Protein AF-0000000086664662 (afdb_homodimer)

Solvent-accessible surface area (backbone atoms only — not comparable to full-atom values): 20351 Å² total; per-residue (Å²): 121,57,59,21,44,47,44,30,53,34,76,46,80,38,50,52,62,25,28,40,36,44,28,25,52,72,15,23,47,25,31,38,33,47,38,33,53,64,78,58,82,44,53,60,62,48,32,48,23,44,42,45,26,21,48,71,67,34,19,66,63,73,53,88,75,31,51,42,12,14,48,73,66,43,64,37,35,24,36,72,45,68,67,47,87,76,46,55,29,58,62,51,47,62,50,32,42,62,56,35,42,75,71,73,41,62,58,83,52,67,25,36,46,57,37,50,46,56,51,46,68,72,48,92,53,60,19,30,66,52,49,46,53,40,41,74,54,41,50,72,75,49,24,44,25,41,49,22,30,63,46,76,57,92,56,36,44,44,64,34,50,25,83,46,52,59,60,28,31,41,27,37,29,25,62,34,36,24,38,37,40,37,22,20,38,36,52,65,87,59,68,37,18,62,53,74,49,38,51,30,38,38,46,77,43,81,110,123,57,58,21,44,48,44,29,53,34,76,46,79,38,49,53,61,26,26,40,36,44,27,26,55,71,15,23,46,26,31,37,33,48,40,34,53,61,78,59,82,44,53,59,63,48,32,50,23,46,41,44,26,21,49,69,68,35,19,66,60,73,53,86,73,31,52,42,13,14,46,73,65,41,64,36,34,24,36,72,46,67,67,46,90,76,44,54,29,59,64,52,49,63,49,34,42,62,56,36,43,74,72,73,40,64,57,83,52,65,26,36,46,58,38,51,48,56,52,47,67,71,48,91,54,58,20,31,65,54,49,44,54,42,40,74,53,42,50,70,76,50,24,45,25,42,49,22,29,62,45,78,57,91,55,35,43,43,65,35,49,25,86,46,53,59,59,28,31,40,28,37,29,25,63,34,36,26,38,36,38,37,20,19,39,34,54,65,88,59,68,37,19,61,52,74,49,40,52,28,37,36,47,78,42,73,112

Sequence (414 aa):
MPTIPARSFAIQHLQAGQAIKIVNTTGGQVIDTWAFSTSTNEPFPTYLSMTHTRSTHHKLLPSMNESFLDNRQQPILTIREDTSCGMHDVLFAACSPERYVQLGVPWDHDNCAKNLYEAVQSIKSPWREETVRFLAHGWMPDPLNVFMNVRIHGNSLQCLDPQGQPGEHMVLRAKQDCVIIMSACPMDVSKCNGGEPTTADFDVLQEMPTIPARSFAIQHLQAGQAIKIVNTTGGQVIDTWAFSTSTNEPFPTYLSMTHTRSTHHKLLPSMNESFLDNRQQPILTIREDTSCGMHDVLFAACSPERYVQLGVPWDHDNCAKNLYEAVQSIKSPWREETVRFLAHGWMPDPLNVFMNVRIHGNSLQCLDPQGQPGEHMVLRAKQDCVIIMSACPMDVSKCNGGEPTTADFDVLQE

pLDDT: mean 97.0, std 3.19, range [66.38, 98.94]

Organism: Colletotrichum gloeosporioides (NCBI:txid474922)

Nearest PDB structures (foldseek):
  3oru-assembly1_A  TM=8.767E-01  e=4.661E-20  Ruegeria sp. TM1040
  3di4-assembly1_B  TM=8.191E-01  e=3.926E-12  Ruegeria pomeroyi DSS-3
  7anj-assembly1_A  TM=5.596E-01  e=9.134E+00  Campylobacter jejuni
  7mw4-assembly1_C  TM=1.820E-01  e=3.699E+00  Severe acute respiratory syndrome coronavirus 2
  3oru-assembly1_A  TM=8.765E-01  e=5.653E-20  Ruegeria sp. TM1040

InterPro domains:
  IPR018959 Domain of unknown function DUF1989 [PF09347] (3-179)

Structure (mmCIF, N/CA/C/O backbone):
data_AF-0000000086664662-model_v1
#
loop_
_entity.id
_entity.type
_entity.pdbx_description
1 polymer 'DUF1989 domain-containing protein'
#
loop_
_atom_site.group_PDB
_atom_site.id
_atom_site.type_symbol
_atom_site.label_atom_id
_atom_site.label_alt_id
_atom_site.label_comp_id
_atom_site.label_asym_id
_atom_site.label_entity_id
_atom_site.label_seq_id
_atom_site.pdbx_PDB_ins_code
_atom_site.Cartn_x
_atom_site.Cartn_y
_atom_site.Cartn_z
_atom_site.occupancy
_atom_site.B_iso_or_equiv
_atom_site.auth_seq_id
_atom_site.auth_comp_id
_atom_site.auth_asym_id
_atom_site.auth_atom_id
_atom_site.pdbx_PDB_model_num
ATOM 1 N N . MET A 1 1 ? 2.459 -30.344 -14.273 1 83.25 1 MET A N 1
ATOM 2 C CA . MET A 1 1 ? 2.594 -28.938 -13.945 1 83.25 1 MET A CA 1
ATOM 3 C C . MET A 1 1 ? 2.434 -28.703 -12.445 1 83.25 1 MET A C 1
ATOM 5 O O . MET A 1 1 ? 1.512 -29.234 -11.828 1 83.25 1 MET A O 1
ATOM 9 N N . PRO A 1 2 ? 3.42 -27.969 -11.891 1 95.75 2 PRO A N 1
ATOM 10 C CA . PRO A 1 2 ? 3.213 -27.719 -10.461 1 95.75 2 PRO A CA 1
ATOM 11 C C . PRO A 1 2 ? 1.939 -26.922 -10.18 1 95.75 2 PRO A C 1
ATOM 13 O O . PRO A 1 2 ? 1.406 -26.266 -11.086 1 95.75 2 PRO A O 1
ATOM 16 N N . THR A 1 3 ? 1.424 -27.078 -9.062 1 98.56 3 THR A N 1
ATOM 17 C CA . THR A 1 3 ? 0.144 -26.469 -8.727 1 98.56 3 THR A CA 1
ATOM 18 C C . THR A 1 3 ? 0.302 -25.484 -7.566 1 98.56 3 THR A C 1
ATOM 20 O O . THR A 1 3 ? 1.303 -25.531 -6.848 1 98.56 3 THR A O 1
ATOM 23 N N . ILE A 1 4 ? -0.559 -24.594 -7.465 1 98.88 4 ILE A N 1
ATOM 24 C CA . ILE A 1 4 ? -0.869 -23.812 -6.273 1 98.88 4 ILE A CA 1
ATOM 25 C C . ILE A 1 4 ? -2.086 -24.406 -5.566 1 98.88 4 ILE A C 1
ATOM 27 O O . ILE A 1 4 ? -3.219 -24.25 -6.027 1 98.88 4 ILE A O 1
ATOM 31 N N . PRO A 1 5 ? -1.873 -25.156 -4.465 1 98.81 5 PRO A N 1
ATOM 32 C CA . PRO A 1 5 ? -3.01 -25.859 -3.857 1 98.81 5 PRO A CA 1
ATOM 33 C C . PRO A 1 5 ? -4.082 -24.906 -3.34 1 98.81 5 PRO A C 1
ATOM 35 O O . PRO A 1 5 ? -3.76 -23.828 -2.838 1 98.81 5 PRO A O 1
ATOM 38 N N . ALA A 1 6 ? -5.375 -25.328 -3.473 1 98.75 6 ALA A N 1
ATOM 39 C CA . ALA A 1 6 ? -6.48 -24.531 -2.959 1 98.75 6 ALA A CA 1
ATOM 40 C C . ALA A 1 6 ? -6.211 -24.078 -1.526 1 98.75 6 ALA A C 1
ATOM 42 O O . ALA A 1 6 ? -5.742 -24.859 -0.699 1 98.75 6 ALA A O 1
ATOM 43 N N . ARG A 1 7 ? -6.473 -22.812 -1.249 1 98.81 7 ARG A N 1
ATOM 44 C CA . ARG A 1 7 ? -6.406 -22.188 0.072 1 98.81 7 ARG A CA 1
ATOM 45 C C . ARG A 1 7 ? -4.973 -22.156 0.591 1 98.81 7 ARG A C 1
ATOM 47 O O . ARG A 1 7 ? -4.73 -21.766 1.733 1 98.81 7 ARG A O 1
ATOM 54 N N . SER A 1 8 ? -4.047 -22.547 -0.216 1 98.81 8 SER A N 1
ATOM 55 C CA . SER A 1 8 ? -2.646 -22.625 0.183 1 98.81 8 SER A CA 1
ATOM 56 C C . SER A 1 8 ? -1.74 -21.922 -0.82 1 98.81 8 SER A C 1
ATOM 58 O O . SER A 1 8 ? -2.195 -21.062 -1.581 1 98.81 8 SER A O 1
ATOM 60 N N . PHE A 1 9 ? -0.408 -22.188 -0.734 1 98.88 9 PHE A N 1
ATOM 61 C CA . PHE A 1 9 ? 0.523 -21.391 -1.516 1 98.88 9 PHE A CA 1
ATOM 62 C C . PHE A 1 9 ? 1.537 -22.266 -2.23 1 98.88 9 PHE A C 1
ATOM 64 O O . PHE A 1 9 ? 1.643 -23.469 -1.938 1 98.88 9 PHE A O 1
ATOM 71 N N . ALA A 1 10 ? 2.141 -21.719 -3.191 1 98.94 10 ALA A N 1
ATOM 72 C CA . ALA A 1 10 ? 3.314 -22.281 -3.863 1 98.94 10 ALA A CA 1
ATOM 73 C C . ALA A 1 10 ? 4.418 -21.234 -3.99 1 98.94 10 ALA A C 1
ATOM 75 O O . ALA A 1 10 ? 4.148 -20.031 -3.951 1 98.94 10 ALA A O 1
ATOM 76 N N . ILE A 1 11 ? 5.648 -21.688 -4.043 1 98.75 11 ILE A N 1
ATOM 77 C CA . ILE A 1 11 ? 6.836 -20.844 -4.164 1 98.75 11 ILE A CA 1
ATOM 78 C C . ILE A 1 11 ? 7.621 -21.234 -5.41 1 98.75 11 ILE A C 1
ATOM 80 O O . ILE A 1 11 ? 7.754 -22.422 -5.723 1 98.75 11 ILE A O 1
ATOM 84 N N . GLN A 1 12 ? 8.117 -20.25 -6.117 1 98.62 12 GLN A N 1
ATOM 85 C CA . GLN A 1 12 ? 8.945 -20.531 -7.281 1 98.62 12 GLN A CA 1
ATOM 86 C C . GLN A 1 12 ? 10.086 -19.531 -7.406 1 98.62 12 GLN A C 1
ATOM 88 O O . GLN A 1 12 ? 9.852 -18.312 -7.465 1 98.62 12 GLN A O 1
ATOM 93 N N . HIS A 1 13 ? 11.32 -20 -7.383 1 98 13 HIS A N 1
ATOM 94 C CA . HIS A 1 13 ? 12.477 -19.141 -7.656 1 98 13 HIS A CA 1
ATOM 95 C C . HIS A 1 13 ? 12.648 -18.922 -9.156 1 98 13 HIS A C 1
ATOM 97 O O . HIS A 1 13 ? 12.5 -19.844 -9.953 1 98 13 HIS A O 1
ATOM 103 N N . LEU A 1 14 ? 12.859 -17.688 -9.539 1 98.19 14 LEU A N 1
ATOM 104 C CA . LEU A 1 14 ? 13.109 -17.312 -10.93 1 98.19 14 LEU A CA 1
ATOM 105 C C . LEU A 1 14 ? 14.43 -16.578 -11.062 1 98.19 14 LEU A C 1
ATOM 107 O O . LEU A 1 14 ? 14.766 -15.742 -10.219 1 98.19 14 LEU A O 1
ATOM 111 N N . GLN A 1 15 ? 15.172 -16.922 -12.086 1 97.81 15 GLN A N 1
ATOM 112 C CA . GLN A 1 15 ? 16.266 -16.062 -12.523 1 97.81 15 GLN A CA 1
ATOM 113 C C . GLN A 1 15 ? 15.766 -14.945 -13.445 1 97.81 15 GLN A C 1
ATOM 115 O O . GLN A 1 15 ? 14.773 -15.117 -14.148 1 97.81 15 GLN A O 1
ATOM 120 N N . ALA A 1 16 ? 16.547 -13.82 -13.359 1 97.81 16 ALA A N 1
ATOM 121 C CA . ALA A 1 16 ? 16.234 -12.773 -14.328 1 97.81 16 ALA A CA 1
ATOM 122 C C . ALA A 1 16 ? 16.172 -13.344 -15.742 1 97.81 16 ALA A C 1
ATOM 124 O O . ALA A 1 16 ? 17.031 -14.109 -16.156 1 97.81 16 ALA A O 1
ATOM 125 N N . GLY A 1 17 ? 15.094 -13 -16.438 1 97.75 17 GLY A N 1
ATOM 126 C CA . GLY A 1 17 ? 14.906 -13.516 -17.797 1 97.75 17 GLY A CA 1
ATOM 127 C C . GLY A 1 17 ? 13.898 -14.648 -17.859 1 97.75 17 GLY A C 1
ATOM 128 O O . GLY A 1 17 ? 13.234 -14.836 -18.891 1 97.75 17 GLY A O 1
ATOM 129 N N . GLN A 1 18 ? 13.758 -15.461 -16.844 1 98.5 18 GLN A N 1
ATOM 130 C CA . GLN A 1 18 ? 12.742 -16.5 -16.797 1 98.5 18 GLN A CA 1
ATOM 131 C C . GLN A 1 18 ? 11.352 -15.914 -16.578 1 98.5 18 GLN A C 1
ATOM 133 O O . GLN A 1 18 ? 11.219 -14.766 -16.141 1 98.5 18 GLN A O 1
ATOM 138 N N . ALA A 1 19 ? 10.375 -16.672 -16.922 1 98.62 19 ALA A N 1
ATOM 139 C CA . ALA A 1 19 ? 8.992 -16.219 -16.75 1 98.62 19 ALA A CA 1
ATOM 140 C C . ALA A 1 19 ? 8.172 -17.281 -16.016 1 98.62 19 ALA A C 1
ATOM 142 O O . ALA A 1 19 ? 8.492 -18.469 -16.047 1 98.62 19 ALA A O 1
ATOM 143 N N . ILE A 1 20 ? 7.18 -16.828 -15.32 1 98.75 20 ILE A N 1
ATOM 144 C CA . ILE A 1 20 ? 6.215 -17.719 -14.695 1 98.75 20 ILE A CA 1
ATOM 145 C C . ILE A 1 20 ? 4.852 -17.562 -15.359 1 98.75 20 ILE A C 1
ATOM 147 O O . ILE A 1 20 ? 4.398 -16.438 -15.609 1 98.75 20 ILE A O 1
ATOM 151 N N . LYS A 1 21 ? 4.301 -18.641 -15.758 1 98.69 21 LYS A N 1
ATOM 152 C CA . LYS A 1 21 ? 2.934 -18.703 -16.266 1 98.69 21 LYS A CA 1
ATOM 153 C C . LYS A 1 21 ? 1.96 -19.156 -15.188 1 98.69 21 LYS A C 1
ATOM 155 O O . LYS A 1 21 ? 2.041 -20.281 -14.695 1 98.69 21 LYS A O 1
ATOM 160 N N . ILE A 1 22 ? 1.085 -18.281 -14.75 1 98.75 22 ILE A N 1
ATOM 161 C CA . ILE A 1 22 ? 0.038 -18.594 -13.781 1 98.75 22 ILE A CA 1
ATOM 162 C C . ILE A 1 22 ? -1.262 -18.922 -14.516 1 98.75 22 ILE A C 1
ATOM 164 O O . ILE A 1 22 ? -1.807 -18.078 -15.227 1 98.75 22 ILE A O 1
ATOM 168 N N . VAL A 1 23 ? -1.776 -20.109 -14.289 1 98.5 23 VAL A N 1
ATOM 169 C CA . VAL A 1 23 ? -2.912 -20.594 -15.062 1 98.5 23 VAL A CA 1
ATOM 170 C C . VAL A 1 23 ? -4.133 -20.734 -14.156 1 98.5 23 VAL A C 1
ATOM 172 O O . VAL A 1 23 ? -4.09 -21.422 -13.141 1 98.5 23 VAL A O 1
ATOM 175 N N . ASN A 1 24 ? -5.172 -20.016 -14.477 1 97.94 24 ASN A N 1
ATOM 176 C CA . ASN A 1 24 ? -6.449 -20.203 -13.797 1 97.94 24 ASN A CA 1
ATOM 177 C C . ASN A 1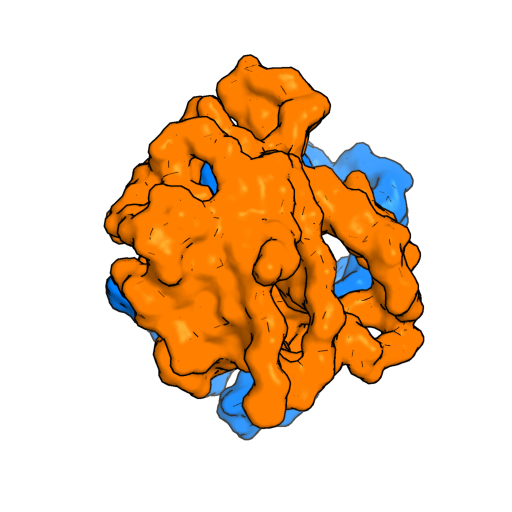 24 ? -7.16 -21.469 -14.273 1 97.94 24 ASN A C 1
ATOM 179 O O . ASN A 1 24 ? -8.031 -21.406 -15.133 1 97.94 24 ASN A O 1
ATOM 183 N N . THR A 1 25 ? -6.871 -22.562 -13.594 1 97.12 25 THR A N 1
ATOM 184 C CA . THR A 1 25 ? -7.258 -23.891 -14.047 1 97.12 25 THR A CA 1
ATOM 185 C C . THR A 1 25 ? -8.773 -24.016 -14.125 1 97.12 25 THR A C 1
ATOM 187 O O . THR A 1 25 ? -9.305 -24.641 -15.047 1 97.12 25 THR A O 1
ATOM 190 N N . THR A 1 26 ? -9.484 -23.406 -13.188 1 95.69 26 THR A N 1
ATOM 191 C CA . THR A 1 26 ? -10.938 -23.547 -13.109 1 95.69 26 THR A CA 1
ATOM 192 C C . THR A 1 26 ? -11.633 -22.281 -13.617 1 95.69 26 THR A C 1
ATOM 194 O O . THR A 1 26 ? -12.844 -22.281 -13.852 1 95.69 26 THR A O 1
ATOM 197 N N . GLY A 1 27 ? -10.898 -21.203 -13.75 1 95.12 27 GLY A N 1
ATOM 198 C CA . GLY A 1 27 ? -11.445 -19.953 -14.289 1 95.12 27 GLY A CA 1
ATOM 199 C C . GLY A 1 27 ? -11.828 -18.953 -13.203 1 95.12 27 GLY A C 1
ATOM 200 O O . GLY A 1 27 ? -11.891 -17.75 -13.461 1 95.12 27 GLY A O 1
ATOM 201 N N . GLY A 1 28 ? -12.016 -19.469 -12.039 1 96.12 28 GLY A N 1
ATOM 202 C CA . GLY A 1 28 ? -12.578 -18.578 -11.031 1 96.12 28 GLY A CA 1
ATOM 203 C C . GLY A 1 28 ? -11.617 -18.266 -9.898 1 96.12 28 GLY A C 1
ATOM 204 O O . GLY A 1 28 ? -11.898 -17.422 -9.047 1 96.12 28 GLY A O 1
ATOM 205 N N . GLN A 1 29 ? -10.414 -18.844 -9.891 1 98.25 29 GLN A N 1
ATOM 206 C CA . GLN A 1 29 ? -9.523 -18.781 -8.734 1 98.25 29 GLN A CA 1
ATOM 207 C C . GLN A 1 29 ? -8.641 -17.547 -8.789 1 98.25 29 GLN A C 1
ATOM 209 O O . GLN A 1 29 ? -7.895 -17.344 -9.75 1 98.25 29 GLN A O 1
ATOM 214 N N . VAL A 1 30 ? -8.758 -16.703 -7.801 1 98.75 30 VAL A N 1
ATOM 215 C CA . VAL A 1 30 ? -7.863 -15.555 -7.633 1 98.75 30 VAL A CA 1
ATOM 216 C C . VAL A 1 30 ? -6.539 -16.016 -7.027 1 98.75 30 VAL A C 1
ATOM 218 O O . VAL A 1 30 ? -6.523 -16.844 -6.117 1 98.75 30 VAL A O 1
ATOM 221 N N . ILE A 1 31 ? -5.43 -15.492 -7.504 1 98.88 31 ILE A N 1
ATOM 222 C CA . ILE A 1 31 ? -4.098 -15.82 -7.012 1 98.88 31 ILE A CA 1
ATOM 223 C C . ILE A 1 31 ? -3.41 -14.555 -6.5 1 98.88 31 ILE A C 1
ATOM 225 O O . ILE A 1 31 ? -3.01 -13.695 -7.289 1 98.88 31 ILE A O 1
ATOM 229 N N . ASP A 1 32 ? -3.275 -14.414 -5.156 1 98.94 32 ASP A N 1
ATOM 230 C CA . ASP A 1 32 ? -2.41 -13.359 -4.617 1 98.94 32 ASP A CA 1
ATOM 231 C C . ASP A 1 32 ? -0.941 -13.664 -4.906 1 98.94 32 ASP A C 1
ATOM 233 O O . ASP A 1 32 ? -0.441 -14.734 -4.562 1 98.94 32 ASP A O 1
ATOM 237 N N . THR A 1 33 ? -0.265 -12.703 -5.516 1 98.94 33 THR A N 1
ATOM 238 C CA . THR A 1 33 ? 1.083 -12.945 -6.012 1 98.94 33 THR A CA 1
ATOM 239 C C . THR A 1 33 ? 2.055 -11.898 -5.488 1 98.94 33 THR A C 1
ATOM 241 O O . THR A 1 33 ? 1.789 -10.695 -5.59 1 98.94 33 THR A O 1
ATOM 244 N N . TRP A 1 34 ? 3.148 -12.336 -4.875 1 98.94 34 TRP A N 1
ATOM 245 C CA . TRP A 1 34 ? 4.246 -11.492 -4.398 1 98.94 34 TRP A CA 1
ATOM 246 C C . TRP A 1 34 ? 5.559 -11.891 -5.062 1 98.94 34 TRP A C 1
ATOM 248 O O . TRP A 1 34 ? 5.691 -13 -5.582 1 98.94 34 TRP A O 1
ATOM 258 N N . ALA A 1 35 ? 6.445 -11 -5.062 1 98.88 35 ALA A N 1
ATOM 259 C CA . ALA A 1 35 ? 7.816 -11.281 -5.492 1 98.88 35 ALA A CA 1
ATOM 260 C C . ALA A 1 35 ? 8.82 -10.57 -4.59 1 98.88 35 ALA A C 1
ATOM 262 O O . ALA A 1 35 ? 8.633 -9.414 -4.219 1 98.88 35 ALA A O 1
ATOM 263 N N . PHE A 1 36 ? 9.852 -11.266 -4.164 1 98.62 36 PHE A N 1
ATOM 264 C CA . PHE A 1 36 ? 10.977 -10.742 -3.404 1 98.62 36 PHE A CA 1
ATOM 265 C C . PHE A 1 36 ? 12.289 -10.984 -4.145 1 98.62 36 PHE A C 1
ATOM 267 O O . PHE A 1 36 ? 12.555 -12.102 -4.594 1 98.62 36 PHE A O 1
ATOM 274 N N . SER A 1 37 ? 13.031 -9.922 -4.27 1 98 37 SER A N 1
ATOM 275 C CA . SER A 1 37 ? 14.336 -10.07 -4.91 1 98 37 SER A CA 1
ATOM 276 C C . SER A 1 37 ? 15.25 -10.992 -4.105 1 98 37 SER A C 1
ATOM 278 O O . SER A 1 37 ? 15.258 -10.945 -2.873 1 98 37 SER A O 1
ATOM 280 N N . THR A 1 38 ? 15.953 -11.805 -4.797 1 96.69 38 THR A N 1
ATOM 281 C CA . THR A 1 38 ? 16.922 -12.68 -4.141 1 96.69 38 THR A CA 1
ATOM 282 C C . THR A 1 38 ? 18.344 -12.258 -4.477 1 96.69 38 THR A C 1
ATOM 284 O O . THR A 1 38 ? 19.297 -12.977 -4.176 1 96.69 38 THR A O 1
ATOM 287 N N . SER A 1 39 ? 18.484 -11.117 -5.059 1 89.25 39 SER A N 1
ATOM 288 C CA . SER A 1 39 ? 19.766 -10.617 -5.527 1 89.25 39 SER A CA 1
ATOM 289 C C . SER A 1 39 ? 20.469 -9.805 -4.445 1 89.25 39 SER A C 1
ATOM 291 O O . SER A 1 39 ? 21.562 -9.273 -4.668 1 89.25 39 SER A O 1
ATOM 293 N N . THR A 1 40 ? 19.969 -9.734 -3.287 1 85.38 40 THR A N 1
ATOM 294 C CA . THR A 1 40 ? 20.562 -8.875 -2.27 1 85.38 40 THR A CA 1
ATOM 295 C C . THR A 1 40 ? 21.031 -9.703 -1.074 1 85.38 40 THR A C 1
ATOM 297 O O . THR A 1 40 ? 20.484 -10.766 -0.791 1 85.38 40 THR A O 1
ATOM 300 N N . ASN A 1 41 ? 22.078 -9.188 -0.438 1 90.19 41 ASN A N 1
ATOM 301 C CA . ASN A 1 41 ? 22.562 -9.773 0.81 1 90.19 41 ASN A CA 1
ATOM 302 C C . ASN A 1 41 ? 22.125 -8.945 2.018 1 90.19 41 ASN A C 1
ATOM 304 O O . ASN A 1 41 ? 22.594 -9.188 3.135 1 90.19 41 ASN A O 1
ATOM 308 N N . GLU A 1 42 ? 21.281 -8.062 1.765 1 92.88 42 GLU A N 1
ATOM 309 C CA . GLU A 1 42 ? 20.797 -7.195 2.836 1 92.88 42 GLU A CA 1
ATOM 310 C C . GLU A 1 42 ? 19.781 -7.914 3.715 1 92.88 42 GLU A C 1
ATOM 312 O O . GLU A 1 42 ? 19.062 -8.797 3.244 1 92.88 42 GLU A O 1
ATOM 317 N N . PRO A 1 43 ? 19.719 -7.5 4.961 1 95.12 43 PRO A N 1
ATOM 318 C CA . PRO A 1 43 ? 18.781 -8.148 5.887 1 95.12 43 PRO A CA 1
ATOM 319 C C . PRO A 1 43 ? 17.328 -7.73 5.66 1 95.12 43 PRO A C 1
ATOM 321 O O . PRO A 1 43 ? 16.422 -8.258 6.312 1 95.12 43 PRO A O 1
ATOM 324 N N . PHE A 1 44 ? 17.109 -6.738 4.75 1 94.94 44 PHE A N 1
ATOM 325 C CA . PHE A 1 44 ? 15.766 -6.266 4.422 1 94.94 44 PHE A CA 1
ATOM 326 C C . PHE A 1 44 ? 15.445 -6.531 2.957 1 94.94 44 PHE A C 1
ATOM 328 O O . PHE A 1 44 ? 16.328 -6.438 2.096 1 94.94 44 PHE A O 1
ATOM 335 N N . PRO A 1 45 ? 14.219 -6.777 2.729 1 94.88 45 PRO A N 1
ATOM 336 C CA . PRO A 1 45 ? 13.875 -7.25 1.386 1 94.88 45 PRO A CA 1
ATOM 337 C C . PRO A 1 45 ? 13.625 -6.105 0.403 1 94.88 45 PRO A C 1
ATOM 339 O O . PRO A 1 45 ? 13.18 -5.027 0.803 1 94.88 45 PRO A O 1
ATOM 342 N N . THR A 1 46 ? 13.961 -6.32 -0.818 1 96.88 46 THR A N 1
ATOM 343 C CA . THR A 1 46 ? 13.375 -5.652 -1.972 1 96.88 46 THR A CA 1
ATOM 344 C C . THR A 1 46 ? 12.234 -6.48 -2.557 1 96.88 46 THR A C 1
ATOM 346 O O . THR A 1 46 ? 12.383 -7.688 -2.771 1 96.88 46 THR A O 1
ATOM 349 N N . TYR A 1 47 ? 11.078 -5.84 -2.785 1 98.25 47 TYR A N 1
ATOM 350 C CA . TYR A 1 47 ? 9.891 -6.637 -3.061 1 98.25 47 TYR A CA 1
ATOM 351 C C . TYR A 1 47 ? 8.984 -5.93 -4.059 1 98.25 47 TYR A C 1
ATOM 353 O O . TYR A 1 47 ? 9.094 -4.719 -4.262 1 98.25 47 TYR A O 1
ATOM 361 N N . LEU A 1 48 ? 8.156 -6.691 -4.781 1 98.81 48 LEU A N 1
ATOM 362 C CA . LEU A 1 48 ? 7.125 -6.195 -5.684 1 98.81 48 LEU A CA 1
ATOM 363 C C . LEU A 1 48 ? 6.223 -5.188 -4.977 1 98.81 48 LEU A C 1
ATOM 365 O O . LEU A 1 48 ? 5.648 -5.488 -3.93 1 98.81 48 LEU A O 1
ATOM 369 N N . SER A 1 49 ? 6.113 -3.961 -5.543 1 98.62 49 SER A N 1
ATOM 370 C CA . SER A 1 49 ? 5.398 -2.875 -4.879 1 98.62 49 SER A CA 1
ATOM 371 C C . SER A 1 49 ? 4.328 -2.285 -5.789 1 98.62 49 SER A C 1
ATOM 373 O O . SER A 1 49 ? 4.637 -1.556 -6.734 1 98.62 49 SER A O 1
ATOM 375 N N . MET A 1 50 ? 3.033 -2.484 -5.453 1 98.62 50 MET A N 1
ATOM 376 C CA . MET A 1 50 ? 1.921 -1.972 -6.246 1 98.62 50 MET A CA 1
ATOM 377 C C . MET A 1 50 ? 1.87 -0.448 -6.191 1 98.62 50 MET A C 1
ATOM 379 O O . MET A 1 50 ? 1.594 0.204 -7.199 1 98.62 50 MET A O 1
ATOM 383 N N . THR A 1 51 ? 2.154 0.113 -5.008 1 98.12 51 THR A N 1
ATOM 384 C CA . THR A 1 51 ? 2.074 1.56 -4.84 1 98.12 51 THR A CA 1
ATOM 385 C C . THR A 1 51 ? 3.129 2.262 -5.691 1 98.12 51 THR A C 1
ATOM 387 O O . THR A 1 51 ? 2.844 3.273 -6.336 1 98.12 51 THR A O 1
ATOM 390 N N . HIS A 1 52 ? 4.355 1.747 -5.707 1 98.25 52 HIS A N 1
ATOM 391 C CA . HIS A 1 52 ? 5.406 2.369 -6.504 1 98.25 52 HIS A CA 1
ATOM 392 C C . HIS A 1 52 ? 5.164 2.158 -7.992 1 98.25 52 HIS A C 1
ATOM 394 O O . HIS A 1 52 ? 5.488 3.027 -8.805 1 98.25 52 HIS A O 1
ATOM 400 N N . THR A 1 53 ? 4.598 1.012 -8.359 1 98.62 53 THR A N 1
ATOM 401 C CA . THR A 1 53 ? 4.262 0.74 -9.758 1 98.62 53 THR A CA 1
ATOM 402 C C . THR A 1 53 ? 3.229 1.74 -10.266 1 98.62 53 THR A C 1
ATOM 404 O O . THR A 1 53 ? 3.455 2.412 -11.273 1 98.62 53 THR A O 1
ATOM 407 N N . ARG A 1 54 ? 2.1 1.854 -9.531 1 98.31 54 ARG A N 1
ATOM 408 C CA . ARG A 1 54 ? 1.027 2.717 -10.016 1 98.31 54 ARG A CA 1
ATOM 409 C C . ARG A 1 54 ? 1.45 4.184 -9.992 1 98.31 54 ARG A C 1
ATOM 411 O O . ARG A 1 54 ? 1.087 4.953 -10.883 1 98.31 54 ARG A O 1
ATOM 418 N N . SER A 1 55 ? 2.266 4.609 -9 1 97.69 55 SER A N 1
ATOM 419 C CA . SER A 1 55 ? 2.689 6 -8.891 1 97.69 55 SER A CA 1
ATOM 420 C C . SER A 1 55 ? 3.648 6.379 -10.016 1 97.69 55 SER A C 1
ATOM 422 O O . SER A 1 55 ? 3.65 7.523 -10.477 1 97.69 55 SER A O 1
ATOM 424 N N . THR A 1 56 ? 4.48 5.43 -10.414 1 97.56 56 THR A N 1
ATOM 425 C CA . THR A 1 56 ? 5.477 5.691 -11.445 1 97.56 56 THR A CA 1
ATOM 426 C C . THR A 1 56 ? 4.828 5.715 -12.828 1 97.56 56 THR A C 1
ATOM 428 O O . THR A 1 56 ? 5.113 6.602 -13.641 1 97.56 56 THR A O 1
ATOM 431 N N . HIS A 1 57 ? 3.982 4.777 -13.062 1 97.88 57 HIS A N 1
ATOM 432 C CA . HIS A 1 57 ? 3.406 4.613 -14.391 1 97.88 57 HIS A CA 1
ATOM 433 C C . HIS A 1 57 ? 2.182 5.504 -14.578 1 97.88 57 HIS A C 1
ATOM 435 O O . HIS A 1 57 ? 1.707 5.688 -15.703 1 97.88 57 HIS A O 1
ATOM 441 N N . HIS A 1 58 ? 1.661 6.062 -13.469 1 97.88 58 HIS A N 1
ATOM 442 C CA . HIS A 1 58 ? 0.396 6.785 -13.5 1 97.88 58 HIS A CA 1
ATOM 443 C C . HIS A 1 58 ? -0.718 5.926 -14.086 1 97.88 58 HIS A C 1
ATOM 445 O O . HIS A 1 58 ? -1.474 6.383 -14.945 1 97.88 58 HIS A O 1
ATOM 451 N N . LYS A 1 59 ? -0.735 4.645 -13.633 1 97.75 59 LYS A N 1
ATOM 452 C CA . LYS A 1 59 ? -1.708 3.617 -14 1 97.75 59 LYS A CA 1
ATOM 453 C C . LYS A 1 59 ? -1.983 2.68 -12.828 1 97.75 59 LYS A C 1
ATOM 455 O O . LYS A 1 59 ? -1.09 2.402 -12.023 1 97.75 59 LYS A O 1
ATOM 460 N N . LEU A 1 60 ? -3.24 2.252 -12.781 1 97.44 60 LEU A N 1
ATOM 461 C CA . LEU A 1 60 ? -3.531 1.251 -11.766 1 97.44 60 LEU A CA 1
ATOM 462 C C . LEU A 1 60 ? -2.746 -0.031 -12.016 1 97.44 60 LEU A C 1
ATOM 464 O O . LEU A 1 60 ? -2.059 -0.53 -11.125 1 97.44 60 LEU A O 1
ATOM 468 N N . LEU A 1 61 ? -2.791 -0.521 -13.195 1 97.25 61 LEU A N 1
ATOM 469 C CA . LEU A 1 61 ? -2.135 -1.746 -13.641 1 97.25 61 LEU A CA 1
ATOM 470 C C . LEU A 1 61 ? -1.213 -1.47 -14.828 1 97.25 61 LEU A C 1
ATOM 472 O O . LEU A 1 61 ? -1.597 -0.77 -15.766 1 97.25 61 LEU A O 1
ATOM 476 N N . PRO A 1 62 ? 0.016 -2.035 -14.82 1 97.38 62 PRO A N 1
ATOM 477 C CA . PRO A 1 62 ? 0.881 -1.886 -16 1 97.38 62 PRO A CA 1
ATOM 478 C C . PRO A 1 62 ? 0.271 -2.486 -17.266 1 97.38 62 PRO A C 1
ATOM 480 O O . PRO A 1 62 ? -0.503 -3.443 -17.188 1 97.38 62 PRO A O 1
ATOM 483 N N . SER A 1 63 ? 0.667 -1.881 -18.359 1 95.31 63 SER A N 1
ATOM 484 C CA . SER A 1 63 ? 0.28 -2.422 -19.672 1 95.31 63 SER A CA 1
ATOM 485 C C . SER A 1 63 ? 1.197 -3.566 -20.078 1 95.31 63 SER A C 1
ATOM 487 O O . SER A 1 63 ? 2.215 -3.822 -19.438 1 95.31 63 SER A O 1
ATOM 489 N N . MET A 1 64 ? 0.756 -4.262 -21.188 1 95.94 64 MET A N 1
ATOM 490 C CA . MET A 1 64 ? 1.605 -5.301 -21.766 1 95.94 64 MET A CA 1
ATOM 491 C C . MET A 1 64 ? 3.018 -4.777 -22 1 95.94 64 MET A C 1
ATOM 493 O O . MET A 1 64 ? 3.195 -3.662 -22.5 1 95.94 64 MET A O 1
ATOM 497 N N . ASN A 1 65 ? 4.086 -5.566 -21.578 1 96.62 65 ASN A N 1
ATOM 498 C CA . ASN A 1 65 ? 5.508 -5.293 -21.734 1 96.62 65 ASN A CA 1
ATOM 499 C C . ASN A 1 65 ? 5.965 -4.156 -20.828 1 96.62 65 ASN A C 1
ATOM 501 O O . ASN A 1 65 ? 7.078 -3.646 -20.969 1 96.62 65 ASN A O 1
ATOM 505 N N . GLU A 1 66 ? 5.141 -3.66 -20 1 97.31 66 GLU A N 1
ATOM 506 C CA . GLU A 1 66 ? 5.527 -2.758 -18.922 1 97.31 66 GLU A CA 1
ATOM 507 C C . GLU A 1 66 ? 5.766 -3.52 -17.625 1 97.31 66 GLU A C 1
ATOM 509 O O . GLU A 1 66 ? 5.207 -4.602 -17.422 1 97.31 66 GLU A O 1
ATOM 514 N N . SER A 1 67 ? 6.562 -2.975 -16.766 1 98.75 67 SER A N 1
ATOM 515 C CA . SER A 1 67 ? 7.016 -3.721 -15.594 1 98.75 67 SER A CA 1
ATOM 516 C C . SER A 1 67 ? 6.305 -3.252 -14.328 1 98.75 67 SER A C 1
ATOM 518 O O . SER A 1 67 ? 6.074 -2.055 -14.148 1 98.75 67 SER A O 1
ATOM 520 N N . PHE A 1 68 ? 5.953 -4.258 -13.523 1 98.88 68 PHE A N 1
ATOM 521 C CA . PHE A 1 68 ? 5.805 -3.945 -12.102 1 98.88 68 PHE A CA 1
ATOM 522 C C . PHE A 1 68 ? 7.148 -3.557 -11.492 1 98.88 68 PHE A C 1
ATOM 524 O O . PHE A 1 68 ? 8.188 -4.09 -11.883 1 98.88 68 PHE A O 1
ATOM 531 N N . LEU A 1 69 ? 7.086 -2.654 -10.523 1 98.75 69 LEU A N 1
ATOM 532 C CA . LEU A 1 69 ? 8.312 -2.162 -9.898 1 98.75 69 LEU A CA 1
ATOM 533 C C . LEU A 1 69 ? 8.422 -2.658 -8.453 1 98.75 69 LEU A C 1
ATOM 535 O O . LEU A 1 69 ? 7.418 -3.051 -7.852 1 98.75 69 LEU A O 1
ATOM 539 N N . ASP A 1 70 ? 9.641 -2.715 -7.973 1 98.19 70 ASP A N 1
ATOM 540 C CA . ASP A 1 70 ? 9.867 -3.033 -6.566 1 98.19 70 ASP A CA 1
ATOM 541 C C . ASP A 1 70 ? 9.836 -1.771 -5.707 1 98.19 70 ASP A C 1
ATOM 543 O O . ASP A 1 70 ? 9.57 -0.678 -6.207 1 98.19 70 ASP A O 1
ATOM 547 N N . ASN A 1 71 ? 10.094 -1.885 -4.391 1 97.25 71 ASN A N 1
ATOM 548 C CA . ASN A 1 71 ? 9.984 -0.777 -3.449 1 97.25 71 ASN A CA 1
ATOM 549 C C . ASN A 1 71 ? 11.141 0.209 -3.611 1 97.25 71 ASN A C 1
ATOM 551 O O . ASN A 1 71 ? 11.211 1.213 -2.9 1 97.25 71 ASN A O 1
ATOM 555 N N . ARG A 1 72 ? 12.039 -0.026 -4.555 1 96.19 72 ARG A N 1
ATOM 556 C CA . ARG A 1 72 ? 13.07 0.929 -4.953 1 96.19 72 ARG A CA 1
ATOM 557 C C . ARG A 1 72 ? 12.82 1.448 -6.367 1 96.19 72 ARG A C 1
ATOM 559 O O . ARG A 1 72 ? 13.703 2.053 -6.977 1 96.19 72 ARG A O 1
ATOM 566 N N . GLN A 1 73 ? 11.609 1.118 -6.859 1 97.44 73 GLN A N 1
ATOM 567 C CA . GLN A 1 73 ? 11.109 1.612 -8.141 1 97.44 73 GLN A CA 1
ATOM 568 C C . GLN A 1 73 ? 11.961 1.096 -9.297 1 97.44 73 GLN A C 1
ATOM 570 O O . GLN A 1 73 ? 12.188 1.811 -10.273 1 97.44 73 GLN A O 1
ATOM 575 N N . GLN A 1 74 ? 12.547 -0.087 -9.125 1 97.56 74 GLN A N 1
ATOM 576 C CA . GLN A 1 74 ? 13.219 -0.81 -10.203 1 97.56 74 GLN A CA 1
ATOM 577 C C . GLN A 1 74 ? 12.328 -1.929 -10.75 1 97.56 74 GLN A C 1
ATOM 579 O O . GLN A 1 74 ? 11.586 -2.559 -9.992 1 97.56 74 GLN A O 1
ATOM 584 N N . PRO A 1 75 ? 12.375 -2.184 -12.062 1 98.5 75 PRO A N 1
ATOM 585 C CA . PRO A 1 75 ? 11.57 -3.273 -12.625 1 98.5 75 PRO A CA 1
ATOM 586 C C . PRO A 1 75 ? 11.844 -4.617 -11.945 1 98.5 75 PRO A C 1
ATOM 588 O O . PRO A 1 75 ? 13 -4.988 -11.758 1 98.5 75 PRO A O 1
ATOM 591 N N . ILE A 1 76 ? 10.812 -5.367 -11.578 1 98.75 76 ILE A N 1
ATOM 592 C CA . ILE A 1 76 ? 11.008 -6.676 -10.969 1 98.75 76 ILE A CA 1
ATOM 593 C C . ILE A 1 76 ? 10.258 -7.738 -11.773 1 98.75 76 ILE A C 1
ATOM 595 O O . ILE A 1 76 ? 10.773 -8.836 -12 1 98.75 76 ILE A O 1
ATOM 599 N N . LEU A 1 77 ? 9.047 -7.492 -12.242 1 98.88 77 LEU A N 1
ATOM 600 C CA . LEU A 1 77 ? 8.266 -8.367 -13.109 1 98.88 77 LEU A CA 1
ATOM 601 C C . LEU A 1 77 ? 7.684 -7.586 -14.289 1 98.88 77 LEU A C 1
ATOM 603 O O . LEU A 1 77 ? 7.215 -6.457 -14.117 1 98.88 77 LEU A O 1
ATOM 607 N N . THR A 1 78 ? 7.668 -8.156 -15.43 1 98.75 78 THR A N 1
ATOM 608 C CA . THR A 1 78 ? 7.082 -7.574 -16.625 1 98.75 78 THR A CA 1
ATOM 609 C C . THR A 1 78 ? 5.961 -8.461 -17.172 1 98.75 78 THR A C 1
ATOM 611 O O . THR A 1 78 ? 6.109 -9.68 -17.25 1 98.75 78 THR A O 1
ATOM 614 N N . ILE A 1 79 ? 4.875 -7.836 -17.484 1 98.25 79 ILE A N 1
ATOM 615 C CA . ILE A 1 79 ? 3.791 -8.609 -18.094 1 98.25 79 ILE A CA 1
ATOM 616 C C . ILE A 1 79 ? 4.176 -9.031 -19.5 1 98.25 79 ILE A C 1
ATOM 618 O O . ILE A 1 79 ? 4.406 -8.188 -20.375 1 98.25 79 ILE A O 1
ATOM 622 N N . ARG A 1 80 ? 4.188 -10.258 -19.703 1 97.5 80 ARG A N 1
ATOM 623 C CA . ARG A 1 80 ? 4.594 -10.797 -21 1 97.5 80 ARG A CA 1
ATOM 624 C C . ARG A 1 80 ? 3.383 -11.242 -21.812 1 97.5 80 ARG A C 1
ATOM 626 O O . ARG A 1 80 ? 3.352 -11.078 -23.031 1 97.5 80 ARG A O 1
ATOM 633 N N . GLU A 1 81 ? 2.459 -11.859 -21.141 1 97.56 81 GLU A N 1
ATOM 634 C CA . GLU A 1 81 ? 1.263 -12.406 -21.766 1 97.56 81 GLU A CA 1
ATOM 635 C C . GLU A 1 81 ? 0.084 -12.422 -20.797 1 97.56 81 GLU A C 1
ATOM 637 O O . GLU A 1 81 ? 0.263 -12.633 -19.594 1 97.56 81 GLU A O 1
ATOM 642 N N . ASP A 1 82 ? -1.055 -12.148 -21.297 1 97.75 82 ASP A N 1
ATOM 643 C CA . ASP A 1 82 ? -2.301 -12.219 -20.547 1 97.75 82 ASP A CA 1
ATOM 644 C C . ASP A 1 82 ? -3.457 -12.672 -21.422 1 97.75 82 ASP A C 1
ATOM 646 O O . ASP A 1 82 ? -3.91 -11.93 -22.297 1 97.75 82 ASP A O 1
ATOM 650 N N . THR A 1 83 ? -3.939 -13.844 -21.188 1 97.38 83 THR A N 1
ATOM 651 C CA . THR A 1 83 ? -5.023 -14.375 -22 1 97.38 83 THR A CA 1
ATOM 652 C C . THR A 1 83 ? -6.367 -14.195 -21.312 1 97.38 83 THR A C 1
ATOM 654 O O . THR A 1 83 ? -7.406 -14.602 -21.828 1 97.38 83 THR A O 1
ATOM 657 N N . SER A 1 84 ? -6.348 -13.641 -20.078 1 93.88 84 SER A N 1
ATOM 658 C CA . SER A 1 84 ? -7.586 -13.391 -19.344 1 93.88 84 SER A CA 1
ATOM 659 C C . SER A 1 84 ? -8.312 -12.156 -19.875 1 93.88 84 SER A C 1
ATOM 661 O O . SER A 1 84 ? -7.93 -11.609 -20.922 1 93.88 84 SER A O 1
ATOM 663 N N . CYS A 1 85 ? -9.414 -11.789 -19.312 1 89.12 85 CYS A N 1
ATOM 664 C CA . CYS A 1 85 ? -10.141 -10.586 -19.703 1 89.12 85 CYS A CA 1
ATOM 665 C C . CYS A 1 85 ? -9.438 -9.336 -19.203 1 89.12 85 CYS A C 1
ATOM 667 O O . CYS A 1 85 ? -9.977 -8.234 -19.297 1 89.12 85 CYS A O 1
ATOM 669 N N . GLY A 1 86 ? -8.234 -9.523 -18.625 1 90.56 86 GLY A N 1
ATOM 670 C CA . GLY A 1 86 ? -7.406 -8.398 -18.234 1 90.56 86 GLY A CA 1
ATOM 671 C C . GLY A 1 86 ? -7.746 -7.867 -16.859 1 90.56 86 GLY A C 1
ATOM 672 O O . GLY A 1 86 ? -7.234 -6.824 -16.438 1 90.56 86 GLY A O 1
ATOM 673 N N . MET A 1 87 ? -8.555 -8.602 -16.172 1 91 87 MET A N 1
ATOM 674 C CA . MET A 1 87 ? -8.961 -8.141 -14.844 1 91 87 MET A CA 1
ATOM 675 C C . MET A 1 87 ? -8.055 -8.719 -13.758 1 91 87 MET A C 1
ATOM 677 O O . MET A 1 87 ? -8.117 -9.914 -13.469 1 91 87 MET A O 1
ATOM 681 N N . HIS A 1 88 ? -7.188 -7.941 -13.211 1 98 88 HIS A N 1
ATOM 682 C CA . HIS A 1 88 ? -6.316 -8.18 -12.062 1 98 88 HIS A CA 1
ATOM 683 C C . HIS A 1 88 ? -6.367 -7.012 -11.086 1 98 88 HIS A C 1
ATOM 685 O O . HIS A 1 88 ? -6.426 -5.852 -11.492 1 98 88 HIS A O 1
ATOM 691 N N . ASP A 1 89 ? -6.398 -7.34 -9.906 1 98.12 89 ASP A N 1
ATOM 692 C CA . ASP A 1 89 ? -6.539 -6.254 -8.938 1 98.12 89 ASP A CA 1
ATOM 693 C C . ASP A 1 89 ? -5.195 -5.91 -8.297 1 98.12 89 ASP A C 1
ATOM 695 O O . ASP A 1 89 ? -4.391 -6.805 -8.016 1 98.12 89 ASP A O 1
ATOM 699 N N . VAL A 1 90 ? -4.973 -4.629 -8.047 1 98.38 90 VAL A N 1
ATOM 700 C CA . VAL A 1 90 ? -3.746 -4.148 -7.426 1 98.38 90 VAL A CA 1
ATOM 701 C C . VAL A 1 90 ? -4.09 -3.24 -6.246 1 98.38 90 VAL A C 1
ATOM 703 O O . VAL A 1 90 ? -3.244 -2.475 -5.777 1 98.38 90 VAL A O 1
ATOM 706 N N . LEU A 1 91 ? -5.367 -3.246 -5.75 1 98.12 91 LEU A N 1
ATOM 707 C CA . LEU A 1 91 ? -5.816 -2.273 -4.762 1 98.12 91 LEU A CA 1
ATOM 708 C C . LEU A 1 91 ? -6.168 -2.961 -3.445 1 98.12 91 LEU A C 1
ATOM 710 O O . LEU A 1 91 ? -6.047 -2.361 -2.375 1 98.12 91 LEU A O 1
ATOM 714 N N . PHE A 1 92 ? -6.605 -4.141 -3.508 1 98.38 92 PHE A N 1
ATOM 715 C CA . PHE A 1 92 ? -7.074 -4.828 -2.309 1 98.38 92 PHE A CA 1
ATOM 716 C C . PHE A 1 92 ? -5.91 -5.48 -1.571 1 98.38 92 PHE A C 1
ATOM 718 O O . PHE A 1 92 ? -5.012 -6.043 -2.197 1 98.38 92 PHE A O 1
ATOM 725 N N . ALA A 1 93 ? -5.961 -5.453 -0.257 1 98.31 93 ALA A N 1
ATOM 726 C CA . ALA A 1 93 ? -5.023 -6.176 0.599 1 98.31 93 ALA A CA 1
ATOM 727 C C . ALA A 1 93 ? -5.258 -7.684 0.515 1 98.31 93 ALA A C 1
ATOM 729 O O . ALA A 1 93 ? -6.359 -8.133 0.179 1 98.31 93 ALA A O 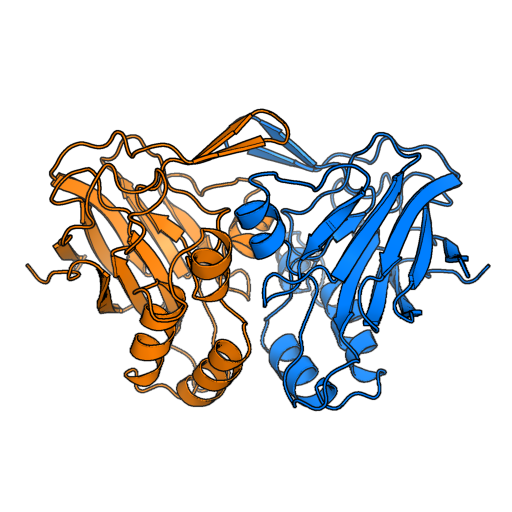1
ATOM 730 N N . ALA A 1 94 ? -4.223 -8.414 0.842 1 98.56 94 ALA A N 1
ATOM 731 C CA . ALA A 1 94 ? -4.418 -9.844 1.058 1 98.56 94 ALA A CA 1
ATOM 732 C C . ALA A 1 94 ? -5.434 -10.102 2.166 1 98.56 94 ALA A C 1
ATOM 734 O O . ALA A 1 94 ? -5.457 -9.391 3.174 1 98.56 94 ALA A O 1
ATOM 735 N N . CYS A 1 95 ? -6.25 -11.117 1.939 1 98.25 95 CYS A N 1
ATOM 736 C CA . CYS A 1 95 ? -7.117 -11.484 3.053 1 98.25 95 CYS A CA 1
ATOM 737 C C . CYS A 1 95 ? -6.297 -11.883 4.273 1 98.25 95 CYS A C 1
ATOM 739 O O . CYS A 1 95 ? -5.199 -12.43 4.137 1 98.25 95 CYS A O 1
ATOM 741 N N . SER A 1 96 ? -6.801 -11.586 5.426 1 98.12 96 SER A N 1
ATOM 742 C CA . SER A 1 96 ? -6.105 -11.727 6.699 1 98.12 96 SER A CA 1
ATOM 743 C C . SER A 1 96 ? -7.043 -12.234 7.789 1 98.12 96 SER A C 1
ATOM 745 O O . SER A 1 96 ? -8.258 -12.273 7.598 1 98.12 96 SER A O 1
ATOM 747 N N . PRO A 1 97 ? -6.445 -12.703 8.938 1 97.88 97 PRO A N 1
ATOM 748 C CA . PRO A 1 97 ? -7.312 -13.086 10.055 1 97.88 97 PRO A CA 1
ATOM 749 C C . PRO A 1 97 ? -8.273 -11.977 10.469 1 97.88 97 PRO A C 1
ATOM 751 O O . PRO A 1 97 ? -9.453 -12.234 10.727 1 97.88 97 PRO A O 1
ATOM 754 N N . GLU A 1 98 ? -7.762 -10.727 10.523 1 97.31 98 GLU A N 1
ATOM 755 C CA . GLU A 1 98 ? -8.578 -9.578 10.906 1 97.31 98 GLU A CA 1
ATOM 756 C C . GLU A 1 98 ? -9.781 -9.422 9.977 1 97.31 98 GLU A C 1
ATOM 758 O O . GLU A 1 98 ? -10.898 -9.188 10.43 1 97.31 98 GLU A O 1
ATOM 763 N N . ARG A 1 99 ? -9.547 -9.562 8.672 1 97 99 ARG A N 1
ATOM 764 C CA . ARG A 1 99 ? -10.609 -9.406 7.68 1 97 99 ARG A CA 1
ATOM 765 C C . ARG A 1 99 ? -11.688 -10.469 7.863 1 97 99 ARG A C 1
ATOM 767 O O . ARG A 1 99 ? -12.875 -10.172 7.777 1 97 99 ARG A O 1
ATOM 774 N N . TYR A 1 100 ? -11.266 -11.711 8.062 1 98.12 100 TYR A N 1
ATOM 775 C CA . TYR A 1 100 ? -12.234 -12.789 8.219 1 98.12 100 TYR A CA 1
ATOM 776 C C . TYR A 1 100 ? -13.078 -12.586 9.477 1 98.12 100 TYR A C 1
ATOM 778 O O . TYR A 1 100 ? -14.297 -12.805 9.453 1 98.12 100 TYR A O 1
ATOM 786 N N . VAL A 1 101 ? -12.445 -12.172 10.57 1 98.06 101 VAL A N 1
ATOM 787 C CA . VAL A 1 101 ? -13.203 -11.852 11.773 1 98.06 101 VAL A CA 1
ATOM 788 C C . VAL A 1 101 ? -14.234 -10.773 11.469 1 98.06 101 VAL A C 1
ATOM 790 O O . VAL A 1 101 ? -15.391 -10.867 11.898 1 98.06 101 VAL A O 1
ATOM 793 N N . GLN A 1 102 ? -13.836 -9.766 10.75 1 97.06 102 GLN A N 1
ATOM 794 C CA . GLN A 1 102 ? -14.75 -8.695 10.359 1 97.06 102 GLN A CA 1
ATOM 795 C C . GLN A 1 102 ? -15.898 -9.234 9.516 1 97.06 102 GLN A C 1
ATOM 797 O O . GLN A 1 102 ? -17 -8.664 9.508 1 97.06 102 GLN A O 1
ATOM 802 N N . LEU A 1 103 ? -15.672 -10.344 8.805 1 97 103 LEU A N 1
ATOM 803 C CA . LEU A 1 103 ? -16.688 -10.953 7.941 1 97 103 LEU A CA 1
ATOM 804 C C . LEU A 1 103 ? -17.484 -12.008 8.695 1 97 103 LEU A C 1
ATOM 806 O O . LEU A 1 103 ? -18.297 -12.719 8.102 1 97 103 LEU A O 1
ATOM 810 N N . GLY A 1 104 ? -17.188 -12.18 10.008 1 97.31 104 GLY A N 1
ATOM 811 C CA . GLY A 1 104 ? -18 -13.016 10.867 1 97.31 104 GLY A CA 1
ATOM 812 C C . GLY A 1 104 ? -17.531 -14.453 10.93 1 97.31 104 GLY A C 1
ATOM 813 O O . GLY A 1 104 ? -18.297 -15.352 11.281 1 97.31 104 GLY A O 1
ATOM 814 N N . VAL A 1 105 ? -16.344 -14.773 10.461 1 97.12 105 VAL A N 1
ATOM 815 C CA . VAL A 1 105 ? -15.828 -16.141 10.523 1 97.12 105 VAL A CA 1
ATOM 816 C C . VAL A 1 105 ? -14.602 -16.188 11.43 1 97.12 105 VAL A C 1
ATOM 818 O O . VAL A 1 105 ? -14 -15.148 11.734 1 97.12 105 VAL A O 1
ATOM 821 N N . PRO A 1 106 ? -14.18 -17.375 11.844 1 97.62 106 PRO A N 1
ATOM 822 C CA . PRO A 1 106 ? -13.133 -17.5 12.859 1 97.62 106 PRO A CA 1
ATOM 823 C C . PRO A 1 106 ? -11.781 -16.969 12.391 1 97.62 106 PRO A C 1
ATOM 825 O O . PRO A 1 106 ? -11.477 -17.016 11.195 1 97.62 106 PRO A O 1
ATOM 828 N N . TRP A 1 107 ? -10.953 -16.594 13.336 1 96.94 107 TRP A N 1
ATOM 829 C CA . TRP A 1 107 ? -9.633 -15.992 13.156 1 96.94 107 TRP A CA 1
ATOM 830 C C . TRP A 1 107 ? -8.688 -16.953 12.438 1 96.94 107 TRP A C 1
ATOM 832 O O . TRP A 1 107 ? -7.777 -16.516 11.727 1 96.94 107 TRP A O 1
ATOM 842 N N . ASP A 1 108 ? -8.883 -18.25 12.586 1 97.81 108 ASP A N 1
ATOM 843 C CA . ASP A 1 108 ? -7.926 -19.234 12.078 1 97.81 108 ASP A CA 1
ATOM 844 C C . ASP A 1 108 ? -8.32 -19.719 10.688 1 97.81 108 ASP A C 1
ATOM 846 O O . ASP A 1 108 ? -7.824 -20.75 10.219 1 97.81 108 ASP A O 1
ATOM 850 N N . HIS A 1 109 ? -9.32 -19.016 10.023 1 98.25 109 HIS A N 1
ATOM 851 C CA . HIS A 1 109 ? -9.656 -19.297 8.625 1 98.25 109 HIS A CA 1
ATOM 852 C C . HIS A 1 109 ? -8.43 -19.156 7.73 1 98.25 109 HIS A C 1
ATOM 854 O O . HIS A 1 109 ? -7.625 -18.234 7.902 1 98.25 109 HIS A O 1
ATOM 860 N N . ASP A 1 110 ? -8.227 -20.109 6.801 1 98.69 110 ASP A N 1
ATOM 861 C CA . ASP A 1 110 ? -7.145 -19.969 5.832 1 98.69 110 ASP A CA 1
ATOM 862 C C . ASP A 1 110 ? -7.16 -18.578 5.199 1 98.69 110 ASP A C 1
ATOM 864 O O . ASP A 1 110 ? -8.227 -18.047 4.887 1 98.69 110 ASP A O 1
ATOM 868 N N . ASN A 1 111 ? -6.059 -17.969 5.055 1 98.75 111 ASN A N 1
ATOM 869 C CA . ASN A 1 111 ? -5.969 -16.625 4.469 1 98.75 111 ASN A CA 1
ATOM 870 C C . ASN A 1 111 ? -4.617 -16.406 3.803 1 98.75 111 ASN A C 1
ATOM 872 O O . ASN A 1 111 ? -3.633 -17.062 4.141 1 98.75 111 ASN A O 1
ATOM 876 N N . CYS A 1 112 ? -4.621 -15.492 2.928 1 98.81 112 CYS A N 1
ATOM 877 C CA . CYS A 1 112 ? -3.432 -15.242 2.119 1 98.81 112 CYS A CA 1
ATOM 878 C C . CYS A 1 112 ? -2.314 -14.641 2.961 1 98.81 112 CYS A C 1
ATOM 880 O O . CYS A 1 112 ? -1.135 -14.875 2.697 1 98.81 112 CYS A O 1
ATOM 882 N N . ALA A 1 113 ? -2.623 -13.836 3.979 1 98.62 113 ALA A N 1
ATOM 883 C CA . ALA A 1 113 ? -1.588 -13.281 4.848 1 98.62 113 ALA A CA 1
ATOM 884 C C . ALA A 1 113 ? -0.811 -14.398 5.551 1 98.62 113 ALA A C 1
ATOM 886 O O . ALA A 1 113 ? 0.421 -14.359 5.605 1 98.62 113 ALA A O 1
ATOM 887 N N . LYS A 1 114 ? -1.532 -15.328 6.105 1 98.5 114 LYS A N 1
ATOM 888 C CA . LYS A 1 114 ? -0.878 -16.469 6.73 1 98.5 114 LYS A CA 1
ATOM 889 C C . LYS A 1 114 ? -0.075 -17.266 5.707 1 98.5 114 LYS A C 1
ATOM 891 O O . LYS A 1 114 ? 1.025 -17.734 6.004 1 98.5 114 LYS A O 1
ATOM 896 N N . ASN A 1 115 ? -0.657 -17.484 4.512 1 98.88 115 ASN A N 1
ATOM 897 C CA . ASN A 1 115 ? 0.066 -18.188 3.455 1 98.88 115 ASN A CA 1
ATOM 898 C C . ASN A 1 115 ? 1.403 -17.516 3.152 1 98.88 115 ASN A C 1
ATOM 900 O O . ASN A 1 115 ? 2.43 -18.188 3.043 1 98.88 115 ASN A O 1
ATOM 904 N N . LEU A 1 116 ? 1.397 -16.188 2.984 1 98.88 116 LEU A N 1
ATOM 905 C CA . LEU A 1 116 ? 2.648 -15.477 2.74 1 98.88 116 LEU A CA 1
ATOM 906 C C . LEU A 1 116 ? 3.617 -15.664 3.902 1 98.88 116 LEU A C 1
ATOM 908 O O . LEU A 1 116 ? 4.809 -15.906 3.689 1 98.88 116 LEU A O 1
ATOM 912 N N . TYR A 1 117 ? 3.094 -15.516 5.109 1 98.75 117 TYR A N 1
ATOM 913 C CA . TYR A 1 117 ? 3.912 -15.672 6.305 1 98.75 117 TYR A CA 1
ATOM 914 C C . TYR A 1 117 ? 4.621 -17.016 6.309 1 98.75 117 TYR A C 1
ATOM 916 O O . TYR A 1 117 ? 5.836 -17.094 6.5 1 98.75 117 TYR A O 1
ATOM 924 N N . GLU A 1 118 ? 3.879 -18.062 6.109 1 98.75 118 GLU A N 1
ATOM 925 C CA . GLU A 1 118 ? 4.418 -19.422 6.105 1 98.75 118 GLU A CA 1
ATOM 926 C C . GLU A 1 118 ? 5.383 -19.625 4.941 1 98.75 118 GLU A C 1
ATOM 928 O O . GLU A 1 118 ? 6.414 -20.281 5.09 1 98.75 118 GLU A O 1
ATOM 933 N N . ALA A 1 119 ? 5.027 -19.094 3.773 1 98.81 119 ALA A N 1
ATOM 934 C CA . ALA A 1 119 ? 5.906 -19.203 2.613 1 98.81 119 ALA A CA 1
ATOM 935 C C . ALA A 1 119 ? 7.27 -18.578 2.893 1 98.81 119 ALA A C 1
ATOM 937 O O . ALA A 1 119 ? 8.305 -19.188 2.641 1 98.81 119 ALA A O 1
ATOM 938 N N . VAL A 1 120 ? 7.277 -17.328 3.412 1 98.62 120 VAL A N 1
ATOM 939 C CA . VAL A 1 120 ? 8.523 -16.609 3.668 1 98.62 120 VAL A CA 1
ATOM 940 C C . VAL A 1 120 ? 9.352 -17.375 4.699 1 98.62 120 VAL A C 1
ATOM 942 O O . VAL A 1 120 ? 10.578 -17.406 4.609 1 98.62 120 VAL A O 1
ATOM 945 N N . GLN A 1 121 ? 8.711 -17.969 5.672 1 98.19 121 GLN A N 1
ATOM 946 C CA . GLN A 1 121 ? 9.406 -18.766 6.68 1 98.19 121 GLN A CA 1
ATOM 947 C C . GLN A 1 121 ? 10.195 -19.906 6.043 1 98.19 121 GLN A C 1
ATOM 949 O O . GLN A 1 121 ? 11.227 -20.328 6.57 1 98.19 121 GLN A O 1
ATOM 954 N N . SER A 1 122 ? 9.773 -20.344 4.934 1 97.75 122 SER A N 1
ATOM 955 C CA . SER A 1 122 ? 10.352 -21.531 4.32 1 97.75 122 SER A CA 1
ATOM 956 C C . SER A 1 122 ? 11.453 -21.156 3.324 1 97.75 122 SER A C 1
ATOM 958 O O . SER A 1 122 ? 12.109 -22.031 2.768 1 97.75 122 SER A O 1
ATOM 960 N N . ILE A 1 123 ? 11.641 -19.875 3.033 1 96.44 123 ILE A N 1
ATOM 961 C CA . ILE A 1 123 ? 12.617 -19.391 2.057 1 96.44 123 ILE A CA 1
ATOM 962 C C . ILE A 1 123 ? 13.945 -19.125 2.748 1 96.44 123 ILE A C 1
ATOM 964 O O . ILE A 1 123 ? 13.977 -18.609 3.867 1 96.44 123 ILE A O 1
ATOM 968 N N . LYS A 1 124 ? 15.07 -19.594 2.121 1 93.81 124 LYS A N 1
ATOM 969 C CA . LYS A 1 124 ? 16.406 -19.219 2.588 1 93.81 124 LYS A CA 1
ATOM 970 C C . LYS A 1 124 ? 16.875 -17.938 1.929 1 93.81 124 LYS A C 1
ATOM 972 O O . LYS A 1 124 ? 17.172 -17.906 0.729 1 93.81 124 LYS A O 1
ATOM 977 N N . SER A 1 125 ? 16.969 -16.906 2.637 1 95.94 125 SER A N 1
ATOM 978 C CA . SER A 1 125 ? 17.406 -15.586 2.193 1 95.94 125 SER A CA 1
ATOM 979 C C . SER A 1 125 ? 17.875 -14.742 3.367 1 95.94 125 SER A C 1
ATOM 981 O O . SER A 1 125 ? 17.422 -14.922 4.5 1 95.94 125 SER A O 1
ATOM 983 N N . PRO A 1 126 ? 18.828 -13.836 3.109 1 96.69 126 PRO A N 1
ATOM 984 C CA . PRO A 1 126 ? 19.297 -12.969 4.191 1 96.69 126 PRO A CA 1
ATOM 985 C C . PRO A 1 126 ? 18.188 -12.102 4.785 1 96.69 126 PRO A C 1
ATOM 987 O O . PRO A 1 126 ? 18.297 -11.672 5.934 1 96.69 126 PRO A O 1
ATOM 990 N N . TRP A 1 127 ? 17.156 -11.836 4.02 1 97.25 127 TRP A N 1
ATOM 991 C CA . TRP A 1 127 ? 16.094 -10.945 4.484 1 97.25 127 TRP A CA 1
ATOM 992 C C . TRP A 1 127 ? 14.969 -11.734 5.133 1 97.25 127 TRP A C 1
ATOM 994 O O . TRP A 1 127 ? 13.953 -11.156 5.543 1 97.25 127 TRP A O 1
ATOM 1004 N N . ARG A 1 128 ? 15.039 -13.047 5.234 1 97.44 128 ARG A N 1
ATOM 1005 C CA . ARG A 1 128 ? 13.953 -13.898 5.711 1 97.44 128 ARG A CA 1
ATOM 1006 C C . ARG A 1 128 ? 13.531 -13.508 7.125 1 97.44 128 ARG A C 1
ATOM 1008 O O . ARG A 1 128 ? 12.352 -13.258 7.375 1 97.44 128 ARG A O 1
ATOM 1015 N N . GLU A 1 129 ? 14.5 -13.398 8.008 1 96.94 129 GLU A N 1
ATOM 1016 C CA . GLU A 1 129 ? 14.195 -13.203 9.422 1 96.94 129 GLU A CA 1
ATOM 1017 C C . GLU A 1 129 ? 13.469 -11.875 9.648 1 96.94 129 GLU A C 1
ATOM 1019 O O . GLU A 1 129 ? 12.43 -11.844 10.305 1 96.94 129 GLU A O 1
ATOM 1024 N N . GLU A 1 130 ? 14 -10.828 9.102 1 96.31 130 GLU A N 1
ATOM 1025 C CA . GLU A 1 130 ? 13.375 -9.523 9.266 1 96.31 130 GLU A CA 1
ATOM 1026 C C . GLU A 1 130 ? 12 -9.477 8.609 1 96.31 130 GLU A C 1
ATOM 1028 O O . GLU A 1 130 ? 11.062 -8.883 9.156 1 96.31 130 GLU A O 1
ATOM 1033 N N . THR A 1 131 ? 11.844 -10.094 7.441 1 97.38 131 THR A N 1
ATOM 1034 C CA . THR A 1 131 ? 10.57 -10.117 6.73 1 97.38 131 THR A CA 1
ATOM 1035 C C . THR A 1 131 ? 9.516 -10.859 7.547 1 97.38 131 THR A C 1
ATOM 1037 O O . THR A 1 131 ? 8.383 -10.391 7.68 1 97.38 131 THR A O 1
ATOM 1040 N N . VAL A 1 132 ? 9.906 -12.008 8.125 1 97.69 132 VAL A N 1
ATOM 1041 C CA . VAL A 1 132 ? 9 -12.789 8.953 1 97.69 132 VAL A CA 1
ATOM 1042 C C . VAL A 1 132 ? 8.539 -11.961 10.148 1 97.69 132 VAL A C 1
ATOM 1044 O O . VAL A 1 132 ? 7.355 -11.953 10.492 1 97.69 132 VAL A O 1
ATOM 1047 N N . ARG A 1 133 ? 9.398 -11.219 10.758 1 96.19 133 ARG A N 1
ATOM 1048 C CA . ARG A 1 133 ? 9.07 -10.406 11.922 1 96.19 133 ARG A CA 1
ATOM 1049 C C . ARG A 1 133 ? 8.086 -9.297 11.555 1 96.19 133 ARG A C 1
ATOM 1051 O O . ARG A 1 133 ? 7.105 -9.07 12.266 1 96.19 133 ARG A O 1
ATOM 1058 N N . PHE A 1 134 ? 8.328 -8.633 10.453 1 95.81 134 PHE A N 1
ATOM 1059 C CA . PHE A 1 134 ? 7.453 -7.543 10.047 1 95.81 134 PHE A CA 1
ATOM 1060 C C . PHE A 1 134 ? 6.09 -8.07 9.625 1 95.81 134 PHE A C 1
ATOM 1062 O O . PHE A 1 134 ? 5.059 -7.477 9.961 1 95.81 134 PHE A O 1
ATOM 1069 N N . LEU A 1 135 ? 6.121 -9.219 8.969 1 97.38 135 LEU A N 1
ATOM 1070 C CA . LEU A 1 135 ? 4.852 -9.844 8.609 1 97.38 135 LEU A CA 1
ATOM 1071 C C . LEU A 1 135 ? 4.051 -10.203 9.852 1 97.38 135 LEU A C 1
ATOM 1073 O O . LEU A 1 135 ? 2.832 -10.008 9.891 1 97.38 135 LEU A O 1
ATOM 1077 N N . ALA A 1 136 ? 4.734 -10.664 10.859 1 96.19 136 ALA A N 1
ATOM 1078 C CA . ALA A 1 136 ? 4.082 -11.07 12.102 1 96.19 136 ALA A CA 1
ATOM 1079 C C . ALA A 1 136 ? 3.447 -9.875 12.805 1 96.19 136 ALA A C 1
ATOM 1081 O O . ALA A 1 136 ? 2.508 -10.039 13.586 1 96.19 136 ALA A O 1
ATOM 1082 N N . HIS A 1 137 ? 3.928 -8.703 12.445 1 94.19 137 HIS A N 1
ATOM 1083 C CA . HIS A 1 137 ? 3.422 -7.512 13.117 1 94.19 137 HIS A CA 1
ATOM 1084 C C . HIS A 1 137 ? 2.545 -6.684 12.188 1 94.19 137 HIS A C 1
ATOM 1086 O O . HIS A 1 137 ? 2.439 -5.465 12.344 1 94.19 137 HIS A O 1
ATOM 1092 N N . GLY A 1 138 ? 2.062 -7.301 11.172 1 93.38 138 GLY A N 1
ATOM 1093 C CA . GLY A 1 138 ? 0.943 -6.738 10.438 1 93.38 138 GLY A CA 1
ATOM 1094 C C . GLY A 1 138 ? 1.361 -6.043 9.156 1 93.38 138 GLY A C 1
ATOM 1095 O O . GLY A 1 138 ? 0.515 -5.566 8.398 1 93.38 138 GLY A O 1
ATOM 1096 N N . TRP A 1 139 ? 2.648 -5.957 8.906 1 94.94 139 TRP A N 1
ATOM 1097 C CA . TRP A 1 139 ? 3.047 -5.453 7.602 1 94.94 139 TRP A CA 1
ATOM 1098 C C . TRP A 1 139 ? 2.82 -6.504 6.52 1 94.94 139 TRP A C 1
ATOM 1100 O O . TRP A 1 139 ? 3.146 -7.676 6.707 1 94.94 139 TRP A O 1
ATOM 1110 N N . MET A 1 140 ? 2.275 -6.066 5.391 1 95.12 140 MET A N 1
ATOM 1111 C CA . MET A 1 140 ? 2.062 -6.934 4.234 1 95.12 140 MET A CA 1
ATOM 1112 C C . MET A 1 140 ? 2.205 -6.156 2.934 1 95.12 140 MET A C 1
ATOM 1114 O O . MET A 1 140 ? 1.486 -5.184 2.703 1 95.12 140 MET A O 1
ATOM 1118 N N . PRO A 1 141 ? 3.201 -6.562 2.072 1 97.62 141 PRO A N 1
ATOM 1119 C CA . PRO A 1 141 ? 3.168 -5.918 0.758 1 97.62 141 PRO A CA 1
ATOM 1120 C C . PRO A 1 141 ? 1.854 -6.156 0.018 1 97.62 141 PRO A C 1
ATOM 1122 O O . PRO A 1 141 ? 1.296 -7.254 0.079 1 97.62 141 PRO A O 1
ATOM 1125 N N . ASP A 1 142 ? 1.359 -5.129 -0.632 1 98.06 142 ASP A N 1
ATOM 1126 C CA . ASP A 1 142 ? 0.164 -5.332 -1.445 1 98.06 142 ASP A CA 1
ATOM 1127 C C . ASP A 1 142 ? 0.4 -6.391 -2.52 1 98.06 142 ASP A C 1
ATOM 1129 O O . ASP A 1 142 ? 1.371 -6.312 -3.273 1 98.06 142 ASP A O 1
ATOM 1133 N N . PRO A 1 143 ? -0.481 -7.336 -2.604 1 98.81 143 PRO A N 1
ATOM 1134 C CA . PRO A 1 143 ? -0.314 -8.336 -3.66 1 98.81 143 PRO A CA 1
ATOM 1135 C C . PRO A 1 143 ? -0.773 -7.836 -5.027 1 98.81 143 PRO A C 1
ATOM 1137 O O . PRO A 1 143 ? -1.594 -6.918 -5.109 1 98.81 143 PRO A O 1
ATOM 1140 N N . LEU A 1 144 ? -0.171 -8.367 -6.047 1 98.88 144 LEU A N 1
ATOM 1141 C CA . LEU A 1 144 ? -0.867 -8.484 -7.324 1 98.88 144 LEU A CA 1
ATOM 1142 C C . LEU A 1 144 ? -1.919 -9.586 -7.266 1 98.88 144 LEU A C 1
ATOM 1144 O O . LEU A 1 144 ? -1.58 -10.773 -7.219 1 98.88 144 LEU A O 1
ATOM 1148 N N . ASN A 1 145 ? -3.172 -9.188 -7.199 1 98.81 145 ASN A N 1
ATOM 1149 C CA . ASN A 1 145 ? -4.242 -10.18 -7.176 1 98.81 145 ASN A CA 1
ATOM 1150 C C . ASN A 1 145 ? -4.625 -10.633 -8.586 1 98.81 145 ASN A C 1
ATOM 1152 O O . ASN A 1 145 ? -5.559 -10.094 -9.18 1 98.81 145 ASN A O 1
ATOM 1156 N N . VAL A 1 146 ? -3.906 -11.648 -9.031 1 98.75 146 VAL A N 1
ATOM 1157 C CA . VAL A 1 146 ? -4.078 -12.148 -10.398 1 98.75 146 VAL A CA 1
ATOM 1158 C C . VAL A 1 146 ? -5.473 -12.75 -10.555 1 98.75 146 VAL A C 1
ATOM 1160 O O . VAL A 1 146 ? -5.906 -13.555 -9.727 1 98.75 146 VAL A O 1
ATOM 1163 N N . PHE A 1 147 ? -6.277 -12.312 -11.57 1 98.44 147 PHE A N 1
ATOM 1164 C CA . PHE A 1 147 ? -7.582 -12.789 -12.008 1 98.44 147 PHE A CA 1
ATOM 1165 C C . PHE A 1 147 ? -8.688 -12.211 -11.133 1 98.44 147 PHE A C 1
ATOM 1167 O O . PHE A 1 147 ? -9.867 -12.5 -11.352 1 98.44 147 PHE A O 1
ATOM 1174 N N . MET A 1 148 ? -8.352 -11.414 -10.148 1 98.31 148 MET A N 1
ATOM 1175 C CA . MET A 1 148 ? -9.367 -10.82 -9.281 1 98.31 148 MET A CA 1
ATOM 1176 C C . MET A 1 148 ? -10.102 -9.695 -9.992 1 98.31 148 MET A C 1
ATOM 1178 O O . MET A 1 148 ? -9.477 -8.828 -10.609 1 98.31 148 MET A O 1
ATOM 1182 N N . ASN A 1 149 ? -11.398 -9.758 -9.859 1 97.5 149 ASN A N 1
ATOM 1183 C CA . ASN A 1 149 ? -12.281 -8.812 -10.539 1 97.5 149 ASN A CA 1
ATOM 1184 C C . ASN A 1 149 ? -12.758 -7.715 -9.586 1 97.5 149 ASN A C 1
ATOM 1186 O O . ASN A 1 149 ? -13.727 -7.906 -8.852 1 97.5 149 ASN A O 1
ATOM 1190 N N . VAL A 1 150 ? -12.102 -6.602 -9.641 1 97.25 150 VAL A N 1
ATOM 1191 C CA . VAL A 1 150 ? -12.492 -5.434 -8.859 1 97.25 150 VAL A CA 1
ATOM 1192 C C . VAL A 1 150 ? -12.844 -4.273 -9.789 1 97.25 150 VAL A C 1
ATOM 1194 O O . VAL A 1 150 ? -12.055 -3.92 -10.672 1 97.25 150 VAL A O 1
ATOM 1197 N N . ARG A 1 151 ? -13.977 -3.695 -9.625 1 96.31 151 ARG A N 1
ATOM 1198 C CA . ARG A 1 151 ? -14.43 -2.568 -10.438 1 96.31 151 ARG A CA 1
ATOM 1199 C C . ARG A 1 151 ? -14.438 -1.279 -9.617 1 96.31 151 ARG A C 1
ATOM 1201 O O . ARG A 1 151 ? -14.781 -1.288 -8.438 1 96.31 151 ARG A O 1
ATOM 1208 N N . ILE A 1 152 ? -13.984 -0.271 -10.266 1 96.62 152 ILE A N 1
ATOM 1209 C CA . ILE A 1 152 ? -13.961 1.047 -9.641 1 96.62 152 ILE A CA 1
ATOM 1210 C C . ILE A 1 152 ? -15.086 1.906 -10.211 1 96.62 152 ILE A C 1
ATOM 1212 O O . ILE A 1 152 ? -15.172 2.102 -11.422 1 96.62 152 ILE A O 1
ATOM 1216 N N . HIS A 1 153 ? -15.953 2.34 -9.422 1 95.19 153 HIS A N 1
ATOM 1217 C CA . HIS A 1 153 ? -17 3.297 -9.758 1 95.19 153 HIS A CA 1
ATOM 1218 C C . HIS A 1 153 ? -16.953 4.516 -8.844 1 95.19 153 HIS A C 1
ATOM 1220 O O . HIS A 1 153 ? -17.531 4.512 -7.762 1 95.19 153 HIS A O 1
ATOM 1226 N N . GLY A 1 154 ? -16.391 5.652 -9.328 1 92.94 154 GLY A N 1
ATOM 1227 C CA . GLY A 1 154 ? -16.156 6.773 -8.438 1 92.94 154 GLY A CA 1
ATOM 1228 C C . GLY A 1 154 ? -15.289 6.41 -7.242 1 92.94 154 GLY A C 1
ATOM 1229 O O . GLY A 1 154 ? -14.148 5.969 -7.402 1 92.94 154 GLY A O 1
ATOM 1230 N N . ASN A 1 155 ? -15.891 6.512 -6.105 1 95.56 155 ASN A N 1
ATOM 1231 C CA . ASN A 1 155 ? -15.188 6.207 -4.859 1 95.56 155 ASN A CA 1
ATOM 1232 C C . ASN A 1 155 ? -15.367 4.742 -4.461 1 95.56 155 ASN A C 1
ATOM 1234 O O . ASN A 1 155 ? -14.688 4.25 -3.564 1 95.56 155 ASN A O 1
ATOM 1238 N N . SER A 1 156 ? -16.188 4.051 -5.188 1 97.31 156 SER A N 1
ATOM 1239 C CA . SER A 1 156 ? -16.578 2.705 -4.777 1 97.31 156 SER A CA 1
ATOM 1240 C C . SER A 1 156 ? -15.688 1.652 -5.434 1 97.31 156 SER A C 1
ATOM 1242 O O . SER A 1 156 ? -15.359 1.764 -6.617 1 97.31 156 SER A O 1
ATOM 1244 N N . LEU A 1 157 ? -15.266 0.702 -4.652 1 97.75 157 LEU A N 1
ATOM 1245 C CA . LEU A 1 157 ? -14.594 -0.507 -5.105 1 97.75 157 LEU A CA 1
ATOM 1246 C C . LEU A 1 157 ? -15.5 -1.725 -4.965 1 97.75 157 LEU A C 1
ATOM 1248 O O . LEU A 1 157 ? -15.875 -2.094 -3.85 1 97.75 157 LEU A O 1
ATOM 1252 N N . GLN A 1 158 ? -15.797 -2.352 -6.102 1 96.94 158 GLN A N 1
ATOM 1253 C CA . GLN A 1 158 ? -16.688 -3.512 -6.07 1 96.94 158 GLN A CA 1
ATOM 1254 C C . GLN A 1 158 ? -15.93 -4.789 -6.434 1 96.94 158 GLN A C 1
ATOM 1256 O O . GLN A 1 158 ? -15.352 -4.891 -7.52 1 96.94 158 GLN A O 1
ATOM 1261 N N . CYS A 1 159 ? -15.891 -5.656 -5.488 1 96.81 159 CYS A N 1
ATOM 1262 C CA . CYS A 1 159 ? -15.344 -6.984 -5.754 1 96.81 159 CYS A CA 1
ATOM 1263 C C . CYS A 1 159 ? -16.406 -7.898 -6.344 1 96.81 159 CYS A C 1
ATOM 1265 O O . CYS A 1 159 ? -17.469 -8.102 -5.738 1 96.81 159 CYS A O 1
ATOM 1267 N N . LEU A 1 160 ? -16.172 -8.422 -7.52 1 96.75 160 LEU A N 1
ATOM 1268 C CA . LEU A 1 160 ? -17.094 -9.305 -8.219 1 96.75 160 LEU A CA 1
ATOM 1269 C C . LEU A 1 160 ? -16.469 -10.664 -8.477 1 96.75 160 LEU A C 1
ATOM 1271 O O . LEU A 1 160 ? -15.242 -10.82 -8.352 1 96.75 160 LEU A O 1
ATOM 1275 N N . ASP A 1 161 ? -17.297 -11.625 -8.797 1 96.25 161 ASP A N 1
ATOM 1276 C CA . ASP A 1 161 ? -16.75 -12.906 -9.227 1 96.25 161 ASP A CA 1
ATOM 1277 C C . ASP A 1 161 ? -15.938 -12.758 -10.508 1 96.25 161 ASP A C 1
ATOM 1279 O O . ASP A 1 161 ? -16.312 -11.992 -11.398 1 96.25 161 ASP A O 1
ATOM 1283 N N . PRO A 1 162 ? -14.867 -13.555 -10.539 1 95.94 162 PRO A N 1
ATOM 1284 C CA . PRO A 1 162 ? -14.086 -13.523 -11.781 1 95.94 162 PRO A CA 1
ATOM 1285 C C . PRO A 1 162 ? -14.906 -13.93 -13 1 95.94 162 PRO A C 1
ATOM 1287 O O . PRO A 1 162 ? -15.805 -14.773 -12.898 1 95.94 162 PRO A O 1
ATOM 1290 N N . GLN A 1 163 ? -14.578 -13.336 -14.117 1 92.25 163 GLN A N 1
ATOM 1291 C CA . GLN A 1 163 ? -15.281 -13.625 -15.359 1 92.25 163 GLN A CA 1
ATOM 1292 C C . GLN A 1 163 ? -14.414 -14.445 -16.312 1 92.25 163 GLN A C 1
ATOM 1294 O O . GLN A 1 163 ? -14.734 -14.586 -17.5 1 92.25 163 GLN A O 1
ATOM 1299 N N . GLY A 1 164 ? -13.352 -14.922 -15.828 1 92.5 164 GLY A N 1
ATOM 1300 C CA . GLY A 1 164 ? -12.414 -15.641 -16.672 1 92.5 164 GLY A CA 1
ATOM 1301 C C . GLY A 1 164 ? -12.883 -17.047 -17.016 1 92.5 164 GLY A C 1
ATOM 1302 O O . GLY A 1 164 ? -13.859 -17.531 -16.453 1 92.5 164 GLY A O 1
ATOM 1303 N N . GLN A 1 165 ? -12.258 -17.672 -18.016 1 95.12 165 GLN A N 1
ATOM 1304 C CA . GLN A 1 165 ? -12.492 -19.047 -18.453 1 95.12 165 GLN A CA 1
ATOM 1305 C C . GLN A 1 165 ? -11.375 -19.969 -17.984 1 95.12 165 GLN A C 1
ATOM 1307 O O . GLN A 1 165 ? -10.234 -19.531 -17.812 1 95.12 165 GLN A O 1
ATOM 1312 N N . PRO A 1 166 ? -11.789 -21.281 -17.812 1 97.31 166 PRO A N 1
ATOM 1313 C CA . PRO A 1 166 ? -10.742 -22.234 -17.438 1 97.31 166 PRO A CA 1
ATOM 1314 C C . PRO A 1 166 ? -9.562 -22.219 -18.406 1 97.31 166 PRO A C 1
ATOM 1316 O O . PRO A 1 166 ? -9.75 -22.188 -19.625 1 97.31 166 PRO A O 1
ATOM 1319 N N . GLY A 1 167 ? -8.359 -22.156 -17.859 1 97.44 167 GLY A N 1
ATOM 1320 C CA . GLY A 1 167 ? -7.168 -22.266 -18.688 1 97.44 167 GLY A CA 1
ATOM 1321 C C . GLY A 1 167 ? -6.543 -20.922 -19.016 1 97.44 167 GLY A C 1
ATOM 1322 O O . GLY A 1 167 ? -5.391 -20.844 -19.438 1 97.44 167 GLY A O 1
ATOM 1323 N N . GLU A 1 168 ? -7.293 -19.828 -18.844 1 97.94 168 GLU A N 1
ATOM 1324 C CA . GLU A 1 168 ? -6.695 -18.516 -19.031 1 97.94 168 GLU A CA 1
ATOM 1325 C C . GLU A 1 168 ? -5.492 -18.312 -18.109 1 97.94 168 GLU A C 1
ATOM 1327 O O . GLU A 1 168 ? -5.391 -18.969 -17.062 1 97.94 168 GLU A O 1
ATOM 1332 N N . HIS A 1 169 ? -4.551 -17.516 -18.578 1 98.31 169 HIS A N 1
ATOM 1333 C CA . HIS A 1 169 ? -3.309 -17.422 -17.828 1 98.31 169 HIS A CA 1
ATOM 1334 C C . HIS A 1 169 ? -2.695 -16.031 -17.969 1 98.31 169 HIS A C 1
ATOM 1336 O O . HIS A 1 169 ? -3.072 -15.266 -18.859 1 98.31 169 HIS A O 1
ATOM 1342 N N . MET A 1 170 ? -1.87 -15.695 -17.047 1 98.19 170 MET A N 1
ATOM 1343 C CA . MET A 1 170 ? -0.972 -14.547 -17.109 1 98.19 170 MET A CA 1
ATOM 1344 C C . MET A 1 170 ? 0.486 -14.992 -17.031 1 98.19 170 MET A C 1
ATOM 1346 O O . MET A 1 170 ? 0.832 -15.891 -16.266 1 98.19 170 MET A O 1
ATOM 1350 N N . VAL A 1 171 ? 1.323 -14.43 -17.891 1 98.56 171 VAL A N 1
ATOM 1351 C CA . VAL A 1 171 ? 2.756 -14.711 -17.875 1 98.56 171 VAL A CA 1
ATOM 1352 C C . VAL A 1 171 ? 3.52 -13.469 -17.406 1 98.56 171 VAL A C 1
ATOM 1354 O O . VAL A 1 171 ? 3.361 -12.383 -17.969 1 98.56 171 VAL A O 1
ATOM 1357 N N . LEU A 1 172 ? 4.32 -13.617 -16.422 1 98.81 172 LEU A N 1
ATOM 1358 C CA . LEU A 1 172 ? 5.164 -12.562 -15.859 1 98.81 172 LEU A CA 1
ATOM 1359 C C . LEU A 1 172 ? 6.641 -12.914 -16.016 1 98.81 172 LEU A C 1
ATOM 1361 O O . LEU A 1 172 ? 7.09 -13.969 -15.562 1 98.81 172 LEU A O 1
ATOM 1365 N N . ARG A 1 173 ? 7.355 -12.07 -16.641 1 98.69 173 ARG A N 1
ATOM 1366 C CA . ARG A 1 173 ? 8.789 -12.258 -16.797 1 98.69 173 ARG A CA 1
ATOM 1367 C C . ARG A 1 173 ? 9.57 -11.555 -15.688 1 98.69 173 ARG A C 1
ATOM 1369 O O . ARG A 1 173 ? 9.344 -10.375 -15.422 1 98.69 173 ARG A O 1
ATOM 1376 N N . ALA A 1 174 ? 10.516 -12.273 -15.102 1 98.75 174 ALA A N 1
ATOM 1377 C CA . ALA A 1 174 ? 11.359 -11.711 -14.047 1 98.75 174 ALA A CA 1
ATOM 1378 C C . ALA A 1 174 ? 12.422 -10.789 -14.633 1 98.75 174 ALA A C 1
ATOM 1380 O O . ALA A 1 174 ? 13.117 -11.148 -15.586 1 98.75 174 ALA A O 1
ATOM 1381 N N . LYS A 1 175 ? 12.547 -9.609 -14.086 1 98.38 175 LYS A N 1
ATOM 1382 C CA . LYS A 1 175 ? 13.602 -8.672 -14.453 1 98.38 175 LYS A CA 1
ATOM 1383 C C . LYS A 1 175 ? 14.742 -8.703 -13.438 1 98.38 175 LYS A C 1
ATOM 1385 O O . LYS A 1 175 ? 15.812 -8.141 -13.672 1 98.38 175 LYS A O 1
ATOM 1390 N N . GLN A 1 176 ? 14.555 -9.336 -12.336 1 98.19 176 GLN A N 1
ATOM 1391 C CA . GLN A 1 176 ? 15.5 -9.625 -11.258 1 98.19 176 GLN A CA 1
ATOM 1392 C C . GLN A 1 176 ? 15.438 -11.102 -10.859 1 98.19 176 GLN A C 1
ATOM 1394 O O . GLN A 1 176 ? 14.414 -11.758 -11.055 1 98.19 176 GLN A O 1
ATOM 1399 N N . ASP A 1 177 ? 16.641 -11.594 -10.375 1 98.31 177 ASP A N 1
ATOM 1400 C CA . ASP A 1 177 ? 16.484 -12.828 -9.602 1 98.31 177 ASP A CA 1
ATOM 1401 C C . ASP A 1 177 ? 15.508 -12.633 -8.438 1 98.31 177 ASP A C 1
ATOM 1403 O O . ASP A 1 177 ? 15.664 -11.703 -7.641 1 98.31 177 ASP A O 1
ATOM 1407 N N . CYS A 1 178 ? 14.453 -13.5 -8.383 1 98.44 178 CYS A N 1
ATOM 1408 C CA . CYS A 1 178 ? 13.438 -13.289 -7.355 1 98.44 178 CYS A CA 1
ATOM 1409 C C . CYS A 1 178 ? 12.742 -14.594 -6.992 1 98.44 178 CYS A C 1
ATOM 1411 O O . CYS A 1 178 ? 12.906 -15.602 -7.684 1 98.44 178 CYS A O 1
ATOM 1413 N N . VAL A 1 179 ? 12.164 -14.594 -5.863 1 98.69 179 VAL A N 1
ATOM 1414 C CA . VAL A 1 179 ? 11.25 -15.664 -5.473 1 98.69 179 VAL A CA 1
ATOM 1415 C C . VAL A 1 179 ? 9.812 -15.172 -5.574 1 98.69 179 VAL A C 1
ATOM 1417 O O . VAL A 1 179 ? 9.477 -14.109 -5.047 1 98.69 179 VAL A O 1
ATOM 1420 N N . ILE A 1 180 ? 9.023 -15.898 -6.32 1 98.81 180 ILE A N 1
ATOM 1421 C CA . ILE A 1 180 ? 7.594 -15.625 -6.469 1 98.81 180 ILE A CA 1
ATOM 1422 C C . ILE A 1 180 ? 6.801 -16.453 -5.461 1 98.81 180 ILE A C 1
ATOM 1424 O O . ILE A 1 180 ? 7.039 -17.656 -5.316 1 98.81 180 ILE A O 1
ATOM 1428 N N . ILE A 1 181 ? 5.984 -15.844 -4.75 1 98.94 181 ILE A N 1
ATOM 1429 C CA . ILE A 1 181 ? 5.066 -16.5 -3.828 1 98.94 181 ILE A CA 1
ATOM 1430 C C . ILE A 1 181 ? 3.629 -16.297 -4.301 1 98.94 181 ILE A C 1
ATOM 1432 O O . ILE A 1 181 ? 3.191 -15.172 -4.516 1 98.94 181 ILE A O 1
ATOM 1436 N N . MET A 1 182 ? 2.92 -17.375 -4.512 1 98.94 182 MET A N 1
ATOM 1437 C CA . MET A 1 182 ? 1.555 -17.375 -5.031 1 98.94 182 MET A CA 1
ATOM 1438 C C . MET A 1 182 ? 0.597 -18.031 -4.043 1 98.94 182 MET A C 1
ATOM 1440 O O . MET A 1 182 ? 0.848 -19.141 -3.58 1 98.94 182 MET A O 1
ATOM 1444 N N . SER A 1 183 ? -0.411 -17.375 -3.703 1 98.94 183 SER A N 1
ATOM 1445 C CA . SER A 1 183 ? -1.442 -17.891 -2.816 1 98.94 183 SER A CA 1
ATOM 1446 C C . SER A 1 183 ? -2.768 -18.062 -3.551 1 98.94 183 SER A C 1
ATOM 1448 O O . SER A 1 183 ? -3.33 -17.094 -4.062 1 98.94 183 SER A O 1
ATOM 1450 N N . ALA A 1 184 ? -3.258 -19.312 -3.633 1 98.94 184 ALA A N 1
ATOM 1451 C CA . ALA A 1 184 ? -4.645 -19.484 -4.055 1 98.94 184 ALA A CA 1
ATOM 1452 C C . ALA A 1 184 ? -5.613 -19 -2.986 1 98.94 184 ALA A C 1
ATOM 1454 O O . ALA A 1 184 ? -5.801 -19.641 -1.955 1 98.94 184 ALA A O 1
ATOM 1455 N N . CYS A 1 185 ? -6.176 -17.875 -3.227 1 98.88 185 CYS A N 1
ATOM 1456 C CA . CYS A 1 185 ? -6.906 -17.141 -2.203 1 98.88 185 CYS A CA 1
ATOM 1457 C C . CYS A 1 185 ? -8.023 -18 -1.609 1 98.88 185 CYS A C 1
ATOM 1459 O O . CYS A 1 185 ? -8.844 -18.547 -2.344 1 98.88 185 CYS A O 1
ATOM 1461 N N . PRO A 1 186 ? -8.156 -18.047 -0.311 1 98.75 186 PRO A N 1
ATOM 1462 C CA . PRO A 1 186 ? -9.133 -18.891 0.372 1 98.75 186 PRO A CA 1
ATOM 1463 C C . PRO A 1 186 ? -10.5 -18.234 0.516 1 98.75 186 PRO A C 1
ATOM 1465 O O . PRO A 1 186 ? -11.414 -18.812 1.114 1 98.75 186 PRO A O 1
ATOM 1468 N N . MET A 1 187 ? -10.695 -17.016 0.067 1 98.38 187 MET A N 1
ATOM 1469 C CA . MET A 1 187 ? -11.938 -16.281 0.297 1 98.38 187 MET A CA 1
ATOM 1470 C C . MET A 1 187 ? -13.141 -17.078 -0.191 1 98.38 187 MET A C 1
ATOM 1472 O O . MET A 1 187 ? -13.25 -17.375 -1.382 1 98.38 187 MET A O 1
ATOM 1476 N N . ASP A 1 188 ? -13.984 -17.453 0.779 1 98 188 ASP A N 1
ATOM 1477 C CA . ASP A 1 188 ? -15.164 -18.25 0.476 1 98 188 ASP A CA 1
ATOM 1478 C C . ASP A 1 188 ? -16.406 -17.703 1.173 1 98 188 ASP A C 1
ATOM 1480 O O . ASP A 1 188 ? -17.453 -18.359 1.188 1 98 188 ASP A O 1
ATOM 1484 N N . VAL A 1 189 ? -16.281 -16.484 1.743 1 96.69 189 VAL A N 1
ATOM 1485 C CA . VAL A 1 189 ? -17.422 -15.953 2.486 1 96.69 189 VAL A CA 1
ATOM 1486 C C . VAL A 1 189 ? -17.875 -14.641 1.854 1 96.69 189 VAL A C 1
ATOM 1488 O O . VAL A 1 189 ? -18.781 -13.969 2.379 1 96.69 189 VAL A O 1
ATOM 1491 N N . SER A 1 190 ? -17.312 -14.141 0.879 1 94.5 190 SER A N 1
ATOM 1492 C CA . SER A 1 190 ? -17.719 -13.016 0.044 1 94.5 190 SER A CA 1
ATOM 1493 C C . SER A 1 190 ? -17.375 -13.266 -1.422 1 94.5 190 SER A C 1
ATOM 1495 O O . SER A 1 190 ? -16.656 -14.211 -1.745 1 94.5 190 SER A O 1
ATOM 1497 N N . LYS A 1 191 ? -18.047 -12.531 -2.357 1 93.38 191 LYS A N 1
ATOM 1498 C CA . LYS A 1 191 ? -17.734 -12.648 -3.779 1 93.38 191 LYS A CA 1
ATOM 1499 C C . LYS A 1 191 ? -16.25 -12.375 -4.039 1 93.38 191 LYS A C 1
ATOM 1501 O O . LYS A 1 191 ? -15.727 -11.344 -3.637 1 93.38 191 LYS A O 1
ATOM 1506 N N . CYS A 1 192 ? -15.484 -13.289 -4.66 1 95.62 192 CYS A N 1
ATOM 1507 C CA . CYS A 1 192 ? -14.07 -13.141 -4.992 1 95.62 192 CYS A CA 1
ATOM 1508 C C . CYS A 1 192 ? -13.625 -14.211 -5.98 1 95.62 192 CYS A C 1
ATOM 1510 O O . CYS A 1 192 ? -13.164 -13.898 -7.078 1 95.62 192 CYS A O 1
ATOM 1512 N N . ASN A 1 193 ? -13.914 -15.477 -5.73 1 96.62 193 ASN A N 1
ATOM 1513 C CA . ASN A 1 193 ? -13.344 -16.594 -6.461 1 96.62 193 ASN A CA 1
ATOM 1514 C C . ASN A 1 193 ? -14.359 -17.234 -7.402 1 96.62 193 ASN A C 1
ATOM 1516 O O . ASN A 1 193 ? -14.031 -18.172 -8.141 1 96.62 193 ASN A O 1
ATOM 1520 N N . GLY A 1 194 ? -15.516 -16.844 -7.434 1 91.62 194 GLY A N 1
ATOM 1521 C CA . GLY A 1 194 ? -16.562 -17.484 -8.227 1 91.62 194 GLY A CA 1
ATOM 1522 C C . GLY A 1 194 ? -17.016 -18.812 -7.66 1 91.62 194 GLY A C 1
ATOM 1523 O O . GLY A 1 194 ? -17.312 -19.75 -8.414 1 91.62 194 GLY A O 1
ATOM 1524 N N . GLY A 1 195 ? -17.031 -18.984 -6.391 1 92.19 195 GLY A N 1
ATOM 1525 C CA . GLY A 1 195 ? -17.359 -20.219 -5.707 1 92.19 195 GLY A CA 1
ATOM 1526 C C . GLY A 1 195 ? -16.297 -20.656 -4.715 1 92.19 195 GLY A C 1
ATOM 1527 O O . GLY A 1 195 ? -15.641 -19.812 -4.098 1 92.19 195 GLY A O 1
ATOM 1528 N N . GLU A 1 196 ? -16.203 -22 -4.512 1 96.69 196 GLU A N 1
ATOM 1529 C CA . GLU A 1 196 ? -15.211 -22.531 -3.578 1 96.69 196 GLU A CA 1
ATOM 1530 C C . GLU A 1 196 ? -13.797 -22.359 -4.117 1 96.69 196 GLU A C 1
ATOM 1532 O O . GLU A 1 196 ? -13.555 -22.531 -5.316 1 96.69 196 GLU A O 1
ATOM 1537 N N . PRO A 1 197 ? -12.906 -22 -3.219 1 98.5 197 PRO A N 1
ATOM 1538 C CA . PRO A 1 197 ? -11.508 -21.906 -3.662 1 98.5 197 PRO A CA 1
ATOM 1539 C C . PRO A 1 197 ? -11.016 -23.188 -4.332 1 98.5 197 PRO A C 1
ATOM 1541 O O . PRO A 1 197 ? -11.359 -24.297 -3.891 1 98.5 197 PRO A O 1
ATOM 1544 N N . THR A 1 198 ? -10.219 -23.062 -5.336 1 98.44 198 THR A N 1
ATOM 1545 C CA . THR A 1 198 ? -9.719 -24.203 -6.102 1 98.44 198 THR A CA 1
ATOM 1546 C C . THR A 1 198 ? -8.211 -24.094 -6.293 1 98.44 198 THR A C 1
ATOM 1548 O O . THR A 1 198 ? -7.605 -23.078 -5.965 1 98.44 198 THR A O 1
ATOM 1551 N N . THR A 1 199 ? -7.66 -25.203 -6.727 1 98.44 199 THR A N 1
ATOM 1552 C CA . THR A 1 199 ? -6.258 -25.281 -7.121 1 98.44 199 THR A CA 1
ATOM 1553 C C . THR A 1 199 ? -6.02 -24.516 -8.422 1 98.44 199 THR A C 1
ATOM 1555 O O . THR A 1 199 ? -6.93 -24.391 -9.242 1 98.44 199 THR A O 1
ATOM 1558 N N . ALA A 1 200 ? -4.898 -23.922 -8.617 1 98.56 200 ALA A N 1
ATOM 1559 C CA . ALA A 1 200 ? -4.422 -23.359 -9.875 1 98.56 200 ALA A CA 1
ATOM 1560 C C . ALA A 1 200 ? -3.092 -23.984 -10.289 1 98.56 200 ALA A C 1
ATOM 1562 O O . ALA A 1 200 ? -2.402 -24.594 -9.461 1 98.56 200 ALA A O 1
ATOM 1563 N N . ASP A 1 201 ? -2.797 -23.859 -11.531 1 98.69 201 ASP A N 1
ATOM 1564 C CA . ASP A 1 201 ? -1.543 -24.391 -12.047 1 98.69 201 ASP A CA 1
ATOM 1565 C C . ASP A 1 201 ? -0.555 -23.281 -12.367 1 98.69 201 ASP A C 1
ATOM 1567 O O . ASP A 1 201 ? -0.95 -22.125 -12.523 1 98.69 201 ASP A O 1
ATOM 1571 N N . PHE A 1 202 ? 0.738 -23.578 -12.352 1 98.75 202 PHE A N 1
ATOM 1572 C CA . PHE A 1 202 ? 1.738 -22.656 -12.859 1 98.75 202 PHE A CA 1
ATOM 1573 C C . PHE A 1 202 ? 2.861 -23.406 -13.57 1 98.75 202 PHE A C 1
ATOM 1575 O O . PHE A 1 202 ? 2.979 -24.625 -13.445 1 98.75 202 PHE A O 1
ATOM 1582 N N . ASP A 1 203 ? 3.553 -22.656 -14.383 1 97.94 203 ASP A N 1
ATOM 1583 C CA . ASP A 1 203 ? 4.707 -23.188 -15.109 1 97.94 203 ASP A CA 1
ATOM 1584 C C . ASP A 1 203 ? 5.82 -22.141 -15.195 1 97.94 203 ASP A C 1
ATOM 1586 O O . ASP A 1 203 ? 5.562 -20.938 -15.141 1 97.94 203 ASP A O 1
ATOM 1590 N N . VAL A 1 204 ? 7.023 -22.609 -15.242 1 98.12 204 VAL A N 1
ATOM 1591 C CA . VAL A 1 204 ? 8.164 -21.719 -15.461 1 98.12 204 VAL A CA 1
ATOM 1592 C C . VAL A 1 204 ? 8.609 -21.812 -16.922 1 98.12 204 VAL A C 1
ATOM 1594 O O . VAL A 1 204 ? 8.812 -22.906 -17.453 1 98.12 204 VAL A O 1
ATOM 1597 N N . LEU A 1 205 ? 8.688 -20.719 -17.531 1 96.56 205 LEU A N 1
ATOM 1598 C CA . LEU A 1 205 ? 9.109 -20.641 -18.938 1 96.56 205 LEU A CA 1
ATOM 1599 C C . LEU A 1 205 ? 10.555 -20.188 -19.031 1 96.56 205 LEU A C 1
ATOM 1601 O O . LEU A 1 205 ? 10.953 -19.203 -18.391 1 96.56 205 LEU A O 1
ATOM 1605 N N . GLN A 1 206 ? 11.555 -21.031 -19.734 1 88 206 GLN A N 1
ATOM 1606 C CA . GLN A 1 206 ? 12.977 -20.75 -19.906 1 88 206 GLN A CA 1
ATOM 1607 C C . GLN A 1 206 ? 13.227 -19.828 -21.078 1 88 206 GLN A C 1
ATOM 1609 O O . GLN A 1 206 ? 12.805 -20.109 -22.203 1 88 206 GLN A O 1
ATOM 1614 N N . GLU A 1 207 ? 12.812 -18.734 -21.156 1 66.38 207 GLU A N 1
ATOM 1615 C CA . GLU A 1 207 ? 13.039 -18 -22.406 1 66.38 207 GLU A CA 1
ATOM 1616 C C . GLU A 1 207 ? 14.508 -18.047 -22.812 1 66.38 207 GLU A C 1
ATOM 1618 O O . GLU A 1 207 ? 15.391 -18.234 -21.969 1 66.38 207 GLU A O 1
ATOM 1623 N N . MET B 1 1 ? -0.538 29.5 15.203 1 83.25 1 MET B N 1
ATOM 1624 C CA . MET B 1 1 ? -0.794 28.141 14.75 1 83.25 1 MET B CA 1
ATOM 1625 C C . MET B 1 1 ? 0.492 27.469 14.273 1 83.25 1 MET B C 1
ATOM 1627 O O . MET B 1 1 ? 1.268 28.078 13.531 1 83.25 1 MET B O 1
ATOM 1631 N N . PRO B 1 2 ? 0.726 26.25 14.797 1 95.75 2 PRO B N 1
ATOM 1632 C CA . PRO B 1 2 ? 1.932 25.609 14.281 1 95.75 2 PRO B CA 1
ATOM 1633 C C . PRO B 1 2 ? 1.862 25.359 12.773 1 95.75 2 PRO B C 1
ATOM 1635 O O . PRO B 1 2 ? 0.772 25.344 12.195 1 95.75 2 PRO B O 1
ATOM 1638 N N . THR B 1 3 ? 2.941 25.297 12.172 1 98.56 3 THR B N 1
ATOM 1639 C CA . THR B 1 3 ? 3 25.172 10.719 1 98.56 3 THR B CA 1
ATOM 1640 C C . THR B 1 3 ? 3.672 23.859 10.312 1 98.56 3 THR B C 1
ATOM 1642 O O . THR B 1 3 ? 4.355 23.234 11.117 1 98.56 3 THR B O 1
ATOM 1645 N N . ILE B 1 4 ? 3.398 23.422 9.18 1 98.88 4 ILE B N 1
ATOM 1646 C CA . ILE B 1 4 ? 4.176 22.453 8.414 1 98.88 4 ILE B CA 1
ATOM 1647 C C . ILE B 1 4 ? 5.051 23.188 7.395 1 98.88 4 ILE B C 1
ATOM 1649 O O . ILE B 1 4 ? 4.555 23.656 6.371 1 98.88 4 ILE B O 1
ATOM 1653 N N . PRO B 1 5 ? 6.359 23.328 7.672 1 98.81 5 PRO B N 1
ATOM 1654 C CA . PRO B 1 5 ? 7.188 24.156 6.785 1 98.81 5 PRO B CA 1
ATOM 1655 C C . PRO B 1 5 ? 7.273 23.594 5.367 1 98.81 5 PRO B C 1
ATOM 1657 O O . PRO B 1 5 ? 7.309 22.375 5.184 1 98.81 5 PRO B O 1
ATOM 1660 N N . ALA B 1 6 ? 7.305 24.531 4.371 1 98.75 6 ALA B N 1
ATOM 1661 C CA . ALA B 1 6 ? 7.449 24.109 2.977 1 98.75 6 ALA B CA 1
ATOM 1662 C C . ALA B 1 6 ? 8.586 23.109 2.818 1 98.75 6 ALA B C 1
ATOM 1664 O O . ALA B 1 6 ? 9.656 23.281 3.4 1 98.75 6 ALA B O 1
ATOM 1665 N N . ARG B 1 7 ? 8.328 22.031 2.074 1 98.81 7 ARG B N 1
ATOM 1666 C CA . ARG B 1 7 ? 9.297 21.016 1.683 1 98.81 7 ARG B CA 1
ATOM 1667 C C . ARG B 1 7 ? 9.766 20.219 2.893 1 98.81 7 ARG B C 1
ATOM 1669 O O . ARG B 1 7 ? 10.664 19.375 2.779 1 98.81 7 ARG B O 1
ATOM 1676 N N . SER B 1 8 ? 9.18 20.453 4.016 1 98.81 8 SER B N 1
ATOM 1677 C CA . SER B 1 8 ? 9.594 19.812 5.262 1 98.81 8 SER B CA 1
ATOM 1678 C C . SER B 1 8 ? 8.398 19.219 6 1 98.81 8 SER B C 1
ATOM 1680 O O . SER B 1 8 ? 7.359 18.953 5.395 1 98.81 8 SER B O 1
ATOM 1682 N N . PHE B 1 9 ? 8.602 18.875 7.309 1 98.88 9 PHE B N 1
ATOM 1683 C CA . PHE B 1 9 ? 7.574 18.109 7.996 1 98.88 9 PHE B CA 1
ATOM 1684 C C . PHE B 1 9 ? 7.281 18.719 9.367 1 98.88 9 PHE B C 1
ATOM 1686 O O . PHE B 1 9 ? 8.023 19.562 9.852 1 98.88 9 PHE B O 1
ATOM 1693 N N . ALA B 1 10 ? 6.184 18.375 9.875 1 98.94 10 ALA B N 1
ATOM 1694 C CA . ALA B 1 10 ? 5.801 18.609 11.266 1 98.94 10 ALA B CA 1
ATOM 1695 C C . ALA B 1 10 ? 5.27 17.328 11.914 1 98.94 10 ALA B C 1
ATOM 1697 O O . ALA B 1 10 ? 4.816 16.422 11.219 1 98.94 10 ALA B O 1
ATOM 1698 N N . ILE B 1 11 ? 5.414 17.234 13.219 1 98.75 11 ILE B N 1
ATOM 1699 C CA . ILE B 1 11 ? 4.977 16.094 14.023 1 98.75 11 ILE B CA 1
ATOM 1700 C C . ILE B 1 11 ? 3.992 16.562 15.094 1 98.75 11 ILE B C 1
ATOM 1702 O O . ILE B 1 11 ? 4.18 17.625 15.695 1 98.75 11 ILE B O 1
ATOM 1706 N N . GLN B 1 12 ? 2.961 15.789 15.305 1 98.62 12 GLN B N 1
ATOM 1707 C CA . GLN B 1 12 ? 2.014 16.125 16.359 1 98.62 12 GLN B CA 1
ATOM 1708 C C . GLN B 1 12 ? 1.508 14.859 17.062 1 98.62 12 GLN B C 1
ATOM 1710 O O . GLN B 1 12 ? 0.968 13.961 16.406 1 98.62 12 GLN B O 1
ATOM 1715 N N . HIS B 1 13 ? 1.729 14.75 18.359 1 98.06 13 HIS B N 1
ATOM 1716 C CA . HIS B 1 13 ? 1.15 13.672 19.156 1 98.06 13 HIS B CA 1
ATOM 1717 C C . HIS B 1 13 ? -0.312 13.953 19.484 1 98.06 13 HIS B C 1
ATOM 1719 O O . HIS B 1 13 ? -0.668 15.086 19.828 1 98.06 13 HIS B O 1
ATOM 1725 N N . LEU B 1 14 ? -1.151 12.984 19.297 1 98.19 14 LEU B N 1
ATOM 1726 C CA . LEU B 1 14 ? -2.57 13.07 19.625 1 98.19 14 LEU B CA 1
ATOM 1727 C C . LEU B 1 14 ? -2.977 11.961 20.578 1 98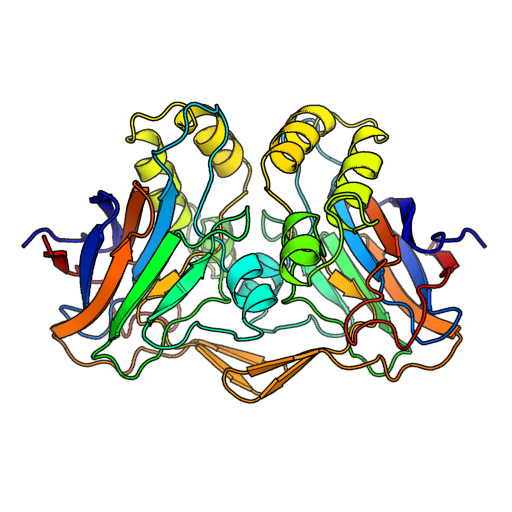.19 14 LEU B C 1
ATOM 1729 O O . LEU B 1 14 ? -2.531 10.82 20.438 1 98.19 14 LEU B O 1
ATOM 1733 N N . GLN B 1 15 ? -3.777 12.328 21.562 1 97.81 15 GLN B N 1
ATOM 1734 C CA . GLN B 1 15 ? -4.508 11.32 22.328 1 97.81 15 GLN B CA 1
ATOM 1735 C C . GLN B 1 15 ? -5.797 10.922 21.625 1 97.81 15 GLN B C 1
ATOM 1737 O O . GLN B 1 15 ? -6.387 11.719 20.891 1 97.81 15 GLN B O 1
ATOM 1742 N N . ALA B 1 16 ? -6.156 9.633 21.922 1 97.81 16 ALA B N 1
ATOM 1743 C CA . ALA B 1 16 ? -7.461 9.234 21.406 1 97.81 16 ALA B CA 1
ATOM 1744 C C . ALA B 1 16 ? -8.539 10.242 21.781 1 97.81 16 ALA B C 1
ATOM 1746 O O . ALA B 1 16 ? -8.594 10.695 22.938 1 97.81 16 ALA B O 1
ATOM 1747 N N . GLY B 1 17 ? -9.312 10.641 20.797 1 97.75 17 GLY B N 1
ATOM 1748 C CA . GLY B 1 17 ? -10.352 11.633 21.031 1 97.75 17 GLY B CA 1
ATOM 1749 C C . GLY B 1 17 ? -9.969 13.023 20.547 1 97.75 17 GLY B C 1
ATOM 1750 O O . GLY B 1 17 ? -10.844 13.812 20.172 1 97.75 17 GLY B O 1
ATOM 1751 N N . GLN B 1 18 ? -8.727 13.391 20.531 1 98.5 18 GLN B N 1
ATOM 1752 C CA . GLN B 1 18 ? -8.266 14.664 19.984 1 98.5 18 GLN B CA 1
ATOM 1753 C C . GLN B 1 18 ? -8.32 14.641 18.453 1 98.5 18 GLN B C 1
ATOM 1755 O O . GLN B 1 18 ? -8.383 13.578 17.844 1 98.5 18 GLN B O 1
ATOM 1760 N N . ALA B 1 19 ? -8.352 15.805 17.891 1 98.62 19 ALA B N 1
ATOM 1761 C CA . ALA B 1 19 ? -8.375 15.914 16.438 1 98.62 19 ALA B CA 1
ATOM 1762 C C . ALA B 1 19 ? -7.293 16.875 15.938 1 98.62 19 ALA B C 1
ATOM 1764 O O . ALA B 1 19 ? -6.852 17.75 16.672 1 98.62 19 ALA B O 1
ATOM 1765 N N . ILE B 1 20 ? -6.852 16.656 14.758 1 98.75 20 ILE B N 1
ATOM 1766 C CA . ILE B 1 20 ? -5.926 17.562 14.094 1 98.75 20 ILE B CA 1
ATOM 1767 C C . ILE B 1 20 ? -6.613 18.219 12.898 1 98.75 20 ILE B C 1
ATOM 1769 O O . ILE B 1 20 ? -7.289 17.531 12.117 1 98.75 20 ILE B O 1
ATOM 1773 N N . LYS B 1 21 ? -6.551 19.469 12.836 1 98.69 21 LYS B N 1
ATOM 1774 C CA . LYS B 1 21 ? -7.008 20.266 11.695 1 98.69 21 LYS B CA 1
ATOM 1775 C C . LYS B 1 21 ? -5.844 20.641 10.789 1 98.69 21 LYS B C 1
ATOM 1777 O O . LYS B 1 21 ? -4.945 21.375 11.195 1 98.69 21 LYS B O 1
ATOM 1782 N N . ILE B 1 22 ? -5.797 20.094 9.594 1 98.75 22 ILE B N 1
ATOM 1783 C CA . ILE B 1 22 ? -4.797 20.422 8.586 1 98.75 22 ILE B CA 1
ATOM 1784 C C . ILE B 1 22 ? -5.348 21.484 7.641 1 98.75 22 ILE B C 1
ATOM 1786 O O . ILE B 1 22 ? -6.344 21.266 6.953 1 98.75 22 ILE B O 1
ATOM 1790 N N . VAL B 1 23 ? -4.676 22.594 7.574 1 98.5 23 VAL B N 1
ATOM 1791 C CA . VAL B 1 23 ? -5.195 23.75 6.844 1 98.5 23 VAL B CA 1
ATOM 1792 C C . VAL B 1 23 ? -4.32 24.031 5.621 1 98.5 23 VAL B C 1
ATOM 1794 O O . VAL B 1 23 ? -3.109 24.219 5.75 1 98.5 23 VAL B O 1
ATOM 1797 N N . ASN B 1 24 ? -4.906 23.953 4.461 1 97.94 24 ASN B N 1
ATOM 1798 C CA . ASN B 1 24 ? -4.219 24.375 3.246 1 97.94 24 ASN B CA 1
ATOM 1799 C C . ASN B 1 24 ? -4.152 25.906 3.137 1 97.94 24 ASN B C 1
ATOM 1801 O O . ASN B 1 24 ? -4.973 26.516 2.453 1 97.94 24 ASN B O 1
ATOM 1805 N N . THR B 1 25 ? -3.094 26.469 3.688 1 97.19 25 THR B N 1
ATOM 1806 C CA . THR B 1 25 ? -2.98 27.906 3.898 1 97.19 25 THR B CA 1
ATOM 1807 C C . THR B 1 25 ? -3.016 28.656 2.566 1 97.19 25 THR B C 1
ATOM 1809 O O . THR B 1 25 ? -3.623 29.719 2.461 1 97.19 25 THR B O 1
ATOM 1812 N N . THR B 1 26 ? -2.418 28.078 1.528 1 95.75 26 THR B N 1
ATOM 1813 C CA . THR B 1 26 ? -2.303 28.75 0.239 1 95.75 26 THR B CA 1
ATOM 1814 C C . THR B 1 26 ? -3.281 28.156 -0.77 1 95.75 26 THR B C 1
ATOM 1816 O O . THR B 1 26 ? -3.51 28.734 -1.835 1 95.75 26 THR B O 1
ATOM 1819 N N . GLY B 1 27 ? -3.836 27 -0.475 1 95.25 27 GLY B N 1
ATOM 1820 C CA . GLY B 1 27 ? -4.82 26.359 -1.341 1 95.25 27 GLY B CA 1
ATOM 1821 C C . GLY B 1 27 ? -4.234 25.297 -2.236 1 95.25 27 GLY B C 1
ATOM 1822 O O . GLY B 1 27 ? -4.949 24.406 -2.699 1 95.25 27 GLY B O 1
ATOM 1823 N N . GLY B 1 28 ? -2.959 25.359 -2.42 1 96.25 28 GLY B N 1
ATOM 1824 C CA . GLY B 1 28 ? -2.393 24.469 -3.428 1 96.25 28 GLY B CA 1
ATOM 1825 C C . GLY B 1 28 ? -1.472 23.422 -2.846 1 96.25 28 GLY B C 1
ATOM 1826 O O . GLY B 1 28 ? -1.04 22.5 -3.555 1 96.25 28 GLY B O 1
ATOM 1827 N N . GLN B 1 29 ? -1.22 23.422 -1.535 1 98.31 29 GLN B N 1
ATOM 1828 C CA . GLN B 1 29 ? -0.178 22.594 -0.935 1 98.31 29 GLN B CA 1
ATOM 1829 C C . GLN B 1 29 ? -0.714 21.219 -0.572 1 98.31 29 GLN B C 1
ATOM 1831 O O . GLN B 1 29 ? -1.672 21.094 0.196 1 98.31 29 GLN B O 1
ATOM 1836 N N . VAL B 1 30 ? -0.148 20.188 -1.157 1 98.75 30 VAL B N 1
ATOM 1837 C CA . VAL B 1 30 ? -0.44 18.812 -0.786 1 98.75 30 VAL B CA 1
ATOM 1838 C C . VAL B 1 30 ? 0.308 18.453 0.496 1 98.75 30 VAL B C 1
ATOM 1840 O O . VAL B 1 30 ? 1.477 18.812 0.662 1 98.75 30 VAL B O 1
ATOM 1843 N N . ILE B 1 31 ? -0.337 17.734 1.391 1 98.88 31 ILE B N 1
ATOM 1844 C CA . ILE B 1 31 ? 0.259 17.297 2.648 1 98.88 31 ILE B CA 1
ATOM 1845 C C . ILE B 1 31 ? 0.228 15.773 2.73 1 98.88 31 ILE B C 1
ATOM 1847 O O . ILE B 1 31 ? -0.837 15.18 2.912 1 98.88 31 ILE B O 1
ATOM 1851 N N . ASP B 1 32 ? 1.403 15.102 2.576 1 98.94 32 ASP B N 1
ATOM 1852 C CA . ASP B 1 32 ? 1.484 13.68 2.895 1 98.94 32 ASP B CA 1
ATOM 1853 C C . ASP B 1 32 ? 1.353 13.445 4.398 1 98.94 32 ASP B C 1
ATOM 1855 O O . ASP B 1 32 ? 2.109 14.016 5.188 1 98.94 32 ASP B O 1
ATOM 1859 N N . THR B 1 33 ? 0.415 12.602 4.766 1 98.94 33 THR B N 1
ATOM 1860 C CA . THR B 1 33 ? 0.069 12.445 6.172 1 98.94 33 THR B CA 1
ATOM 1861 C C . THR B 1 33 ? 0.134 10.977 6.59 1 98.94 33 THR B C 1
ATOM 1863 O O . THR B 1 33 ? -0.435 10.117 5.922 1 98.94 33 THR B O 1
ATOM 1866 N N . TRP B 1 34 ? 0.883 10.68 7.664 1 98.94 34 TRP B N 1
ATOM 1867 C CA . TRP B 1 34 ? 0.991 9.359 8.281 1 98.94 34 TRP B CA 1
ATOM 1868 C C . TRP B 1 34 ? 0.554 9.406 9.742 1 98.94 34 TRP B C 1
ATOM 1870 O O . TRP B 1 34 ? 0.526 10.477 10.352 1 98.94 34 TRP B O 1
ATOM 1880 N N . ALA B 1 35 ? 0.21 8.297 10.219 1 98.88 35 ALA B N 1
ATOM 1881 C CA . ALA B 1 35 ? -0.055 8.141 11.648 1 98.88 35 ALA B CA 1
ATOM 1882 C C . ALA B 1 35 ? 0.501 6.812 12.164 1 98.88 35 ALA B C 1
ATOM 1884 O O . ALA B 1 35 ? 0.375 5.781 11.5 1 98.88 35 ALA B O 1
ATOM 1885 N N . PHE B 1 36 ? 1.175 6.828 13.289 1 98.62 36 PHE B N 1
ATOM 1886 C CA . PHE B 1 36 ? 1.672 5.656 14.008 1 98.62 36 PHE B CA 1
ATOM 1887 C C . PHE B 1 36 ? 1.104 5.605 15.414 1 98.62 36 PHE B C 1
ATOM 1889 O O . PHE B 1 36 ? 1.138 6.598 16.141 1 98.62 36 PHE B O 1
ATOM 1896 N N . SER B 1 37 ? 0.587 4.465 15.742 1 98 37 SER B N 1
ATOM 1897 C CA . SER B 1 37 ? 0.07 4.297 17.094 1 98 37 SER B CA 1
ATOM 1898 C C . SER B 1 37 ? 1.184 4.418 18.125 1 98 37 SER B C 1
ATOM 1900 O O . SER B 1 37 ? 2.293 3.926 17.922 1 98 37 SER B O 1
ATOM 1902 N N . THR B 1 38 ? 0.871 5.074 19.188 1 96.75 38 THR B N 1
ATOM 1903 C CA . THR B 1 38 ? 1.826 5.18 20.281 1 96.75 38 THR B CA 1
ATOM 1904 C C . THR B 1 38 ? 1.351 4.383 21.484 1 96.75 38 THR B C 1
ATOM 1906 O O . THR B 1 38 ? 1.917 4.5 22.578 1 96.75 38 THR B O 1
ATOM 1909 N N . SER B 1 39 ? 0.358 3.582 21.297 1 89 39 SER B N 1
ATOM 1910 C CA . SER B 1 39 ? -0.27 2.826 22.375 1 89 39 SER B CA 1
ATOM 1911 C C . SER B 1 39 ? 0.399 1.469 22.562 1 89 39 SER B C 1
ATOM 1913 O O . SER B 1 39 ? -0.012 0.681 23.406 1 89 39 SER B O 1
ATOM 1915 N N . THR B 1 40 ? 1.437 1.199 21.875 1 85.12 40 THR B N 1
ATOM 1916 C CA . THR B 1 40 ? 2.031 -0.13 21.953 1 85.12 40 THR B CA 1
ATOM 1917 C C . THR B 1 40 ? 3.457 -0.052 22.5 1 85.12 40 THR B C 1
ATOM 1919 O O . THR B 1 40 ? 4.145 0.955 22.312 1 85.12 40 THR B O 1
ATOM 1922 N N . ASN B 1 41 ? 3.84 -1.125 23.188 1 90.12 41 ASN B N 1
ATOM 1923 C CA . ASN B 1 41 ? 5.219 -1.271 23.641 1 90.12 41 ASN B CA 1
ATOM 1924 C C . ASN B 1 41 ? 5.996 -2.246 22.766 1 90.12 41 ASN B C 1
ATOM 1926 O O . ASN B 1 41 ? 7.125 -2.623 23.094 1 90.12 41 ASN B O 1
ATOM 1930 N N . GLU B 1 42 ? 5.387 -2.572 21.719 1 92.94 42 GLU B N 1
ATOM 1931 C CA . GLU B 1 42 ? 6.023 -3.506 20.781 1 92.94 42 GLU B CA 1
ATOM 1932 C C . GLU B 1 42 ? 7.105 -2.816 19.969 1 92.94 42 GLU B C 1
ATOM 1934 O O . GLU B 1 42 ? 7.016 -1.618 19.688 1 92.94 42 GLU B O 1
ATOM 1939 N N . PRO B 1 43 ? 8.078 -3.574 19.547 1 95.31 43 PRO B N 1
ATOM 1940 C CA . PRO B 1 43 ? 9.18 -2.998 18.766 1 95.31 43 PRO B CA 1
ATOM 1941 C C . PRO B 1 43 ? 8.805 -2.729 17.312 1 95.31 43 PRO B C 1
ATOM 1943 O O . PRO B 1 43 ? 9.625 -2.217 16.547 1 95.31 43 PRO B O 1
ATOM 1946 N N . PHE B 1 44 ? 7.551 -3.102 16.938 1 94.94 44 PHE B N 1
ATOM 1947 C CA . PHE B 1 44 ? 7.062 -2.885 15.578 1 94.94 44 PHE B CA 1
ATOM 1948 C C . PHE B 1 44 ? 5.836 -1.983 15.578 1 94.94 44 PHE B C 1
ATOM 1950 O O . PHE B 1 44 ? 5 -2.068 16.484 1 94.94 44 PHE B O 1
ATOM 1957 N N . PRO B 1 45 ? 5.734 -1.234 14.562 1 94.62 45 PRO B N 1
ATOM 1958 C CA . PRO B 1 45 ? 4.703 -0.194 14.609 1 94.62 45 PRO B CA 1
ATOM 1959 C C . PRO B 1 45 ? 3.34 -0.693 14.141 1 94.62 45 PRO B C 1
ATOM 1961 O O . PRO B 1 45 ? 3.264 -1.586 13.297 1 94.62 45 PRO B O 1
ATOM 1964 N N . THR B 1 46 ? 2.314 -0.185 14.695 1 96.88 46 THR B N 1
ATOM 1965 C CA . THR B 1 46 ? 0.986 -0.099 14.102 1 96.88 46 THR B CA 1
ATOM 1966 C C . THR B 1 46 ? 0.772 1.267 13.453 1 96.88 46 THR B C 1
ATOM 1968 O O . THR B 1 46 ? 1.057 2.301 14.062 1 96.88 46 THR B O 1
ATOM 1971 N N . TYR B 1 47 ? 0.3 1.274 12.211 1 98.25 47 TYR B N 1
ATOM 1972 C CA . TYR B 1 47 ? 0.352 2.52 11.453 1 98.25 47 TYR B CA 1
ATOM 1973 C C . TYR B 1 47 ? -0.857 2.648 10.531 1 98.25 47 TYR B C 1
ATOM 1975 O O . TYR B 1 47 ? -1.521 1.655 10.227 1 98.25 47 TYR B O 1
ATOM 1983 N N . LEU B 1 48 ? -1.223 3.887 10.18 1 98.81 48 LEU B N 1
ATOM 1984 C CA . LEU B 1 48 ? -2.262 4.207 9.203 1 98.81 48 LEU B CA 1
ATOM 1985 C C . LEU B 1 48 ? -2.029 3.465 7.895 1 98.81 48 LEU B C 1
ATOM 1987 O O . LEU B 1 48 ? -0.952 3.566 7.301 1 98.81 48 LEU B O 1
ATOM 1991 N N . SER B 1 49 ? -3.041 2.688 7.438 1 98.62 49 SER B N 1
ATOM 1992 C CA . SER B 1 49 ? -2.873 1.825 6.273 1 98.62 49 SER B CA 1
ATOM 1993 C C . SER B 1 49 ? -3.957 2.086 5.23 1 98.62 49 SER B C 1
ATOM 1995 O O . SER B 1 49 ? -5.109 1.689 5.414 1 98.62 49 SER B O 1
ATOM 1997 N N . MET B 1 50 ? -3.578 2.648 4.066 1 98.62 50 MET B N 1
ATOM 1998 C CA . MET B 1 50 ? -4.527 2.953 2.996 1 98.62 50 MET B CA 1
ATOM 1999 C C . MET B 1 50 ? -5.086 1.672 2.387 1 98.62 50 MET B C 1
ATOM 2001 O O . MET B 1 50 ? -6.273 1.597 2.072 1 98.62 50 MET B O 1
ATOM 2005 N N . THR B 1 51 ? -4.223 0.663 2.234 1 98.19 51 THR B N 1
ATOM 2006 C CA . THR B 1 51 ? -4.648 -0.582 1.604 1 98.19 51 THR B CA 1
ATOM 2007 C C . THR B 1 51 ? -5.695 -1.29 2.459 1 98.19 51 THR B C 1
ATOM 2009 O O . THR B 1 51 ? -6.695 -1.793 1.937 1 98.19 51 THR B O 1
ATOM 2012 N N . HIS B 1 52 ? -5.488 -1.35 3.771 1 98.31 52 HIS B N 1
ATOM 2013 C CA . HIS B 1 52 ? -6.453 -2.01 4.641 1 98.31 52 HIS B CA 1
ATOM 2014 C C . HIS B 1 52 ? -7.738 -1.198 4.75 1 98.31 52 HIS B C 1
ATOM 2016 O O . HIS B 1 52 ? -8.828 -1.767 4.867 1 98.31 52 HIS B O 1
ATOM 2022 N N . THR B 1 53 ? -7.633 0.138 4.711 1 98.69 53 THR B N 1
ATOM 2023 C CA . THR B 1 53 ? -8.805 1.003 4.738 1 98.69 53 THR B CA 1
ATOM 2024 C C . THR B 1 53 ? -9.688 0.758 3.518 1 98.69 53 THR B C 1
ATOM 2026 O O . THR B 1 53 ? -10.875 0.467 3.654 1 98.69 53 THR B O 1
ATOM 2029 N N . ARG B 1 54 ? -9.062 0.841 2.318 1 98.38 54 ARG B N 1
ATOM 2030 C CA . ARG B 1 54 ? -9.867 0.721 1.104 1 98.38 54 ARG B CA 1
ATOM 2031 C C . ARG B 1 54 ? -10.422 -0.69 0.953 1 98.38 54 ARG B C 1
ATOM 2033 O O . ARG B 1 54 ? -11.547 -0.872 0.484 1 98.38 54 ARG B O 1
ATOM 2040 N N . SER B 1 55 ? -9.672 -1.734 1.382 1 97.75 55 SER B N 1
ATOM 2041 C CA . SER B 1 55 ? -10.125 -3.117 1.25 1 97.75 55 SER B CA 1
ATOM 2042 C C . SER B 1 55 ? -11.297 -3.408 2.176 1 97.75 55 SER B C 1
ATOM 2044 O O . SER B 1 55 ? -12.18 -4.203 1.84 1 97.75 55 SER B O 1
ATOM 2046 N N . THR B 1 56 ? -11.289 -2.787 3.342 1 97.62 56 THR B N 1
ATOM 2047 C CA . THR B 1 56 ? -12.336 -3.029 4.332 1 97.62 56 THR B CA 1
ATOM 2048 C C . THR B 1 56 ? -13.609 -2.285 3.963 1 97.62 56 THR B C 1
ATOM 2050 O O . THR B 1 56 ? -14.703 -2.852 4.027 1 97.62 56 THR B O 1
ATOM 2053 N N . HIS B 1 57 ? -13.453 -1.067 3.574 1 97.94 57 HIS B N 1
ATOM 2054 C CA . HIS B 1 57 ? -14.609 -0.214 3.334 1 97.94 57 HIS B CA 1
ATOM 2055 C C . HIS B 1 57 ? -15.148 -0.399 1.918 1 97.94 57 HIS B C 1
ATOM 2057 O O . HIS B 1 57 ? -16.25 0.044 1.605 1 97.94 57 HIS B O 1
ATOM 2063 N N . HIS B 1 58 ? -14.359 -1.063 1.048 1 97.94 58 HIS B N 1
ATOM 2064 C CA . HIS B 1 58 ? -14.695 -1.151 -0.37 1 97.94 58 HIS B CA 1
ATOM 2065 C C . HIS B 1 58 ? -14.898 0.233 -0.975 1 97.94 58 HIS B C 1
ATOM 2067 O O . HIS B 1 58 ? -15.875 0.464 -1.687 1 97.94 58 HIS B O 1
ATOM 2073 N N . LYS B 1 59 ? -13.977 1.154 -0.602 1 97.75 59 LYS B N 1
ATOM 2074 C CA . LYS B 1 59 ? -13.906 2.541 -1.054 1 97.75 59 LYS B CA 1
ATOM 2075 C C . LYS B 1 59 ? -12.461 3.014 -1.164 1 97.75 59 LYS B C 1
ATOM 2077 O O . LYS B 1 59 ? -11.609 2.6 -0.377 1 97.75 59 LYS B O 1
ATOM 2082 N N . LEU B 1 60 ? -12.25 3.855 -2.16 1 97.5 60 LEU B N 1
ATOM 2083 C CA . LEU B 1 60 ? -10.922 4.445 -2.232 1 97.5 60 LEU B CA 1
ATOM 2084 C C . LEU B 1 60 ? -10.633 5.297 -1.002 1 97.5 60 LEU B C 1
ATOM 2086 O O . LEU B 1 60 ? -9.617 5.113 -0.336 1 97.5 60 LEU B O 1
ATOM 2090 N N . LEU B 1 61 ? -11.516 6.164 -0.673 1 97.25 61 LEU B N 1
ATOM 2091 C CA . LEU B 1 61 ? -11.43 7.086 0.453 1 97.25 61 LEU B CA 1
ATOM 2092 C C . LEU B 1 61 ? -12.617 6.91 1.395 1 97.25 61 LEU B C 1
ATOM 2094 O O . LEU B 1 61 ? -13.766 6.82 0.946 1 97.25 61 LEU B O 1
ATOM 2098 N N . PRO B 1 62 ? -12.383 6.891 2.721 1 97.38 62 PRO B N 1
ATOM 2099 C CA . PRO B 1 62 ? -13.508 6.84 3.658 1 97.38 62 PRO B CA 1
ATOM 2100 C C . PRO B 1 62 ? -14.438 8.047 3.533 1 97.38 62 PRO B C 1
ATOM 2102 O O . PRO B 1 62 ? -13.992 9.133 3.158 1 97.38 62 PRO B O 1
ATOM 2105 N N . SER B 1 63 ? -15.688 7.77 3.875 1 95.38 63 SER B N 1
ATOM 2106 C CA . SER B 1 63 ? -16.672 8.852 3.936 1 95.38 63 SER B CA 1
ATOM 2107 C C . SER B 1 63 ? -16.578 9.594 5.262 1 95.38 63 SER B C 1
ATOM 2109 O O . SER B 1 63 ? -15.883 9.164 6.184 1 95.38 63 SER B O 1
ATOM 2111 N N . MET B 1 64 ? -17.328 10.766 5.293 1 96 64 MET B N 1
ATOM 2112 C CA . MET B 1 64 ? -17.422 11.508 6.547 1 96 64 MET B CA 1
ATOM 2113 C C . MET B 1 64 ? -17.844 10.586 7.691 1 96 64 MET B C 1
ATOM 2115 O O . MET B 1 64 ? -18.734 9.758 7.531 1 96 64 MET B O 1
ATOM 2119 N N . ASN B 1 65 ? -17.125 10.672 8.891 1 96.62 65 ASN B N 1
ATOM 2120 C CA . ASN B 1 65 ? -17.359 9.93 10.117 1 96.62 65 ASN B CA 1
ATOM 2121 C C . ASN B 1 65 ? -16.984 8.461 9.969 1 96.62 65 ASN B C 1
ATOM 2123 O O . ASN B 1 65 ? -17.297 7.637 10.828 1 96.62 65 ASN B O 1
ATOM 2127 N N . GLU B 1 66 ? -16.422 8.07 8.891 1 97.31 66 GLU B N 1
ATOM 2128 C CA . GLU B 1 66 ? -15.789 6.762 8.734 1 97.31 66 GLU B CA 1
ATOM 2129 C C . GLU B 1 66 ? -14.297 6.84 9.008 1 97.31 66 GLU B C 1
ATOM 2131 O O . GLU B 1 66 ? -13.68 7.898 8.859 1 97.31 66 GLU B O 1
ATOM 2136 N N . SER B 1 67 ? -13.719 5.754 9.406 1 98.75 67 SER B N 1
ATOM 2137 C CA . SER B 1 67 ? -12.344 5.777 9.891 1 98.75 67 SER B CA 1
ATOM 2138 C C . SER B 1 67 ? -11.383 5.199 8.859 1 98.75 67 SER B C 1
ATOM 2140 O O . SER B 1 67 ? -11.703 4.219 8.188 1 98.75 67 SER B O 1
ATOM 2142 N N . PHE B 1 68 ? -10.234 5.883 8.75 1 98.88 68 PHE B N 1
ATOM 2143 C CA . PHE B 1 68 ? -9.07 5.164 8.258 1 98.88 68 PHE B CA 1
ATOM 2144 C C . PHE B 1 68 ? -8.648 4.078 9.242 1 98.88 68 PHE B C 1
ATOM 2146 O O . PHE B 1 68 ? -8.781 4.246 10.461 1 98.88 68 PHE B O 1
ATOM 2153 N N . LEU B 1 69 ? -8.109 3 8.695 1 98.75 69 LEU B N 1
ATOM 2154 C CA . LEU B 1 69 ? -7.719 1.869 9.531 1 98.75 69 LEU B CA 1
ATOM 2155 C C . LEU B 1 69 ? -6.199 1.72 9.57 1 98.75 69 LEU B C 1
ATOM 2157 O O . LEU B 1 69 ? -5.5 2.23 8.688 1 98.75 69 LEU B O 1
ATOM 2161 N N . ASP B 1 70 ? -5.727 1.101 10.633 1 98.25 70 ASP B N 1
ATOM 2162 C CA . ASP B 1 70 ? -4.309 0.768 10.719 1 98.25 70 ASP B CA 1
ATOM 2163 C C . ASP B 1 70 ? -4.027 -0.595 10.086 1 98.25 70 ASP B C 1
ATOM 2165 O O . ASP B 1 70 ? -4.926 -1.224 9.523 1 98.25 70 ASP B O 1
ATOM 2169 N N . ASN B 1 71 ? -2.775 -1.077 10.141 1 97.25 71 ASN B N 1
ATOM 2170 C CA . ASN B 1 71 ? -2.357 -2.309 9.477 1 97.25 71 ASN B CA 1
ATOM 2171 C C . ASN B 1 71 ? -2.893 -3.543 10.203 1 97.25 71 ASN B C 1
ATOM 2173 O O . ASN B 1 71 ? -2.652 -4.672 9.773 1 97.25 71 ASN B O 1
ATOM 2177 N N . ARG B 1 72 ? -3.65 -3.359 11.273 1 96.31 72 ARG B N 1
ATOM 2178 C CA . ARG B 1 72 ? -4.391 -4.43 11.938 1 96.31 72 ARG B CA 1
ATOM 2179 C C . ARG B 1 72 ? -5.895 -4.25 11.75 1 96.31 72 ARG B C 1
ATOM 2181 O O . ARG B 1 72 ? -6.688 -4.895 12.445 1 96.31 72 ARG B O 1
ATOM 2188 N N . GLN B 1 73 ? -6.227 -3.305 10.852 1 97.56 73 GLN B N 1
ATOM 2189 C CA . GLN B 1 73 ? -7.602 -3.053 10.43 1 97.56 73 GLN B CA 1
ATOM 2190 C C . GLN B 1 73 ? -8.445 -2.541 11.586 1 97.56 73 GLN B C 1
ATOM 2192 O O . GLN B 1 73 ? -9.633 -2.873 11.695 1 97.56 73 GLN B O 1
ATOM 2197 N N . GLN B 1 74 ? -7.824 -1.845 12.523 1 97.62 74 GLN B N 1
ATOM 2198 C CA . GLN B 1 74 ? -8.516 -1.113 13.578 1 97.62 74 GLN B CA 1
ATOM 2199 C C . GLN B 1 74 ? -8.578 0.379 13.266 1 97.62 74 GLN B C 1
ATOM 2201 O O . GLN B 1 74 ? -7.641 0.935 12.688 1 97.62 74 GLN B O 1
ATOM 2206 N N . PRO B 1 75 ? -9.664 1.05 13.625 1 98.5 75 PRO B N 1
ATOM 2207 C CA . PRO B 1 75 ? -9.75 2.492 13.383 1 98.5 75 PRO B CA 1
ATOM 2208 C C . PRO B 1 75 ? -8.594 3.266 14 1 98.5 75 PRO B C 1
ATOM 2210 O O . PRO B 1 75 ? -8.25 3.045 15.172 1 98.5 75 PRO B O 1
ATOM 2213 N N . ILE B 1 76 ? -7.957 4.176 13.266 1 98.75 76 ILE B N 1
ATOM 2214 C CA . ILE B 1 76 ? -6.871 4.98 13.82 1 98.75 76 ILE B CA 1
ATOM 2215 C C . ILE B 1 76 ? -7.191 6.465 13.656 1 98.75 76 ILE B C 1
ATOM 2217 O O . ILE B 1 76 ? -6.957 7.262 14.562 1 98.75 76 ILE B O 1
ATOM 2221 N N . LEU B 1 77 ? -7.738 6.922 12.539 1 98.88 77 LEU B N 1
ATOM 2222 C CA . LEU B 1 77 ? -8.195 8.281 12.281 1 98.88 77 LEU B CA 1
ATOM 2223 C C . LEU B 1 77 ? -9.586 8.289 11.664 1 98.88 77 LEU B C 1
ATOM 2225 O O . LEU B 1 77 ? -9.891 7.465 10.797 1 98.88 77 LEU B O 1
ATOM 2229 N N . THR B 1 78 ? -10.398 9.172 12.062 1 98.75 78 THR B N 1
ATOM 2230 C CA . THR B 1 78 ? -11.742 9.359 11.523 1 98.75 78 THR B CA 1
ATOM 2231 C C . THR B 1 78 ? -11.891 10.742 10.906 1 98.75 78 THR B C 1
ATOM 2233 O O . THR B 1 78 ? -11.477 11.742 11.5 1 98.75 78 THR B O 1
ATOM 2236 N N . ILE B 1 79 ? -12.453 10.766 9.734 1 98.25 79 ILE B N 1
ATOM 2237 C CA . ILE B 1 79 ? -12.703 12.062 9.117 1 98.25 79 ILE B CA 1
ATOM 2238 C C . ILE B 1 79 ? -13.828 12.781 9.867 1 98.25 79 ILE B C 1
ATOM 2240 O O . ILE B 1 79 ? -14.953 12.289 9.922 1 98.25 79 ILE B O 1
ATOM 2244 N N . ARG B 1 80 ? -13.516 13.891 10.359 1 97.56 80 ARG B N 1
ATOM 2245 C CA . ARG B 1 80 ? -14.484 14.648 11.141 1 97.56 80 ARG B CA 1
ATOM 2246 C C . ARG B 1 80 ? -15.055 15.812 10.336 1 97.56 80 ARG B C 1
ATOM 2248 O O . ARG B 1 80 ? -16.234 16.125 10.461 1 97.56 80 ARG B O 1
ATOM 2255 N N . GLU B 1 81 ? -14.219 16.453 9.594 1 97.56 81 GLU B N 1
ATOM 2256 C CA . GLU B 1 81 ? -14.594 17.625 8.805 1 97.56 81 GLU B CA 1
ATOM 2257 C C . GLU B 1 81 ? -13.711 17.75 7.566 1 97.56 81 GLU B C 1
ATOM 2259 O O . GLU B 1 81 ? -12.523 17.422 7.605 1 97.56 81 GLU B O 1
ATOM 2264 N N . ASP B 1 82 ? -14.273 18.156 6.516 1 97.75 82 ASP B N 1
ATOM 2265 C CA . ASP B 1 82 ? -13.562 18.438 5.273 1 97.75 82 ASP B CA 1
ATOM 2266 C C . ASP B 1 82 ? -14.203 19.609 4.527 1 97.75 82 ASP B C 1
ATOM 2268 O O . ASP B 1 82 ? -15.305 19.484 3.99 1 97.75 82 ASP B O 1
ATOM 2272 N N . THR B 1 83 ? -13.516 20.703 4.465 1 97.38 83 THR B N 1
ATOM 2273 C CA . THR B 1 83 ? -14.07 21.875 3.799 1 97.38 83 THR B CA 1
ATOM 2274 C C . THR B 1 83 ? -13.508 22.016 2.385 1 97.38 83 THR B C 1
ATOM 2276 O O . THR B 1 83 ? -13.844 22.969 1.669 1 97.38 83 THR B O 1
ATOM 2279 N N . SER B 1 84 ? -12.602 21.094 1.998 1 93.88 84 SER B N 1
ATOM 2280 C CA . SER B 1 84 ? -12.039 21.109 0.652 1 93.88 84 SER B CA 1
ATOM 2281 C C . SER B 1 84 ? -13.031 20.578 -0.371 1 93.88 84 SER B C 1
ATOM 2283 O O . SER B 1 84 ? -14.195 20.344 -0.048 1 93.88 84 SER B O 1
ATOM 2285 N N . CYS B 1 85 ? -12.68 20.484 -1.616 1 88.88 85 CYS B N 1
ATOM 2286 C CA . CYS B 1 85 ? -13.523 19.922 -2.656 1 88.88 85 CYS B CA 1
ATOM 2287 C C . CYS B 1 85 ? -13.562 18.391 -2.549 1 88.88 85 CYS B C 1
ATOM 2289 O O . CYS B 1 85 ? -14.094 17.719 -3.434 1 88.88 85 CYS B O 1
ATOM 2291 N N . GLY B 1 86 ? -12.945 17.875 -1.477 1 90.56 86 GLY B N 1
ATOM 2292 C CA . GLY B 1 86 ? -13.023 16.438 -1.204 1 90.56 86 GLY B CA 1
ATOM 2293 C C . GLY B 1 86 ? -11.977 15.641 -1.94 1 90.56 86 GLY B C 1
ATOM 2294 O O . GLY B 1 86 ? -12.008 14.406 -1.924 1 90.56 86 GLY B O 1
ATOM 2295 N N . MET B 1 87 ? -11.062 16.344 -2.527 1 91.12 87 MET B N 1
ATOM 2296 C CA . MET B 1 87 ? -10.031 15.641 -3.289 1 91.12 87 MET B CA 1
ATOM 2297 C C . MET B 1 87 ? -8.805 15.375 -2.428 1 91.12 87 MET B C 1
ATOM 2299 O O . MET B 1 87 ? -8.055 16.297 -2.104 1 91.12 87 MET B O 1
ATOM 2303 N N . HIS B 1 88 ? -8.602 14.164 -2.004 1 98 88 HIS B N 1
ATOM 2304 C CA . HIS B 1 88 ? -7.449 13.602 -1.314 1 98 88 HIS B CA 1
ATOM 2305 C C . HIS B 1 88 ? -7.02 12.281 -1.95 1 98 88 HIS B C 1
ATOM 2307 O O . HIS B 1 88 ? -7.863 11.477 -2.355 1 98 88 HIS B O 1
ATOM 2313 N N . ASP B 1 89 ? -5.809 12.148 -2.068 1 98.06 89 ASP B N 1
ATOM 2314 C CA . ASP B 1 89 ? -5.355 10.945 -2.754 1 98.06 89 ASP B CA 1
ATOM 2315 C C . ASP B 1 89 ? -4.895 9.883 -1.755 1 98.06 89 ASP B C 1
ATOM 2317 O O . ASP B 1 89 ? -4.273 10.211 -0.74 1 98.06 89 ASP B O 1
ATOM 2321 N N . VAL B 1 90 ? -5.184 8.625 -2.066 1 98.38 90 VAL B N 1
ATOM 2322 C CA . VAL B 1 90 ? -4.793 7.5 -1.225 1 98.38 90 VAL B CA 1
ATOM 2323 C C . VAL B 1 90 ? -4.082 6.445 -2.068 1 98.38 90 VAL B C 1
ATOM 2325 O O . VAL B 1 90 ? -3.951 5.289 -1.652 1 98.38 90 VAL B O 1
ATOM 2328 N N . LEU B 1 91 ? -3.631 6.789 -3.314 1 98.12 91 LEU B N 1
ATOM 2329 C CA . LEU B 1 91 ? -3.119 5.789 -4.246 1 98.12 91 LEU B CA 1
ATOM 2330 C C . LEU B 1 91 ? -1.644 6.035 -4.547 1 98.12 91 LEU B C 1
ATOM 2332 O O . LEU B 1 91 ? -0.902 5.094 -4.84 1 98.12 91 LEU B O 1
ATOM 2336 N N . PHE B 1 92 ? -1.231 7.23 -4.508 1 98.38 92 PHE B N 1
ATOM 2337 C CA . PHE B 1 92 ? 0.139 7.555 -4.887 1 98.38 92 PHE B CA 1
ATOM 2338 C C . PHE B 1 92 ? 1.085 7.371 -3.705 1 98.38 92 PHE B C 1
ATOM 2340 O O . PHE B 1 92 ? 0.745 7.715 -2.572 1 98.38 92 PHE B O 1
ATOM 2347 N N . ALA B 1 93 ? 2.275 6.887 -3.979 1 98.25 93 ALA B N 1
ATOM 2348 C CA . ALA B 1 93 ? 3.357 6.809 -3 1 98.25 93 ALA B CA 1
ATOM 2349 C C . ALA B 1 93 ? 3.881 8.203 -2.652 1 98.25 93 ALA B C 1
ATOM 2351 O O . ALA B 1 93 ? 3.74 9.141 -3.441 1 98.25 93 ALA B O 1
ATOM 2352 N N . ALA B 1 94 ? 4.488 8.281 -1.497 1 98.5 94 ALA B N 1
ATOM 2353 C CA . ALA B 1 94 ? 5.258 9.484 -1.192 1 98.5 94 ALA B CA 1
ATOM 2354 C C . ALA B 1 94 ? 6.367 9.703 -2.219 1 98.5 94 ALA B C 1
ATOM 2356 O O . ALA B 1 94 ? 7.004 8.742 -2.664 1 98.5 94 ALA B O 1
ATOM 2357 N N . CYS B 1 95 ? 6.555 10.961 -2.559 1 98.19 95 CYS B N 1
ATOM 2358 C CA . CYS B 1 95 ? 7.723 11.219 -3.398 1 98.19 95 CYS B CA 1
ATOM 2359 C C . CYS B 1 95 ? 9 10.773 -2.701 1 98.19 95 CYS B C 1
ATOM 2361 O O . CYS B 1 95 ? 9.094 10.828 -1.475 1 98.19 95 CYS B O 1
ATOM 2363 N N . SER B 1 96 ? 9.938 10.305 -3.463 1 98.06 96 SER B N 1
ATOM 2364 C CA . SER B 1 96 ? 11.164 9.68 -2.982 1 98.06 96 SER B CA 1
ATOM 2365 C C . SER B 1 96 ? 12.359 10.094 -3.836 1 98.06 96 SER B C 1
ATOM 2367 O O . SER B 1 96 ? 12.195 10.68 -4.906 1 98.06 96 SER B O 1
ATOM 2369 N N . PRO B 1 97 ? 13.602 9.82 -3.311 1 97.81 97 PRO B N 1
ATOM 2370 C CA . PRO B 1 97 ? 14.773 10.086 -4.148 1 97.81 97 PRO B CA 1
ATOM 2371 C C . PRO B 1 97 ? 14.703 9.383 -5.504 1 97.81 97 PRO B C 1
ATOM 2373 O O . PRO B 1 97 ? 15.031 9.977 -6.531 1 97.81 97 PRO B O 1
ATOM 2376 N N . GLU B 1 98 ? 14.25 8.117 -5.496 1 97.19 98 GLU B N 1
ATOM 2377 C CA . GLU B 1 98 ? 14.133 7.34 -6.727 1 97.19 98 GLU B CA 1
ATOM 2378 C C . GLU B 1 98 ? 13.203 8.023 -7.723 1 97.19 98 GLU B C 1
ATOM 2380 O O . GLU B 1 98 ? 13.516 8.117 -8.914 1 97.19 98 GLU B O 1
ATOM 2385 N N . ARG B 1 99 ? 12.07 8.539 -7.238 1 96.81 99 ARG B N 1
ATOM 2386 C CA . ARG B 1 99 ? 11.094 9.195 -8.102 1 96.81 99 ARG B CA 1
ATOM 2387 C C . ARG B 1 99 ? 11.68 10.453 -8.734 1 96.81 99 ARG B C 1
A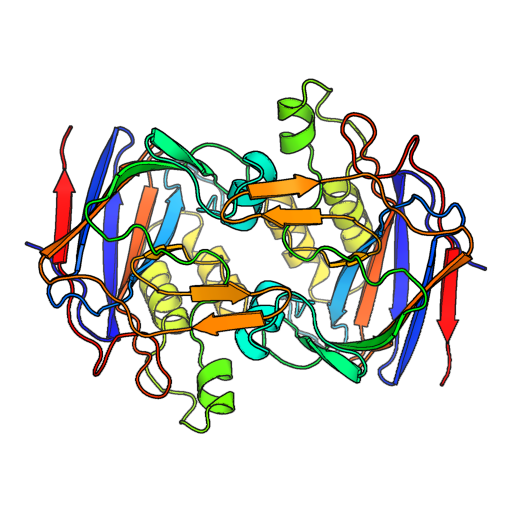TOM 2389 O O . ARG B 1 99 ? 11.477 10.711 -9.922 1 96.81 99 ARG B O 1
ATOM 2396 N N . TYR B 1 100 ? 12.375 11.25 -7.93 1 98.06 100 TYR B N 1
ATOM 2397 C CA . TYR B 1 100 ? 12.945 12.492 -8.445 1 98.06 100 TYR B CA 1
ATOM 2398 C C . TYR B 1 100 ? 14 12.203 -9.508 1 98.06 100 TYR B C 1
ATOM 2400 O O . TYR B 1 100 ? 14.062 12.883 -10.531 1 98.06 100 TYR B O 1
ATOM 2408 N N . VAL B 1 101 ? 14.836 11.195 -9.258 1 98.06 101 VAL B N 1
ATOM 2409 C CA . VAL B 1 101 ? 15.805 10.797 -10.273 1 98.06 101 VAL B CA 1
ATOM 2410 C C . VAL B 1 101 ? 15.086 10.414 -11.562 1 98.06 101 VAL B C 1
ATOM 2412 O O . VAL B 1 101 ? 15.508 10.805 -12.656 1 98.06 101 VAL B O 1
ATOM 2415 N N . GLN B 1 102 ? 14.031 9.68 -11.445 1 96.94 102 GLN B N 1
ATOM 2416 C CA . GLN B 1 102 ? 13.234 9.289 -12.609 1 96.94 102 GLN B CA 1
ATOM 2417 C C . GLN B 1 102 ? 12.672 10.516 -13.328 1 96.94 102 GLN B C 1
ATOM 2419 O O . GLN B 1 102 ? 12.438 10.477 -14.539 1 96.94 102 GLN B O 1
ATOM 2424 N N . LEU B 1 103 ? 12.461 11.594 -12.586 1 96.88 103 LEU B N 1
ATOM 2425 C CA . LEU B 1 103 ? 11.898 12.82 -13.141 1 96.88 103 LEU B CA 1
ATOM 2426 C C . LEU B 1 103 ? 13.008 13.75 -13.617 1 96.88 103 LEU B C 1
ATOM 2428 O O . LEU B 1 103 ? 12.742 14.891 -14.016 1 96.88 103 LEU B O 1
ATOM 2432 N N . GLY B 1 104 ? 14.273 13.305 -13.5 1 97.25 104 GLY B N 1
ATOM 2433 C CA . GLY B 1 104 ? 15.391 14.023 -14.086 1 97.25 104 GLY B CA 1
ATOM 2434 C C . GLY B 1 104 ? 16.031 15.023 -13.141 1 97.25 104 GLY B C 1
ATOM 2435 O O . GLY B 1 104 ? 16.703 15.961 -13.578 1 97.25 104 GLY B O 1
ATOM 2436 N N . VAL B 1 105 ? 15.742 14.977 -11.859 1 97.06 105 VAL B N 1
ATOM 2437 C CA . VAL B 1 105 ? 16.359 15.898 -10.906 1 97.06 105 VAL B CA 1
ATOM 2438 C C . VAL B 1 105 ? 17.219 15.117 -9.914 1 97.06 105 VAL B C 1
ATOM 2440 O O . VAL B 1 105 ? 17.078 13.891 -9.797 1 97.06 105 VAL B O 1
ATOM 2443 N N . PRO B 1 106 ? 18.078 15.797 -9.172 1 97.56 106 PRO B N 1
ATOM 2444 C CA . PRO B 1 106 ? 19.078 15.117 -8.336 1 97.56 106 PRO B CA 1
ATOM 2445 C C . PRO B 1 106 ? 18.438 14.305 -7.211 1 97.56 106 PRO B C 1
ATOM 2447 O O . PRO B 1 106 ? 17.359 14.664 -6.719 1 97.56 106 PRO B O 1
ATOM 2450 N N . TRP B 1 107 ? 19.156 13.305 -6.742 1 96.88 107 TRP B N 1
ATOM 2451 C CA . TRP B 1 107 ? 18.75 12.336 -5.727 1 96.88 107 TRP B CA 1
ATOM 2452 C C . TRP B 1 107 ? 18.5 13.023 -4.387 1 96.88 107 TRP B C 1
ATOM 2454 O O . TRP B 1 107 ? 17.688 12.555 -3.59 1 96.88 107 TRP B O 1
ATOM 2464 N N . ASP B 1 108 ? 19.156 14.133 -4.129 1 97.81 108 ASP B N 1
ATOM 2465 C CA . ASP B 1 108 ? 19.109 14.758 -2.811 1 97.81 108 ASP B CA 1
ATOM 2466 C C . ASP B 1 108 ? 18.016 15.836 -2.756 1 97.81 108 ASP B C 1
ATOM 2468 O O . ASP B 1 108 ? 18 16.656 -1.844 1 97.81 108 ASP B O 1
ATOM 2472 N N . HIS B 1 109 ? 17.109 15.891 -3.805 1 98.25 109 HIS B N 1
ATOM 2473 C CA . HIS B 1 109 ? 15.945 16.766 -3.773 1 98.25 109 HIS B CA 1
ATOM 2474 C C . HIS B 1 109 ? 15.078 16.484 -2.551 1 98.25 109 HIS B C 1
ATOM 2476 O O . HIS B 1 109 ? 14.867 15.328 -2.186 1 98.25 109 HIS B O 1
ATOM 2482 N N . ASP B 1 110 ? 14.609 17.547 -1.861 1 98.69 110 ASP B N 1
ATOM 2483 C CA . ASP B 1 110 ? 13.664 17.344 -0.766 1 98.69 110 ASP B CA 1
ATOM 2484 C C . ASP B 1 110 ? 12.523 16.406 -1.187 1 98.69 110 ASP B C 1
ATOM 2486 O O . ASP B 1 110 ? 12.023 16.516 -2.307 1 98.69 110 ASP B O 1
ATOM 2490 N N . ASN B 1 111 ? 12.164 15.508 -0.379 1 98.75 111 ASN B N 1
ATOM 2491 C CA . ASN B 1 111 ? 11.086 14.57 -0.69 1 98.75 111 ASN B CA 1
ATOM 2492 C C . ASN B 1 111 ? 10.398 14.07 0.575 1 98.75 111 ASN B C 1
ATOM 2494 O O . ASN B 1 111 ? 10.977 14.102 1.661 1 98.75 111 ASN B O 1
ATOM 2498 N N . CYS B 1 112 ? 9.227 13.625 0.387 1 98.81 112 CYS B N 1
ATOM 2499 C CA . CYS B 1 112 ? 8.398 13.227 1.52 1 98.81 112 CYS B CA 1
ATOM 2500 C C . CYS B 1 112 ? 8.93 11.961 2.176 1 98.81 112 CYS B C 1
ATOM 2502 O O . CYS B 1 112 ? 8.797 11.781 3.387 1 98.81 112 CYS B O 1
ATOM 2504 N N . ALA B 1 113 ? 9.539 11.039 1.434 1 98.62 113 ALA B N 1
ATOM 2505 C CA . ALA B 1 113 ? 10.125 9.844 2.031 1 98.62 113 ALA B CA 1
ATOM 2506 C C . ALA B 1 113 ? 11.211 10.203 3.033 1 98.62 113 ALA B C 1
ATOM 2508 O O . ALA B 1 113 ? 11.258 9.656 4.137 1 98.62 113 ALA B O 1
ATOM 2509 N N . LYS B 1 114 ? 12.086 11.078 2.613 1 98.5 114 LYS B N 1
ATOM 2510 C CA . LYS B 1 114 ? 13.125 11.547 3.527 1 98.5 114 LYS B CA 1
ATOM 2511 C C . LYS B 1 114 ? 12.516 12.266 4.727 1 98.5 114 LYS B C 1
ATOM 2513 O O . LYS B 1 114 ? 12.984 12.109 5.855 1 98.5 114 LYS B O 1
ATOM 2518 N N . ASN B 1 115 ? 11.5 13.125 4.477 1 98.88 115 ASN B N 1
ATOM 2519 C CA . ASN B 1 115 ? 10.82 13.805 5.57 1 98.88 115 ASN B CA 1
ATOM 2520 C C . ASN B 1 115 ? 10.289 12.812 6.602 1 98.88 115 ASN B C 1
ATOM 2522 O O . ASN B 1 115 ? 10.461 13.008 7.805 1 98.88 115 ASN B O 1
ATOM 2526 N N . LEU B 1 116 ? 9.602 11.75 6.137 1 98.88 116 LEU B N 1
ATOM 2527 C CA . LEU B 1 116 ? 9.102 10.742 7.062 1 98.88 116 LEU B CA 1
ATOM 2528 C C . LEU B 1 116 ? 10.25 10.086 7.828 1 98.88 116 LEU B C 1
ATOM 2530 O O . LEU B 1 116 ? 10.164 9.891 9.039 1 98.88 116 LEU B O 1
ATOM 2534 N N . TYR B 1 117 ? 11.289 9.727 7.09 1 98.75 117 TYR B N 1
ATOM 2535 C CA . TYR B 1 117 ? 12.453 9.086 7.695 1 98.75 117 TYR B CA 1
ATOM 2536 C C . TYR B 1 117 ? 13 9.93 8.844 1 98.75 117 TYR B C 1
ATOM 2538 O O . TYR B 1 117 ? 13.211 9.43 9.945 1 98.75 117 TYR B O 1
ATOM 2546 N N . GLU B 1 118 ? 13.234 11.18 8.57 1 98.75 118 GLU B N 1
ATOM 2547 C CA . GLU B 1 118 ? 13.773 12.102 9.562 1 98.75 118 GLU B CA 1
ATOM 2548 C C . GLU B 1 118 ? 12.797 12.312 10.719 1 98.75 118 GLU B C 1
ATOM 2550 O O . GLU B 1 118 ? 13.203 12.406 11.875 1 98.75 118 GLU B O 1
ATOM 2555 N N . ALA B 1 119 ? 11.516 12.438 10.391 1 98.81 119 ALA B N 1
ATOM 2556 C CA . ALA B 1 119 ? 10.508 12.602 11.43 1 98.81 119 ALA B CA 1
ATOM 2557 C C . ALA B 1 119 ? 10.516 11.422 12.398 1 98.81 119 ALA B C 1
ATOM 2559 O O . ALA B 1 119 ? 10.539 11.609 13.617 1 98.81 119 ALA B O 1
ATOM 2560 N N . VAL B 1 120 ? 10.5 10.18 11.875 1 98.62 120 VAL B N 1
ATOM 2561 C CA . VAL B 1 120 ? 10.453 8.984 12.703 1 98.62 120 VAL B CA 1
ATOM 2562 C C . VAL B 1 120 ? 11.711 8.914 13.57 1 98.62 120 VAL B C 1
ATOM 2564 O O . VAL B 1 120 ? 11.656 8.492 14.727 1 98.62 120 VAL B O 1
ATOM 2567 N N . GLN B 1 121 ? 12.82 9.32 13.031 1 98.19 121 GLN B N 1
ATOM 2568 C CA . GLN B 1 121 ? 14.07 9.336 13.789 1 98.19 121 GLN B CA 1
ATOM 2569 C C . GLN B 1 121 ? 13.953 10.211 15.031 1 98.19 121 GLN B C 1
ATOM 2571 O O . GLN B 1 121 ? 14.609 9.961 16.047 1 98.19 121 GLN B O 1
ATOM 2576 N N . SER B 1 122 ? 13.117 11.156 14.984 1 97.75 122 SER B N 1
ATOM 2577 C CA . SER B 1 122 ? 13.047 12.148 16.047 1 97.75 122 SER B CA 1
ATOM 2578 C C . SER B 1 122 ? 12 11.766 17.094 1 97.75 122 SER B C 1
ATOM 2580 O O . SER B 1 122 ? 11.852 12.445 18.109 1 97.75 122 SER B O 1
ATOM 2582 N N . ILE B 1 123 ? 11.211 10.719 16.859 1 96.56 123 ILE B N 1
ATOM 2583 C CA . ILE B 1 123 ? 10.133 10.289 17.75 1 96.56 123 ILE B CA 1
ATOM 2584 C C . ILE B 1 123 ? 10.672 9.281 18.75 1 96.56 123 ILE B C 1
ATOM 2586 O O . ILE B 1 123 ? 11.484 8.422 18.406 1 96.56 123 ILE B O 1
ATOM 2590 N N . LYS B 1 124 ? 10.289 9.445 20.047 1 94 124 LYS B N 1
ATOM 2591 C CA . LYS B 1 124 ? 10.594 8.445 21.078 1 94 124 LYS B CA 1
ATOM 2592 C C . LYS B 1 124 ? 9.477 7.406 21.172 1 94 124 LYS B C 1
ATOM 2594 O O . LYS B 1 124 ? 8.383 7.711 21.641 1 94 124 LYS B O 1
ATOM 2599 N N . SER B 1 125 ? 9.727 6.258 20.75 1 95.94 125 SER B N 1
ATOM 2600 C CA . SER B 1 125 ? 8.797 5.133 20.75 1 95.94 125 SER B CA 1
ATOM 2601 C C . SER B 1 125 ? 9.531 3.801 20.688 1 95.94 125 SER B C 1
ATOM 2603 O O . SER B 1 125 ? 10.641 3.725 20.141 1 95.94 125 SER B O 1
ATOM 2605 N N . PRO B 1 126 ? 8.953 2.766 21.266 1 96.75 126 PRO B N 1
ATOM 2606 C CA . PRO B 1 126 ? 9.602 1.454 21.219 1 96.75 126 PRO B CA 1
ATOM 2607 C C . PRO B 1 126 ? 9.781 0.95 19.781 1 96.75 126 PRO B C 1
ATOM 2609 O O . PRO B 1 126 ? 10.672 0.135 19.516 1 96.75 126 PRO B O 1
ATOM 2612 N N . TRP B 1 127 ? 8.961 1.393 18.875 1 97.25 127 TRP B N 1
ATOM 2613 C CA . TRP B 1 127 ? 9.016 0.889 17.5 1 97.25 127 TRP B CA 1
ATOM 2614 C C . TRP B 1 127 ? 9.914 1.762 16.641 1 97.25 127 TRP B C 1
ATOM 2616 O O . TRP B 1 127 ? 10.055 1.521 15.438 1 97.25 127 TRP B O 1
ATOM 2626 N N . ARG B 1 128 ? 10.531 2.818 17.156 1 97.44 128 ARG B N 1
ATOM 2627 C CA . ARG B 1 128 ? 11.297 3.791 16.391 1 97.44 128 ARG B CA 1
ATOM 2628 C C . ARG B 1 128 ? 12.43 3.115 15.625 1 97.44 128 ARG B C 1
ATOM 2630 O O . ARG B 1 128 ? 12.547 3.275 14.406 1 97.44 128 ARG B O 1
ATOM 2637 N N . GLU B 1 129 ? 13.195 2.311 16.312 1 97.06 129 GLU B N 1
ATOM 2638 C CA . GLU B 1 129 ? 14.414 1.751 15.727 1 97.06 129 GLU B CA 1
ATOM 2639 C C . GLU B 1 129 ? 14.086 0.841 14.547 1 97.06 129 GLU B C 1
ATOM 2641 O O . GLU B 1 129 ? 14.664 0.986 13.469 1 97.06 129 GLU B O 1
ATOM 2646 N N . GLU B 1 130 ? 13.18 -0.059 14.75 1 96.25 130 GLU B N 1
ATOM 2647 C CA . GLU B 1 130 ? 12.805 -0.982 13.68 1 96.25 130 GLU B CA 1
ATOM 2648 C C . GLU B 1 130 ? 12.164 -0.241 12.508 1 96.25 130 GLU B C 1
ATOM 2650 O O . GLU B 1 130 ? 12.406 -0.58 11.352 1 96.25 130 GLU B O 1
ATOM 2655 N N . THR B 1 131 ? 11.359 0.768 12.789 1 97.31 131 THR B N 1
ATOM 2656 C CA . THR B 1 131 ? 10.695 1.55 11.75 1 97.31 131 THR B CA 1
ATOM 2657 C C . THR B 1 131 ? 11.727 2.312 10.914 1 97.31 131 THR B C 1
ATOM 2659 O O . THR B 1 131 ? 11.648 2.314 9.68 1 97.31 131 THR B O 1
ATOM 2662 N N . VAL B 1 132 ? 12.711 2.936 11.594 1 97.75 132 VAL B N 1
ATOM 2663 C CA . VAL B 1 132 ? 13.758 3.676 10.898 1 97.75 132 VAL B CA 1
ATOM 2664 C C . VAL B 1 132 ? 14.531 2.734 9.977 1 97.75 132 VAL B C 1
ATOM 2666 O O . VAL B 1 132 ? 14.812 3.076 8.828 1 97.75 132 VAL B O 1
ATOM 2669 N N . ARG B 1 133 ? 14.82 1.555 10.398 1 96 133 ARG B N 1
ATOM 2670 C CA . ARG B 1 133 ? 15.57 0.587 9.609 1 96 133 ARG B CA 1
ATOM 2671 C C . ARG B 1 133 ? 14.781 0.158 8.375 1 96 133 ARG B C 1
ATOM 2673 O O . ARG B 1 133 ? 15.336 0.072 7.277 1 96 133 ARG B O 1
ATOM 2680 N N . PHE B 1 134 ? 13.516 -0.107 8.578 1 95.69 134 PHE B N 1
ATOM 2681 C CA . PHE B 1 134 ? 12.703 -0.567 7.461 1 95.69 134 PHE B CA 1
ATOM 2682 C C . PHE B 1 134 ? 12.492 0.55 6.441 1 95.69 134 PHE B C 1
ATOM 2684 O O . PHE B 1 134 ? 12.539 0.312 5.234 1 95.69 134 PHE B O 1
ATOM 2691 N N . LEU B 1 135 ? 12.328 1.763 6.965 1 97.25 135 LEU B N 1
ATOM 2692 C CA . LEU B 1 135 ? 12.227 2.918 6.082 1 97.25 135 LEU B CA 1
ATOM 2693 C C . LEU B 1 135 ? 13.5 3.092 5.258 1 97.25 135 LEU B C 1
ATOM 2695 O O . LEU B 1 135 ? 13.438 3.404 4.066 1 97.25 135 LEU B O 1
ATOM 2699 N N . ALA B 1 136 ? 14.617 2.852 5.879 1 96.12 136 ALA B N 1
ATOM 2700 C CA . ALA B 1 136 ? 15.906 3.018 5.219 1 96.12 136 ALA B CA 1
ATOM 2701 C C . ALA B 1 136 ? 16.078 2.014 4.082 1 96.12 136 ALA B C 1
ATOM 2703 O O . ALA B 1 136 ? 16.859 2.236 3.156 1 96.12 136 ALA B O 1
ATOM 2704 N N . HIS B 1 137 ? 15.273 0.962 4.145 1 94.06 137 HIS B N 1
ATOM 2705 C CA . HIS B 1 137 ? 15.406 -0.076 3.127 1 94.06 137 HIS B CA 1
ATOM 2706 C C . HIS B 1 137 ? 14.219 -0.065 2.168 1 94.06 137 HIS B C 1
ATOM 2708 O O . HIS B 1 137 ? 13.875 -1.096 1.586 1 94.06 137 HIS B O 1
ATOM 2714 N N . GLY B 1 138 ? 13.555 1.021 2.115 1 93.12 138 GLY B N 1
ATOM 2715 C CA . GLY B 1 138 ? 12.656 1.275 1.002 1 93.12 138 GLY B CA 1
ATOM 2716 C C . GLY B 1 138 ? 11.203 1.016 1.34 1 93.12 138 GLY B C 1
ATOM 2717 O O . GLY B 1 138 ? 10.312 1.245 0.513 1 93.12 138 GLY B O 1
ATOM 2718 N N . TRP B 1 139 ? 10.938 0.524 2.523 1 94.5 139 TRP B N 1
ATOM 2719 C CA . TRP B 1 139 ? 9.531 0.434 2.914 1 94.5 139 TRP B CA 1
ATOM 2720 C C . TRP B 1 139 ? 8.977 1.808 3.277 1 94.5 139 TRP B C 1
ATOM 2722 O O . TRP B 1 139 ? 9.633 2.582 3.977 1 94.5 139 TRP B O 1
ATOM 2732 N N . MET B 1 140 ? 7.777 2.098 2.797 1 94.75 140 MET B N 1
ATOM 2733 C CA . MET B 1 140 ? 7.059 3.326 3.129 1 94.75 140 MET B CA 1
ATOM 2734 C C . MET B 1 140 ? 5.559 3.078 3.189 1 94.75 140 MET B C 1
ATOM 2736 O O . MET B 1 140 ? 4.957 2.633 2.209 1 94.75 140 MET B O 1
ATOM 2740 N N . PRO B 1 141 ? 4.945 3.318 4.398 1 97.56 141 PRO B N 1
ATOM 2741 C CA . PRO B 1 141 ? 3.48 3.25 4.352 1 97.56 141 PRO B CA 1
ATOM 2742 C C . PRO B 1 141 ? 2.875 4.246 3.367 1 97.56 141 PRO B C 1
ATOM 2744 O O . PRO B 1 141 ? 3.357 5.379 3.252 1 97.56 141 PRO B O 1
ATOM 2747 N N . ASP B 1 142 ? 1.861 3.822 2.641 1 98 142 ASP B N 1
ATOM 2748 C CA . ASP B 1 142 ? 1.174 4.766 1.764 1 98 142 ASP B CA 1
ATOM 2749 C C . ASP B 1 142 ? 0.624 5.949 2.555 1 98 142 ASP B C 1
ATOM 2751 O O . ASP B 1 142 ? -0.086 5.766 3.545 1 98 142 ASP B O 1
ATOM 2755 N N . PRO B 1 143 ? 0.923 7.125 2.109 1 98.81 143 PRO B N 1
ATOM 2756 C CA . PRO B 1 143 ? 0.358 8.281 2.811 1 98.81 143 PRO B CA 1
ATOM 2757 C C . PRO B 1 143 ? -1.102 8.539 2.441 1 98.81 143 PRO B C 1
ATOM 2759 O O . PRO B 1 143 ? -1.555 8.125 1.372 1 98.81 143 PRO B O 1
ATOM 2762 N N . LEU B 1 144 ? -1.811 9.109 3.369 1 98.88 144 LEU B N 1
ATOM 2763 C CA . LEU B 1 144 ? -2.939 9.953 2.992 1 98.88 144 LEU B CA 1
ATOM 2764 C C . LEU B 1 144 ? -2.459 11.289 2.424 1 98.88 144 LEU B C 1
ATOM 2766 O O . LEU B 1 144 ? -1.941 12.133 3.16 1 98.88 144 LEU B O 1
ATOM 2770 N N . ASN B 1 145 ? -2.566 11.43 1.116 1 98.81 145 ASN B N 1
ATOM 2771 C CA . ASN B 1 145 ? -2.156 12.68 0.492 1 98.81 145 ASN B CA 1
ATOM 2772 C C . ASN B 1 145 ? -3.27 13.727 0.541 1 98.81 145 ASN B C 1
ATOM 2774 O O . ASN B 1 145 ? -4.035 13.867 -0.415 1 98.81 145 ASN B O 1
ATOM 2778 N N . VAL B 1 146 ? -3.271 14.461 1.663 1 98.75 146 VAL B N 1
ATOM 2779 C CA . VAL B 1 146 ? -4.32 15.438 1.912 1 98.75 146 VAL B CA 1
ATOM 2780 C C . VAL B 1 146 ? -4.234 16.562 0.88 1 98.75 146 VAL B C 1
ATOM 2782 O O . VAL B 1 146 ? -3.158 17.109 0.641 1 98.75 146 VAL B O 1
ATOM 2785 N N . PHE B 1 147 ? -5.352 16.875 0.155 1 98.44 147 PHE B N 1
ATOM 2786 C CA . PHE B 1 147 ? -5.57 17.969 -0.794 1 98.44 147 PHE B CA 1
ATOM 2787 C C . PHE B 1 147 ? -5.004 17.609 -2.164 1 98.44 147 PHE B C 1
ATOM 2789 O O . PHE B 1 147 ? -5.09 18.406 -3.102 1 98.44 147 PHE B O 1
ATOM 2796 N N . MET B 1 148 ? -4.41 16.438 -2.326 1 98.31 148 MET B N 1
ATOM 2797 C CA . MET B 1 148 ? -3.859 16.031 -3.619 1 98.31 148 MET B CA 1
ATOM 2798 C C . MET B 1 148 ? -4.973 15.633 -4.582 1 98.31 148 MET B C 1
ATOM 2800 O O . MET B 1 148 ? -5.871 14.875 -4.219 1 98.31 148 MET B O 1
ATOM 2804 N N . ASN B 1 149 ? -4.848 16.172 -5.766 1 97.5 149 ASN B N 1
ATOM 2805 C CA . ASN B 1 149 ? -5.852 15.977 -6.809 1 97.5 149 ASN B CA 1
ATOM 2806 C C . ASN B 1 149 ? -5.422 14.898 -7.801 1 97.5 149 ASN B C 1
ATOM 2808 O O . ASN B 1 149 ? -4.684 15.18 -8.75 1 97.5 149 ASN B O 1
ATOM 2812 N N . VAL B 1 150 ? -5.91 13.711 -7.605 1 97.25 150 VAL B N 1
ATOM 2813 C CA . VAL B 1 150 ? -5.664 12.609 -8.516 1 97.25 150 VAL B CA 1
ATOM 2814 C C . VAL B 1 150 ? -6.984 12.117 -9.102 1 97.25 150 VAL B C 1
ATOM 2816 O O . VAL B 1 150 ? -7.926 11.82 -8.367 1 9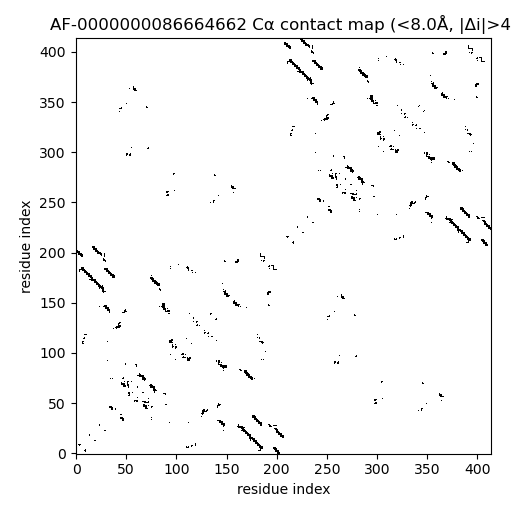7.25 150 VAL B O 1
ATOM 2819 N N . ARG B 1 151 ? -7.074 12.039 -10.375 1 96.31 151 ARG B N 1
ATOM 2820 C CA . ARG B 1 151 ? -8.266 11.562 -11.07 1 96.31 151 ARG B CA 1
ATOM 2821 C C . ARG B 1 151 ? -8.031 10.188 -11.68 1 96.31 151 ARG B C 1
ATOM 2823 O O . ARG B 1 151 ? -6.949 9.898 -12.188 1 96.31 151 ARG B O 1
ATOM 2830 N N . ILE B 1 152 ? -9.031 9.375 -11.516 1 96.69 152 ILE B N 1
ATOM 2831 C CA . ILE B 1 152 ? -8.984 8.031 -12.07 1 96.69 152 ILE B CA 1
ATOM 2832 C C . ILE B 1 152 ? -9.859 7.957 -13.32 1 96.69 152 ILE B C 1
ATOM 2834 O O . ILE B 1 152 ? -11.047 8.266 -13.273 1 96.69 152 ILE B O 1
ATOM 2838 N N . HIS B 1 153 ? -9.32 7.656 -14.406 1 95.19 153 HIS B N 1
ATOM 2839 C CA . HIS B 1 153 ? -10.016 7.391 -15.664 1 95.19 153 HIS B CA 1
ATOM 2840 C C . HIS B 1 153 ? -9.664 6.012 -16.203 1 95.19 153 HIS B C 1
ATOM 2842 O O . HIS B 1 153 ? -8.68 5.852 -16.922 1 95.19 153 HIS B O 1
ATOM 2848 N N . GLY B 1 154 ? -10.57 5.016 -16.016 1 93.12 154 GLY B N 1
ATOM 2849 C CA . GLY B 1 154 ? -10.203 3.648 -16.344 1 93.12 154 GLY B CA 1
ATOM 2850 C C . GLY B 1 154 ? -8.953 3.176 -15.625 1 93.12 154 GLY B C 1
ATOM 2851 O O . GLY B 1 154 ? -8.914 3.152 -14.391 1 93.12 154 GLY B O 1
ATOM 2852 N N . ASN B 1 155 ? -7.953 2.908 -16.406 1 95.56 155 ASN B N 1
ATOM 2853 C CA . ASN B 1 155 ? -6.684 2.434 -15.859 1 95.56 155 ASN B CA 1
ATOM 2854 C C . ASN B 1 155 ? -5.734 3.592 -15.57 1 95.56 155 ASN B C 1
ATOM 2856 O O . ASN B 1 155 ? -4.711 3.408 -14.906 1 95.56 155 ASN B O 1
ATOM 2860 N N . SER B 1 156 ? -6.141 4.773 -15.945 1 97.31 156 SER B N 1
ATOM 2861 C CA . SER B 1 156 ? -5.223 5.906 -15.883 1 97.31 156 SER B CA 1
ATOM 2862 C C . SER B 1 156 ? -5.395 6.684 -14.578 1 97.31 156 SER B C 1
ATOM 2864 O O . SER B 1 156 ? -6.52 6.898 -14.125 1 97.31 156 SER B O 1
ATOM 2866 N N . LEU B 1 157 ? -4.293 7.023 -13.984 1 97.75 157 LEU B N 1
ATOM 2867 C CA . LEU B 1 157 ? -4.219 7.941 -12.852 1 97.75 157 LEU B CA 1
ATOM 2868 C C . LEU B 1 157 ? -3.613 9.273 -13.273 1 9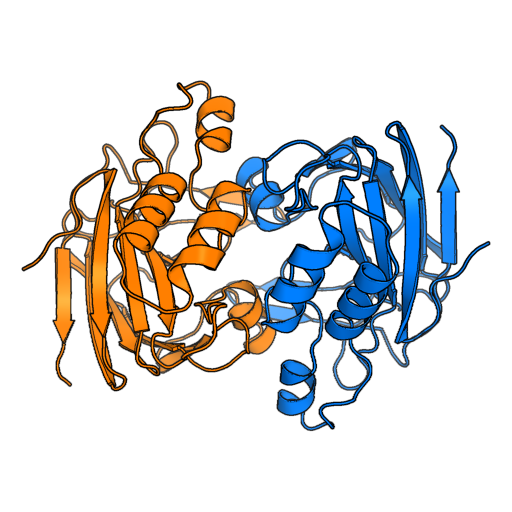7.75 157 LEU B C 1
ATOM 2870 O O . LEU B 1 157 ? -2.447 9.336 -13.672 1 97.75 157 LEU B O 1
ATOM 2874 N N . GLN B 1 158 ? -4.41 10.344 -13.141 1 96.88 158 GLN B N 1
ATOM 2875 C CA . GLN B 1 158 ? -3.924 11.656 -13.539 1 96.88 158 GLN B CA 1
ATOM 2876 C C . GLN B 1 158 ? -3.736 12.562 -12.328 1 96.88 158 GLN B C 1
ATOM 2878 O O . GLN B 1 158 ? -4.684 12.812 -11.578 1 96.88 158 GLN B O 1
ATOM 2883 N N . CYS B 1 159 ? -2.518 12.945 -12.133 1 96.69 159 CYS B N 1
ATOM 2884 C CA . CYS B 1 159 ? -2.225 13.945 -11.109 1 96.69 159 CYS B CA 1
ATOM 2885 C C . CYS B 1 159 ? -2.42 15.352 -11.648 1 96.69 159 CYS B C 1
ATOM 2887 O O . CYS B 1 159 ? -1.812 15.727 -12.656 1 96.69 159 CYS B O 1
ATOM 2889 N N . LEU B 1 160 ? -3.268 16.125 -11.016 1 96.75 160 LEU B N 1
ATOM 2890 C CA . LEU B 1 160 ? -3.57 17.484 -11.414 1 96.75 160 LEU B CA 1
ATOM 2891 C C . LEU B 1 160 ? -3.254 18.469 -10.289 1 96.75 160 LEU B C 1
ATOM 2893 O O . LEU B 1 160 ? -3.062 18.062 -9.141 1 96.75 160 LEU B O 1
ATOM 2897 N N . ASP B 1 161 ? -3.164 19.734 -10.648 1 96.19 161 ASP B N 1
ATOM 2898 C CA . ASP B 1 161 ? -3.039 20.75 -9.594 1 96.19 161 ASP B CA 1
ATOM 2899 C C . ASP B 1 161 ? -4.273 20.75 -8.695 1 96.19 161 ASP B C 1
ATOM 2901 O O . ASP B 1 161 ? -5.395 20.594 -9.172 1 96.19 161 ASP B O 1
ATOM 2905 N N . PRO B 1 162 ? -3.98 21 -7.414 1 96 162 PRO B N 1
ATOM 2906 C CA . PRO B 1 162 ? -5.125 21.109 -6.508 1 96 162 PRO B CA 1
ATOM 2907 C C . PRO B 1 162 ? -6.09 22.219 -6.91 1 96 162 PRO B C 1
ATOM 2909 O O . PRO B 1 162 ? -5.664 23.25 -7.449 1 96 162 PRO B O 1
ATOM 2912 N N . GLN B 1 163 ? -7.348 22 -6.641 1 92.44 163 GLN B N 1
ATOM 2913 C CA . GLN B 1 163 ? -8.375 22.984 -6.977 1 92.44 163 GLN B CA 1
ATOM 2914 C C . GLN B 1 163 ? -8.914 23.656 -5.723 1 92.44 163 GLN B C 1
ATOM 2916 O O . GLN B 1 163 ? -9.953 24.328 -5.773 1 92.44 163 GLN B O 1
ATOM 2921 N N . GLY B 1 164 ? -8.258 23.453 -4.66 1 92.69 164 GLY B N 1
ATOM 2922 C CA . GLY B 1 164 ? -8.75 24 -3.402 1 92.69 164 GLY B CA 1
ATOM 2923 C C . GLY B 1 164 ? -8.508 25.484 -3.26 1 92.69 164 GLY B C 1
ATOM 2924 O O . GLY B 1 164 ? -7.801 26.094 -4.07 1 92.69 164 GLY B O 1
ATOM 2925 N N . GLN B 1 165 ? -9.172 26.141 -2.283 1 95.19 165 GLN B N 1
ATOM 2926 C CA . GLN B 1 165 ? -9.023 27.547 -1.919 1 95.19 165 GLN B CA 1
ATOM 2927 C C . GLN B 1 165 ? -8.211 27.688 -0.638 1 95.19 165 GLN B C 1
ATOM 2929 O O . GLN B 1 165 ? -8.211 26.797 0.215 1 95.19 165 GLN B O 1
ATOM 2934 N N . PRO B 1 166 ? -7.531 28.922 -0.573 1 97.38 166 PRO B N 1
ATOM 2935 C CA . PRO B 1 166 ? -6.793 29.156 0.669 1 97.38 166 PRO B CA 1
ATOM 2936 C C . PRO B 1 166 ? -7.664 29 1.913 1 97.38 166 PRO B C 1
ATOM 2938 O O . PRO B 1 166 ? -8.797 29.5 1.941 1 97.38 166 PRO B O 1
ATOM 2941 N N . GLY B 1 167 ? -7.184 28.281 2.895 1 97.5 167 GLY B N 1
ATOM 2942 C CA . GLY B 1 167 ? -7.879 28.188 4.168 1 97.5 167 GLY B CA 1
ATOM 2943 C C . GLY B 1 167 ? -8.711 26.922 4.305 1 97.5 167 GLY B C 1
ATOM 2944 O O . GLY B 1 167 ? -9.117 26.547 5.41 1 97.5 167 GLY B O 1
ATOM 2945 N N . GLU B 1 168 ? -8.992 26.25 3.197 1 98 168 GLU B N 1
ATOM 2946 C CA . GLU B 1 168 ? -9.688 24.969 3.293 1 98 168 GLU B CA 1
ATOM 2947 C C . GLU B 1 168 ? -8.914 23.984 4.172 1 98 168 GLU B C 1
ATOM 2949 O O . GLU B 1 168 ? -7.699 24.109 4.324 1 98 168 GLU B O 1
ATOM 2954 N N . HIS B 1 169 ? -9.656 23.109 4.812 1 98.31 169 HIS B N 1
ATOM 2955 C CA . HIS B 1 169 ? -8.992 22.25 5.781 1 98.31 169 HIS B CA 1
ATOM 2956 C C . HIS B 1 169 ? -9.672 20.891 5.863 1 98.31 169 HIS B C 1
ATOM 2958 O O . HIS B 1 169 ? -10.805 20.719 5.391 1 98.31 169 HIS B O 1
ATOM 2964 N N . MET B 1 170 ? -8.961 19.938 6.355 1 98.25 170 MET B N 1
ATOM 2965 C CA . MET B 1 170 ? -9.461 18.641 6.77 1 98.25 170 MET B CA 1
ATOM 2966 C C . MET B 1 170 ? -9.211 18.406 8.258 1 98.25 170 MET B C 1
ATOM 2968 O O . MET B 1 170 ? -8.141 18.719 8.766 1 98.25 170 MET B O 1
ATOM 2972 N N . VAL B 1 171 ? -10.203 17.891 8.945 1 98.62 171 VAL B N 1
ATOM 2973 C CA . VAL B 1 171 ? -10.07 17.547 10.359 1 98.62 171 VAL B CA 1
ATOM 2974 C C . VAL B 1 171 ? -10.133 16.031 10.531 1 98.62 171 VAL B C 1
ATOM 2976 O O . VAL B 1 171 ? -11.086 15.391 10.086 1 98.62 171 VAL B O 1
ATOM 2979 N N . LEU B 1 172 ? -9.164 15.469 11.148 1 98.81 172 LEU B N 1
ATOM 2980 C CA . LEU B 1 172 ? -9.062 14.047 11.445 1 98.81 172 LEU B CA 1
ATOM 2981 C C . LEU B 1 172 ? -9.055 13.805 12.945 1 98.81 172 LEU B C 1
ATOM 2983 O O . LEU B 1 172 ? -8.211 14.352 13.664 1 98.81 172 LEU B O 1
ATOM 2987 N N . ARG B 1 173 ? -9.953 13.039 13.398 1 98.75 173 ARG B N 1
ATOM 2988 C CA . ARG B 1 173 ? -10.008 12.68 14.812 1 98.75 173 ARG B CA 1
ATOM 2989 C C . ARG B 1 173 ? -9.266 11.375 15.086 1 98.75 173 ARG B C 1
ATOM 2991 O O . ARG B 1 173 ? -9.492 10.375 14.398 1 98.75 173 ARG B O 1
ATOM 2998 N N . ALA B 1 174 ? -8.438 11.383 16.125 1 98.75 174 ALA B N 1
ATOM 2999 C CA . ALA B 1 174 ? -7.691 10.188 16.5 1 98.75 174 ALA B CA 1
ATOM 3000 C C . ALA B 1 174 ? -8.586 9.195 17.25 1 98.75 174 ALA B C 1
ATOM 3002 O O . ALA B 1 174 ? -9.305 9.57 18.172 1 98.75 174 ALA B O 1
ATOM 3003 N N . LYS B 1 175 ? -8.547 7.957 16.828 1 98.38 175 LYS B N 1
ATOM 3004 C CA . LYS B 1 175 ? -9.25 6.875 17.531 1 98.38 175 LYS B CA 1
ATOM 3005 C C . LYS B 1 175 ? -8.289 6.082 18.406 1 98.38 175 LYS B C 1
ATOM 3007 O O . LYS B 1 175 ? -8.719 5.262 19.219 1 98.38 175 LYS B O 1
ATOM 3012 N N . GLN B 1 176 ? -7.039 6.293 18.281 1 98.19 176 GLN B N 1
ATOM 3013 C CA . GLN B 1 176 ? -5.926 5.766 19.062 1 98.19 176 GLN B CA 1
ATOM 3014 C C . GLN B 1 176 ? -4.969 6.883 19.469 1 98.19 176 GLN B C 1
ATOM 3016 O O . GLN B 1 176 ? -4.895 7.918 18.812 1 98.19 176 GLN B O 1
ATOM 3021 N N . ASP B 1 177 ? -4.309 6.648 20.672 1 98.31 177 ASP B N 1
ATOM 3022 C CA . ASP B 1 177 ? -3.111 7.465 20.844 1 98.31 177 ASP B CA 1
ATOM 3023 C C . ASP B 1 177 ? -2.135 7.266 19.688 1 98.31 177 ASP B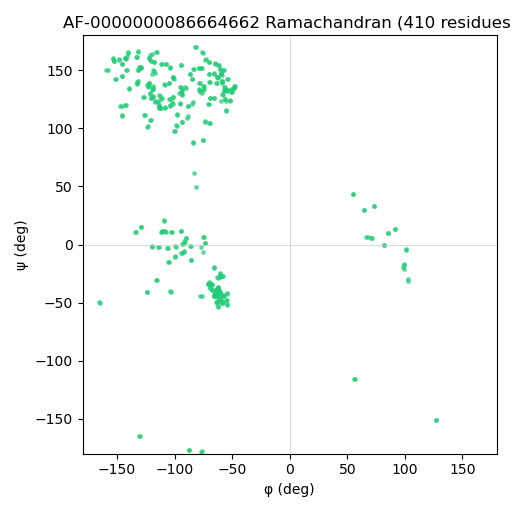 C 1
ATOM 3025 O O . ASP B 1 177 ? -1.766 6.133 19.375 1 98.31 177 ASP B O 1
ATOM 3029 N N . CYS B 1 178 ? -1.749 8.398 19.031 1 98.44 178 CYS B N 1
ATOM 3030 C CA . CYS B 1 178 ? -0.901 8.25 17.859 1 98.44 178 CYS B CA 1
ATOM 3031 C C . CYS B 1 178 ? -0.055 9.5 17.641 1 98.44 178 CYS B C 1
ATOM 3033 O O . CYS B 1 178 ? -0.29 10.531 18.266 1 98.44 178 CYS B O 1
ATOM 3035 N N . VAL B 1 179 ? 0.977 9.32 16.906 1 98.69 179 VAL B N 1
ATOM 3036 C CA . VAL B 1 179 ? 1.75 10.445 16.391 1 98.69 179 VAL B CA 1
ATOM 3037 C C . VAL B 1 179 ? 1.447 10.648 14.914 1 98.69 179 VAL B C 1
ATOM 3039 O O . VAL B 1 179 ? 1.506 9.703 14.125 1 98.69 179 VAL B O 1
ATOM 3042 N N . ILE B 1 180 ? 1.039 11.852 14.578 1 98.81 180 ILE B N 1
ATOM 3043 C CA . ILE B 1 180 ? 0.781 12.242 13.195 1 98.81 180 ILE B CA 1
ATOM 3044 C C . ILE B 1 180 ? 2.031 12.891 12.609 1 98.81 180 ILE B C 1
ATOM 3046 O O . ILE B 1 180 ? 2.652 13.75 13.242 1 98.81 180 ILE B O 1
ATOM 3050 N N . ILE B 1 181 ? 2.432 12.453 11.508 1 98.94 181 ILE B N 1
ATOM 3051 C CA . ILE B 1 181 ? 3.531 13.039 10.75 1 98.94 181 ILE B CA 1
ATOM 3052 C C . ILE B 1 181 ? 3.004 13.625 9.445 1 98.94 181 ILE B C 1
ATOM 3054 O O . ILE B 1 181 ? 2.35 12.922 8.664 1 98.94 181 ILE B O 1
ATOM 3058 N N . MET B 1 182 ? 3.229 14.883 9.227 1 98.94 182 MET B N 1
ATOM 3059 C CA . MET B 1 182 ? 2.742 15.617 8.062 1 98.94 182 MET B CA 1
ATOM 3060 C C . MET B 1 182 ? 3.904 16.203 7.262 1 98.94 182 MET B C 1
ATOM 3062 O O . MET B 1 182 ? 4.785 16.844 7.824 1 98.94 182 MET B O 1
ATOM 3066 N N . SER B 1 183 ? 3.939 15.914 6.035 1 98.94 183 SER B N 1
ATOM 3067 C CA . SER B 1 183 ? 4.957 16.453 5.137 1 98.94 183 SER B CA 1
ATOM 3068 C C . SER B 1 183 ? 4.344 17.391 4.109 1 98.94 183 SER B C 1
ATOM 3070 O O . SER B 1 183 ? 3.482 17 3.324 1 98.94 183 SER B O 1
ATOM 3072 N N . ALA B 1 184 ? 4.762 18.672 4.133 1 98.94 184 ALA B N 1
ATOM 3073 C CA . ALA B 1 184 ? 4.441 19.531 3.002 1 98.94 184 ALA B CA 1
ATOM 3074 C C . ALA B 1 184 ? 5.211 19.125 1.754 1 98.94 184 ALA B C 1
ATOM 3076 O O . ALA B 1 184 ? 6.414 19.359 1.649 1 98.94 184 ALA B O 1
ATOM 3077 N N . CYS B 1 185 ? 4.535 18.5 0.863 1 98.88 185 CYS B N 1
ATOM 3078 C CA . CYS B 1 185 ? 5.176 17.797 -0.247 1 98.88 185 CYS B CA 1
ATOM 3079 C C . CYS B 1 185 ? 6.055 18.75 -1.054 1 98.88 185 CYS B C 1
ATOM 3081 O O . CYS B 1 185 ? 5.598 19.812 -1.488 1 98.88 185 CYS B O 1
ATOM 3083 N N . PRO B 1 186 ? 7.27 18.375 -1.36 1 98.75 186 PRO B N 1
ATOM 3084 C CA . PRO B 1 186 ? 8.234 19.234 -2.055 1 98.75 186 PRO B CA 1
ATOM 3085 C C . PRO B 1 186 ? 8.086 19.172 -3.574 1 98.75 186 PRO B C 1
ATOM 3087 O O . PRO B 1 186 ? 8.852 19.812 -4.297 1 98.75 186 PRO B O 1
ATOM 3090 N N . MET B 1 187 ? 7.18 18.391 -4.133 1 98.44 187 MET B N 1
ATOM 3091 C CA . MET B 1 187 ? 7.086 18.188 -5.578 1 98.44 187 MET B CA 1
ATOM 3092 C C . MET B 1 187 ? 6.945 19.531 -6.301 1 98.44 187 MET B C 1
ATOM 3094 O O . MET B 1 187 ? 5.973 20.25 -6.086 1 98.44 187 MET B O 1
ATOM 3098 N N . ASP B 1 188 ? 7.977 19.812 -7.105 1 98 188 ASP B N 1
ATOM 3099 C CA . ASP B 1 188 ? 8.016 21.078 -7.832 1 98 188 ASP B CA 1
ATOM 3100 C C . ASP B 1 188 ? 8.422 20.859 -9.289 1 98 188 ASP B C 1
ATOM 3102 O O . ASP B 1 188 ? 8.695 21.828 -10.008 1 98 188 ASP B O 1
ATOM 3106 N N . VAL B 1 189 ? 8.461 19.578 -9.727 1 96.69 189 VAL B N 1
ATOM 3107 C CA . VAL B 1 189 ? 8.922 19.328 -11.086 1 96.69 189 VAL B CA 1
ATOM 3108 C C . VAL B 1 189 ? 7.809 18.641 -11.883 1 96.69 189 VAL B C 1
ATOM 3110 O O . VAL B 1 189 ? 8 18.281 -13.047 1 96.69 189 VAL B O 1
ATOM 3113 N N . SER B 1 190 ? 6.711 18.344 -11.352 1 94.12 190 SER B N 1
ATOM 3114 C CA . SER B 1 190 ? 5.492 17.859 -11.992 1 94.12 190 SER B CA 1
ATOM 3115 C C . SER B 1 190 ? 4.25 18.469 -11.344 1 94.12 190 SER B C 1
ATOM 3117 O O . SER B 1 190 ? 4.336 19.062 -10.266 1 94.12 190 SER B O 1
ATOM 3119 N N . LYS B 1 191 ? 3.107 18.406 -12.055 1 93.44 191 LYS B N 1
ATOM 3120 C CA . LYS B 1 191 ? 1.855 18.906 -11.492 1 93.44 191 LYS B CA 1
ATOM 3121 C C . LYS B 1 191 ? 1.506 18.156 -10.203 1 93.44 191 LYS B C 1
ATOM 3123 O O . LYS B 1 191 ? 1.439 16.938 -10.188 1 93.44 191 LYS B O 1
ATOM 3128 N N . CYS B 1 192 ? 1.335 18.906 -9.094 1 95.75 192 CYS B N 1
ATOM 3129 C CA . CYS B 1 192 ? 0.966 18.328 -7.809 1 95.75 192 CYS B CA 1
ATOM 3130 C C . CYS B 1 192 ? 0.487 19.406 -6.84 1 95.75 192 CYS B C 1
ATOM 3132 O O . CYS B 1 192 ? -0.65 19.359 -6.363 1 95.75 192 CYS B O 1
ATOM 3134 N N . ASN B 1 193 ? 1.226 20.469 -6.672 1 96.75 193 ASN B N 1
ATOM 3135 C CA . ASN B 1 193 ? 1 21.438 -5.602 1 96.75 193 ASN B CA 1
ATOM 3136 C C . ASN B 1 193 ? 0.385 22.734 -6.133 1 96.75 193 ASN B C 1
ATOM 3138 O O . ASN B 1 193 ? 0.087 23.641 -5.363 1 96.75 193 ASN B O 1
ATOM 3142 N N . GLY B 1 194 ? 0.192 22.891 -7.328 1 92.06 194 GLY B N 1
ATOM 3143 C CA . GLY B 1 194 ? -0.302 24.125 -7.91 1 92.06 194 GLY B CA 1
ATOM 3144 C C . GLY B 1 194 ? 0.738 25.234 -7.938 1 92.06 194 GLY B C 1
ATOM 3145 O O . GLY B 1 194 ? 0.407 26.406 -7.766 1 92.06 194 GLY B O 1
ATOM 3146 N N . GLY B 1 195 ? 1.98 24.938 -8.102 1 92.56 195 GLY B N 1
ATOM 3147 C CA . GLY B 1 195 ? 3.094 25.859 -8.055 1 92.56 195 GLY B CA 1
ATOM 3148 C C . GLY B 1 195 ? 4.195 25.438 -7.105 1 92.56 195 GLY B C 1
ATOM 3149 O O . GLY B 1 195 ? 4.434 24.25 -6.922 1 92.56 195 GLY B O 1
ATOM 3150 N N . GLU B 1 196 ? 4.91 26.453 -6.566 1 96.69 196 GLU B N 1
ATOM 3151 C CA . GLU B 1 196 ? 5.992 26.156 -5.629 1 96.69 196 GLU B CA 1
ATOM 3152 C C . GLU B 1 196 ? 5.445 25.641 -4.305 1 96.69 196 GLU B C 1
ATOM 3154 O O . GLU B 1 196 ? 4.422 26.125 -3.814 1 96.69 196 GLU B O 1
ATOM 3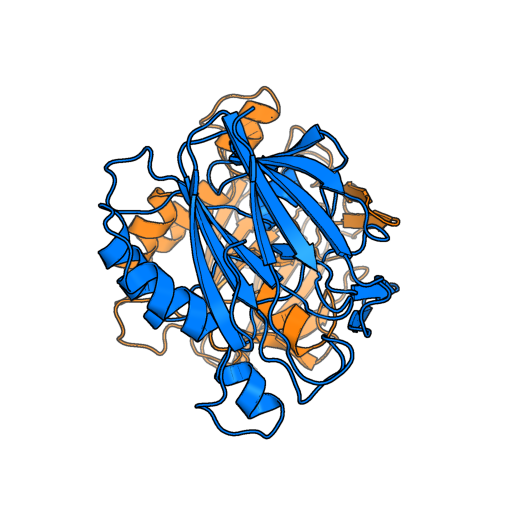159 N N . PRO B 1 197 ? 6.141 24.656 -3.771 1 98.5 197 PRO B N 1
ATOM 3160 C CA . PRO B 1 197 ? 5.711 24.172 -2.455 1 98.5 197 PRO B CA 1
ATOM 3161 C C . PRO B 1 197 ? 5.617 25.297 -1.423 1 98.5 197 PRO B C 1
ATOM 3163 O O . PRO B 1 197 ? 6.457 26.203 -1.407 1 98.5 197 PRO B O 1
ATOM 3166 N N . THR B 1 198 ? 4.648 25.234 -0.573 1 98.44 198 THR B N 1
ATOM 3167 C CA . THR B 1 198 ? 4.402 26.266 0.427 1 98.44 198 THR B CA 1
ATOM 3168 C C . THR B 1 198 ? 4.199 25.656 1.807 1 98.44 198 THR B C 1
ATOM 3170 O O . THR B 1 198 ? 4.09 24.438 1.935 1 98.44 198 THR B O 1
ATOM 3173 N N . THR B 1 199 ? 4.262 26.516 2.789 1 98.44 199 THR B N 1
ATOM 3174 C CA . THR B 1 199 ? 3.939 26.156 4.168 1 98.44 199 THR B CA 1
ATOM 3175 C C . THR B 1 199 ? 2.443 25.906 4.32 1 98.44 199 THR B C 1
ATOM 3177 O O . THR B 1 199 ? 1.632 26.469 3.582 1 98.44 199 THR B O 1
ATOM 3180 N N . ALA B 1 200 ? 2.035 25.016 5.152 1 98.62 200 ALA B N 1
ATOM 3181 C CA . ALA B 1 200 ? 0.657 24.812 5.594 1 98.62 200 ALA B CA 1
ATOM 3182 C C . ALA B 1 200 ? 0.539 24.938 7.109 1 98.62 200 ALA B C 1
ATOM 3184 O O . ALA B 1 200 ? 1.54 24.859 7.824 1 98.62 200 ALA B O 1
ATOM 3185 N N . ASP B 1 201 ? -0.646 25.172 7.539 1 98.75 201 ASP B N 1
ATOM 3186 C CA . ASP B 1 201 ? -0.895 25.312 8.969 1 98.75 201 ASP B CA 1
ATOM 3187 C C . ASP B 1 201 ? -1.633 24.094 9.523 1 98.75 201 ASP B C 1
ATOM 3189 O O . ASP B 1 201 ? -2.24 23.344 8.758 1 98.75 201 ASP B O 1
ATOM 3193 N N . PHE B 1 202 ? -1.484 23.828 10.82 1 98.81 202 PHE B N 1
ATOM 3194 C CA . PHE B 1 202 ? -2.314 22.828 11.477 1 98.81 202 PHE B CA 1
ATOM 3195 C C . PHE B 1 202 ? -2.658 23.266 12.898 1 98.81 202 PHE B C 1
ATOM 3197 O O . PHE B 1 202 ? -2.053 24.188 13.43 1 98.81 202 PHE B O 1
ATOM 3204 N N . ASP B 1 203 ? -3.695 22.656 13.398 1 97.94 203 ASP B N 1
ATOM 3205 C CA . ASP B 1 203 ? -4.137 22.891 14.773 1 97.94 203 ASP B CA 1
ATOM 3206 C C . ASP B 1 203 ? -4.621 21.609 15.43 1 97.94 203 ASP B C 1
ATOM 3208 O O . ASP B 1 203 ? -5.047 20.672 14.742 1 97.94 203 ASP B O 1
ATOM 3212 N N . VAL B 1 204 ? -4.465 21.531 16.719 1 98.12 204 VAL B N 1
ATOM 3213 C CA . VAL B 1 204 ? -5.008 20.406 17.469 1 98.12 204 VAL B CA 1
ATOM 3214 C C . VAL B 1 204 ? -6.305 20.828 18.156 1 98.12 204 VAL B C 1
ATOM 3216 O O . VAL B 1 204 ? -6.348 21.859 18.844 1 98.12 204 VAL B O 1
ATOM 3219 N N . LEU B 1 205 ? -7.305 20.094 17.938 1 96.5 205 LEU B N 1
ATOM 3220 C CA . LEU B 1 205 ? -8.609 20.359 18.531 1 96.5 205 LEU B CA 1
ATOM 3221 C C . LEU B 1 205 ? -8.875 19.438 19.719 1 96.5 205 LEU B C 1
ATOM 3223 O O . LEU B 1 205 ? -8.68 18.219 19.609 1 96.5 205 LEU B O 1
ATOM 3227 N N . GLN B 1 206 ? -9.141 19.984 21.078 1 87.88 206 GLN B N 1
ATOM 3228 C CA . GLN B 1 206 ? -9.359 19.234 22.312 1 87.88 206 GLN B CA 1
ATOM 3229 C C . GLN B 1 206 ? -10.797 18.75 22.422 1 87.88 206 GLN B C 1
ATOM 3231 O O . GLN B 1 206 ? -11.102 17.859 23.219 1 87.88 206 GLN B O 1
ATOM 3236 N N . GLU B 1 207 ? -11.359 18.188 21.562 1 66.5 207 GLU B N 1
ATOM 3237 C CA . GLU B 1 207 ? -12.789 17.922 21.734 1 66.5 207 GLU B CA 1
ATOM 3238 C C . GLU B 1 207 ? -13.109 17.547 23.172 1 66.5 207 GLU B C 1
ATOM 3240 O O . GLU B 1 207 ? -12.242 17.047 23.891 1 66.5 207 GLU B O 1
#

Secondary structure (DSSP, 8-state):
--EE-TTSEEEEEE-TT-EEEEE-SSS---EEEEEEE-S--SSS--BB-HHHHHHHHTBSSPPTT-EEEBTTS-EEEEEEEE-S-S--BSSSPPP-HHHHHHTTS-TTS--HHHHHHHHHHT---TTHHHHHHHHHTT--PPPEEET-EEEEETTEEEEE-----TT-EEEEEESSSEEEEEEE----SSSSSSSS---EEEEEE--/--EE-TTSEEEEEE-TT-EEEEE-SSS---EEEEEEE-S--SSS--BB-HHHHHHHHTBSSPPTT-EEEBTTS-EEEEEEEE-S-S--BSSSPPP-HHHHHHTTS-TTS--HHHHHHHHHHT---TTHHHHHHHHHTT--PPPEEET-EEEEETTEEEEE---PPTT-EEEEEESSSEEEEEEE----SSSSSSSS---EEEEEE--

Foldseek 3Di:
DDKFFFLAKDKDWDAAFKKKKWFQQAFFWKKFKKKWFQPDQDLATWIFAQVLQCVVVVHNDDDAQDAGATPVRHGFKGWHDWQWPPAKGQPDAWDALVNVVVLVDHSPQRTVLVNVLVVLCVDDGSNSVVVNVVSVVPDDHGTGTPQWHWDDDPPDIDTATGPTHRTTIIMMGGNHGIMMMMHRGQDASDHTRNHGGGMIDMDMGND/DDKFFFLAKDKDWDAAFKKKKWFQQAFFWKKFKKKWFQPDQDLAIWIFAQVLQCVVVVHNDDDAQDAGATPVRHGFKGWHDFQWPPAKGQPDAWDALVNVVVLVDHSPQRTVLVNVLVVLCVDDGSNSVVVNVVSVVPDDHGTGTPQWHWDDDPPDIDTATGPTHRTTIIMMGGNHGIMMMMHRGQDASDHTRNHGGGMIDMDMGND

Radius of gyration: 20.49 Å; Cα contacts (8 Å, |Δi|>4): 1164; chains: 2; bounding box: 41×58×46 Å